Protein AF-A0A9W8V2F8-F1 (afdb_monomer)

pLDDT: mean 72.98, std 17.23, range [30.3, 97.81]

Nearest PDB structures (foldseek):
  4g8l-assembly4_D  TM=8.110E-01  e=2.265E-01  Homo sapiens
  4g8l-assembly2_B  TM=7.993E-01  e=2.370E-01  Homo sapiens
  4g8k-assembly1_A  TM=9.212E-01  e=1.064E+00  Homo sapiens
  4g8l-assembly1_A  TM=7.843E-01  e=5.377E-01  Homo sapiens
  1wdy-assembly1_A  TM=4.308E-01  e=2.265E-01  Homo sapiens

Structure (mmCIF, N/CA/C/O backbone):
data_AF-A0A9W8V2F8-F1
#
_entry.id   AF-A0A9W8V2F8-F1
#
loop_
_atom_site.group_PDB
_atom_site.id
_atom_site.type_symbol
_atom_site.label_atom_id
_atom_site.label_alt_id
_atom_site.label_comp_id
_atom_site.label_asym_id
_atom_site.label_entity_id
_atom_site.label_seq_id
_atom_site.pdbx_PDB_ins_code
_atom_site.Cartn_x
_atom_site.Cartn_y
_atom_site.Cartn_z
_atom_site.occupancy
_atom_site.B_iso_or_equiv
_atom_site.auth_seq_id
_atom_site.auth_comp_id
_atom_site.auth_asym_id
_atom_site.auth_atom_id
_atom_site.pdbx_PDB_model_num
ATOM 1 N N . MET A 1 1 ? -15.017 -12.477 10.393 1.00 66.94 1 MET A N 1
ATOM 2 C CA . MET A 1 1 ? -14.307 -11.572 9.468 1.00 66.94 1 MET A CA 1
ATOM 3 C C . MET A 1 1 ? -15.233 -11.125 8.343 1.00 66.94 1 MET A C 1
ATOM 5 O O . MET A 1 1 ? -15.779 -11.966 7.638 1.00 66.94 1 MET A O 1
ATOM 9 N N . VAL A 1 2 ? -15.432 -9.816 8.190 1.00 81.69 2 VAL A N 1
ATOM 10 C CA . VAL A 1 2 ? -16.312 -9.195 7.181 1.00 81.69 2 VAL A CA 1
ATOM 11 C C . VAL A 1 2 ? -15.503 -8.751 5.961 1.00 81.69 2 VAL A C 1
ATOM 13 O O . VAL A 1 2 ? -15.296 -7.567 5.752 1.00 81.69 2 VAL A O 1
ATOM 16 N N . ALA A 1 3 ? -14.968 -9.702 5.191 1.00 86.00 3 ALA A N 1
ATOM 17 C CA . ALA A 1 3 ? -14.081 -9.371 4.075 1.00 86.00 3 ALA A CA 1
ATOM 18 C C . ALA A 1 3 ? -14.821 -8.713 2.888 1.00 86.00 3 ALA A C 1
ATOM 20 O O . ALA A 1 3 ? -15.906 -9.157 2.516 1.00 86.00 3 ALA A O 1
ATOM 21 N N . GLU A 1 4 ? -14.204 -7.708 2.258 1.00 88.25 4 GLU A N 1
ATOM 22 C CA . GLU A 1 4 ? -14.779 -6.945 1.128 1.00 88.25 4 GLU A CA 1
ATOM 23 C C . GLU A 1 4 ? -14.584 -7.598 -0.244 1.00 88.25 4 GLU A C 1
ATOM 25 O O . GLU A 1 4 ? -15.179 -7.197 -1.245 1.00 88.25 4 GLU A O 1
ATOM 30 N N . ARG A 1 5 ? -13.744 -8.628 -0.302 1.00 88.19 5 ARG A N 1
ATOM 31 C CA . ARG A 1 5 ? -13.535 -9.460 -1.484 1.00 88.19 5 ARG A CA 1
ATOM 32 C C . ARG A 1 5 ? -13.222 -10.891 -1.062 1.00 88.19 5 ARG A C 1
ATOM 34 O O . ARG A 1 5 ? -12.839 -11.114 0.088 1.00 88.19 5 ARG A O 1
ATOM 41 N N . PRO A 1 6 ? -13.322 -11.861 -1.984 1.00 87.56 6 PRO A N 1
ATOM 42 C CA . PRO A 1 6 ? -12.725 -13.168 -1.769 1.00 87.56 6 PRO A CA 1
ATOM 43 C C . PRO A 1 6 ? -11.243 -13.032 -1.401 1.00 87.56 6 PRO A C 1
ATOM 45 O O . PRO A 1 6 ? -10.510 -12.237 -2.002 1.00 87.56 6 PRO A O 1
ATOM 48 N N . LEU A 1 7 ? -10.823 -13.801 -0.404 1.00 87.00 7 LEU A N 1
ATOM 49 C CA . LEU A 1 7 ? -9.457 -13.799 0.107 1.00 87.00 7 LEU A CA 1
ATOM 50 C C . LEU A 1 7 ? -8.719 -15.019 -0.407 1.00 87.00 7 LEU A C 1
ATOM 52 O O . LEU A 1 7 ? -9.306 -16.092 -0.525 1.00 87.00 7 LEU A O 1
ATOM 56 N N . ARG A 1 8 ? -7.418 -14.884 -0.639 1.00 85.56 8 ARG A N 1
ATOM 57 C CA . ARG A 1 8 ? -6.542 -16.054 -0.714 1.00 85.56 8 ARG A CA 1
ATOM 58 C C . ARG A 1 8 ? -6.535 -16.717 0.662 1.00 85.56 8 ARG A C 1
ATOM 60 O O . ARG A 1 8 ? -6.569 -16.015 1.675 1.00 85.56 8 ARG A O 1
ATOM 67 N N . TRP A 1 9 ? -6.465 -18.044 0.730 1.00 84.94 9 TRP A N 1
ATOM 68 C CA . TRP A 1 9 ? -6.473 -18.733 2.025 1.00 84.94 9 TRP A CA 1
ATOM 69 C C . TRP A 1 9 ? -5.340 -18.240 2.935 1.00 84.94 9 TRP A C 1
ATOM 71 O O . TRP A 1 9 ? -5.582 -17.886 4.086 1.00 84.94 9 TRP A O 1
ATOM 81 N N . ARG A 1 10 ? -4.145 -18.047 2.373 1.00 82.06 10 ARG A N 1
ATOM 82 C CA . ARG A 1 10 ? -2.995 -17.469 3.080 1.00 82.06 10 ARG A CA 1
ATOM 83 C C . ARG A 1 10 ? -3.205 -16.036 3.584 1.00 82.06 10 ARG A C 1
ATOM 85 O O . ARG A 1 10 ? -2.744 -15.717 4.674 1.00 82.06 10 ARG A O 1
ATOM 92 N N . GLU A 1 11 ? -3.961 -15.196 2.866 1.00 87.44 11 GLU A N 1
ATOM 93 C CA . GLU A 1 11 ? -4.344 -13.863 3.367 1.00 87.44 11 GLU A CA 1
ATOM 94 C C . GLU A 1 11 ? -5.212 -14.009 4.622 1.00 87.44 11 GLU A C 1
ATOM 96 O O . GLU A 1 11 ? -4.967 -13.351 5.629 1.00 87.44 11 GLU A O 1
ATOM 101 N N . ALA A 1 12 ? -6.205 -14.902 4.585 1.00 87.19 12 ALA A N 1
ATOM 102 C CA . ALA A 1 12 ? -7.085 -15.150 5.722 1.00 87.19 12 ALA A CA 1
ATOM 103 C C . ALA A 1 12 ? -6.330 -15.743 6.922 1.00 87.19 12 ALA A C 1
ATOM 105 O O . ALA A 1 12 ? -6.553 -15.316 8.053 1.00 87.19 12 ALA A O 1
ATOM 106 N N . GLN A 1 13 ? -5.407 -16.678 6.688 1.00 85.25 13 GLN A N 1
ATOM 107 C CA . GLN A 1 13 ? -4.539 -17.223 7.732 1.00 85.25 13 GLN A CA 1
ATOM 108 C C . GLN A 1 13 ? -3.672 -16.127 8.354 1.00 85.25 13 GLN A C 1
ATOM 110 O O . GLN A 1 13 ? -3.611 -16.025 9.577 1.00 85.25 13 GLN A O 1
ATOM 115 N N . ALA A 1 14 ? -3.055 -15.274 7.536 1.00 86.94 14 ALA A N 1
ATOM 116 C CA . ALA A 1 14 ? -2.206 -14.194 8.017 1.00 86.94 14 ALA A CA 1
ATOM 117 C C . ALA A 1 14 ? -2.990 -13.160 8.841 1.00 86.94 14 ALA A C 1
ATOM 119 O O . ALA A 1 14 ? -2.541 -12.780 9.920 1.00 86.94 14 ALA A O 1
ATOM 120 N N . LEU A 1 15 ? -4.203 -12.787 8.410 1.00 89.06 15 LEU A N 1
ATOM 121 C CA . LEU A 1 15 ? -5.111 -11.921 9.179 1.00 89.06 15 LEU A CA 1
ATOM 122 C C . LEU A 1 15 ? -5.472 -12.499 10.560 1.00 89.06 15 LEU A C 1
ATOM 124 O O . LEU A 1 15 ? -5.795 -11.741 11.469 1.00 89.06 15 LEU A O 1
ATOM 128 N N . LEU A 1 16 ? -5.429 -13.826 10.724 1.00 85.25 16 LEU A N 1
ATOM 129 C CA . LEU A 1 16 ? -5.705 -14.508 11.993 1.00 85.25 16 LEU A CA 1
ATOM 130 C C . LEU A 1 16 ? -4.454 -14.740 12.854 1.00 85.25 16 LEU A C 1
ATOM 132 O O . LEU A 1 16 ? -4.592 -14.935 14.057 1.00 85.25 16 LEU A O 1
ATOM 136 N N . CYS A 1 17 ? -3.261 -14.775 12.253 1.00 86.50 17 CYS A N 1
ATOM 137 C CA . CYS A 1 17 ? -2.019 -15.149 12.943 1.00 86.50 17 CYS A CA 1
ATOM 138 C C . CYS A 1 17 ? -1.082 -13.971 13.210 1.00 86.50 17 CYS A C 1
ATOM 140 O O . CYS A 1 17 ? -0.125 -14.129 13.964 1.00 86.50 17 CYS A O 1
ATOM 142 N N . ILE A 1 18 ? -1.276 -12.8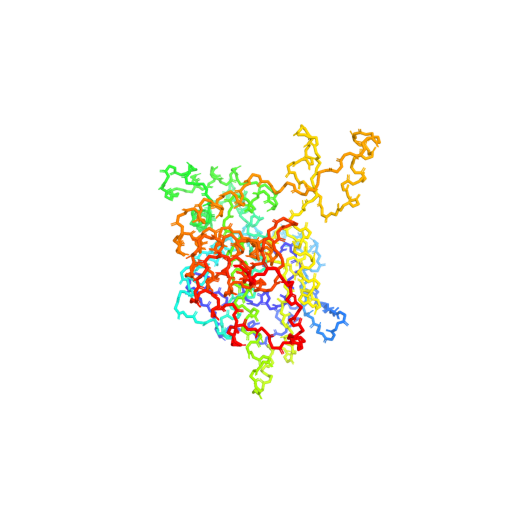24 12.562 1.00 89.69 18 ILE A N 1
ATOM 143 C CA . ILE A 1 18 ? -0.405 -11.665 12.752 1.00 89.69 18 ILE A CA 1
ATOM 144 C C . ILE A 1 18 ? -0.891 -10.847 13.945 1.00 89.69 18 ILE A C 1
ATOM 146 O O . ILE A 1 18 ? -2.015 -10.351 13.965 1.00 89.69 18 ILE A O 1
ATOM 150 N N . ASP A 1 19 ? 0.005 -10.648 14.906 1.00 89.56 19 ASP A N 1
ATOM 151 C CA . ASP A 1 19 ? -0.097 -9.570 15.878 1.00 89.56 19 ASP A CA 1
ATOM 152 C C . ASP A 1 19 ? 0.507 -8.312 15.241 1.00 89.56 19 ASP A C 1
ATOM 154 O O . ASP A 1 19 ? 1.731 -8.155 15.120 1.00 89.56 19 ASP A O 1
ATOM 158 N N . ALA A 1 20 ? -0.378 -7.445 14.751 1.00 88.62 20 ALA A N 1
ATOM 159 C CA . ALA A 1 20 ? -0.007 -6.223 14.054 1.00 88.62 20 ALA A CA 1
ATOM 160 C C . ALA A 1 20 ? 0.651 -5.195 14.989 1.00 88.62 20 ALA A C 1
ATOM 162 O O . ALA A 1 20 ? 1.575 -4.496 14.568 1.00 88.62 20 ALA A O 1
ATOM 163 N N . GLU A 1 21 ? 0.228 -5.149 16.256 1.00 86.12 21 GLU A N 1
ATOM 164 C CA . GLU A 1 21 ? 0.756 -4.243 17.279 1.00 86.12 21 GLU A CA 1
ATOM 165 C C . GLU A 1 21 ? 2.204 -4.611 17.626 1.00 86.12 21 GLU A C 1
ATOM 167 O O . GLU A 1 21 ? 3.098 -3.763 17.602 1.00 86.12 21 GLU A O 1
ATOM 172 N N . GLN A 1 22 ? 2.472 -5.898 17.853 1.00 86.81 22 GLN A N 1
ATOM 173 C CA . GLN A 1 22 ? 3.814 -6.384 18.181 1.00 86.81 22 GLN A CA 1
ATOM 174 C C . GLN A 1 22 ? 4.703 -6.607 16.957 1.00 86.81 22 GLN A C 1
ATOM 176 O O . GLN A 1 22 ? 5.882 -6.933 17.111 1.00 86.81 22 GLN A O 1
ATOM 181 N N . SER A 1 23 ? 4.161 -6.456 15.744 1.00 85.50 23 SER A N 1
ATOM 182 C CA . SER A 1 23 ? 4.841 -6.832 14.503 1.00 85.50 23 SER A CA 1
ATOM 183 C C . SER A 1 23 ? 5.360 -8.275 14.587 1.00 85.50 23 SER A C 1
ATOM 185 O O . SER A 1 23 ? 6.558 -8.521 14.446 1.00 85.50 23 SER A O 1
ATOM 187 N N . ARG A 1 24 ? 4.498 -9.253 14.875 1.00 86.19 24 ARG A N 1
ATOM 188 C CA . ARG A 1 24 ? 4.884 -10.673 15.000 1.00 86.19 24 ARG A CA 1
ATOM 189 C C . ARG A 1 24 ? 3.867 -11.579 14.327 1.00 86.19 24 ARG A C 1
ATOM 191 O O . ARG A 1 24 ? 2.695 -11.240 14.230 1.00 86.19 24 ARG A O 1
ATOM 198 N N . VAL A 1 25 ? 4.326 -12.739 13.871 1.00 82.75 25 VAL A N 1
ATOM 199 C CA . VAL A 1 25 ? 3.449 -13.797 13.362 1.00 82.75 25 VAL A CA 1
ATOM 200 C C . VAL A 1 25 ? 3.407 -14.898 14.425 1.00 82.75 25 VAL A C 1
ATOM 202 O O . VAL A 1 25 ? 4.449 -15.445 14.778 1.00 82.75 25 VAL A O 1
ATOM 205 N N . ASP A 1 26 ? 2.231 -15.229 14.957 1.00 80.06 26 ASP A N 1
ATOM 206 C CA . ASP A 1 26 ? 2.053 -16.265 15.984 1.00 80.06 26 ASP A CA 1
ATOM 207 C C . ASP A 1 26 ? 2.196 -17.660 15.373 1.00 80.06 26 ASP A C 1
ATOM 209 O O . ASP A 1 26 ? 1.254 -18.175 14.761 1.00 80.06 26 ASP A O 1
ATOM 213 N N . GLY A 1 27 ? 3.398 -18.237 15.484 1.00 65.06 27 GLY A N 1
ATOM 214 C CA . GLY A 1 27 ? 3.796 -19.546 14.944 1.00 65.06 27 GLY A CA 1
ATOM 215 C C . GLY A 1 27 ? 2.922 -20.718 15.384 1.00 65.06 27 GLY A C 1
ATOM 216 O O . GLY A 1 27 ? 2.877 -21.740 14.706 1.00 65.06 27 GLY A O 1
ATOM 217 N N . SER A 1 28 ? 2.227 -20.573 16.512 1.00 61.56 28 SER A N 1
ATOM 218 C CA . SER A 1 28 ? 1.506 -21.657 17.180 1.00 61.56 28 SER A CA 1
ATOM 219 C C . SER A 1 28 ? 0.036 -21.775 16.769 1.00 61.56 28 SER A C 1
ATOM 221 O O . SER A 1 28 ? -0.640 -22.733 17.152 1.00 61.56 28 SER A O 1
ATOM 223 N N . SER A 1 29 ? -0.470 -20.822 15.979 1.00 60.78 29 SER A N 1
ATOM 224 C CA . SER A 1 29 ? -1.888 -20.763 15.640 1.00 60.78 29 SER A CA 1
ATOM 225 C C . SER A 1 29 ? -2.351 -21.966 14.810 1.00 60.78 29 SER A C 1
ATOM 227 O O . SER A 1 29 ? -1.823 -22.271 13.738 1.00 60.78 29 SER A O 1
ATOM 229 N N . ARG A 1 30 ? -3.430 -22.607 15.278 1.00 56.56 30 ARG A N 1
ATOM 230 C CA . ARG A 1 30 ? -4.077 -23.764 14.638 1.00 56.56 30 ARG A CA 1
ATOM 231 C C . ARG A 1 30 ? -4.560 -23.474 13.210 1.00 56.56 30 ARG A C 1
ATOM 233 O O . ARG A 1 30 ? -4.700 -24.405 12.423 1.00 56.56 30 ARG A O 1
ATOM 240 N N . SER A 1 31 ? -4.806 -22.209 12.858 1.00 60.22 31 SER A N 1
ATOM 241 C CA . SER A 1 31 ? -5.207 -21.814 11.500 1.00 60.22 31 SER A CA 1
ATOM 242 C C . SER A 1 31 ? -4.096 -21.989 10.460 1.00 60.22 31 SER A C 1
ATOM 244 O O . SER A 1 31 ? -4.406 -22.027 9.273 1.00 60.22 31 SER A O 1
ATOM 246 N N . ARG A 1 32 ? -2.824 -22.138 10.864 1.00 62.84 32 ARG A N 1
ATOM 247 C CA . ARG A 1 32 ? -1.690 -22.333 9.941 1.00 62.84 32 ARG A CA 1
ATOM 248 C C . ARG A 1 32 ? -1.664 -23.708 9.278 1.00 62.84 32 ARG A C 1
ATOM 250 O O . ARG A 1 32 ? -1.237 -23.818 8.136 1.00 62.84 32 ARG A O 1
ATOM 257 N N . SER A 1 33 ? -2.111 -24.741 9.989 1.00 62.38 33 SER A N 1
ATOM 258 C CA . SER A 1 33 ? -1.942 -26.140 9.563 1.00 62.38 33 SER A CA 1
ATOM 259 C C . SER A 1 33 ? -3.188 -26.748 8.920 1.00 62.38 33 SER A C 1
ATOM 261 O O . SER A 1 33 ? -3.146 -27.902 8.506 1.00 62.38 33 SER A O 1
ATOM 263 N N . LEU A 1 34 ? -4.300 -26.011 8.885 1.00 71.06 34 LEU A N 1
ATOM 264 C CA . LEU A 1 34 ? -5.590 -26.511 8.415 1.00 71.06 34 LEU A CA 1
ATOM 265 C C . LEU A 1 34 ? -5.921 -25.960 7.029 1.00 71.06 34 LEU A C 1
ATOM 267 O O . LEU A 1 34 ? -5.662 -24.791 6.729 1.00 71.06 34 LEU A O 1
ATOM 271 N N . GLN A 1 35 ? -6.542 -26.796 6.198 1.00 76.31 35 GLN A N 1
ATOM 272 C CA . GLN A 1 35 ? -7.125 -26.337 4.938 1.00 76.31 35 GLN A CA 1
ATOM 273 C C . GLN A 1 35 ? -8.340 -25.443 5.209 1.00 76.31 35 GLN A C 1
ATOM 275 O O . GLN A 1 35 ? -9.011 -25.587 6.237 1.00 76.31 35 GLN A O 1
ATOM 280 N N . ALA A 1 36 ? -8.688 -24.559 4.267 1.00 76.88 36 ALA A N 1
ATOM 281 C CA . ALA A 1 36 ? -9.797 -23.625 4.455 1.00 76.88 36 ALA A CA 1
ATOM 282 C C . ALA A 1 36 ? -11.112 -24.325 4.831 1.00 76.88 36 ALA A C 1
ATOM 284 O O . ALA A 1 36 ? -11.825 -23.862 5.719 1.00 76.88 36 ALA A O 1
ATOM 285 N N . LYS A 1 37 ? -11.424 -25.471 4.206 1.00 77.31 37 LYS A N 1
ATOM 286 C CA . LYS A 1 37 ? -12.638 -26.249 4.522 1.00 77.31 37 LYS A CA 1
ATOM 287 C C . LYS A 1 37 ? -12.618 -26.859 5.921 1.00 77.31 37 LYS A C 1
ATOM 289 O O . LYS A 1 37 ? -13.667 -26.951 6.550 1.00 77.31 37 LYS A O 1
ATOM 294 N N . GLU A 1 38 ? -11.455 -27.273 6.410 1.00 78.50 38 GLU A N 1
ATOM 295 C CA . GLU A 1 38 ? -11.315 -27.851 7.751 1.00 78.50 38 GLU A CA 1
ATOM 296 C C . GLU A 1 38 ? -11.453 -26.776 8.831 1.00 78.50 38 GLU A C 1
ATOM 298 O O . GLU A 1 38 ? -12.034 -27.025 9.885 1.00 78.50 38 GLU A O 1
ATOM 303 N N . PHE A 1 39 ? -10.947 -25.571 8.556 1.00 77.12 39 PHE A N 1
ATOM 304 C CA . PHE A 1 39 ? -10.993 -24.457 9.495 1.00 77.12 39 PHE A CA 1
ATOM 305 C C . PHE A 1 39 ? -12.347 -23.732 9.496 1.00 77.12 39 PHE A C 1
ATOM 307 O O . PHE A 1 39 ? -12.912 -23.460 10.553 1.00 77.12 39 PHE A O 1
ATOM 314 N N . CYS A 1 40 ? -12.875 -23.405 8.315 1.00 74.81 40 CYS A N 1
ATOM 315 C CA . CYS A 1 40 ? -14.094 -22.610 8.157 1.00 74.81 40 CYS A CA 1
ATOM 316 C C . CYS A 1 40 ? -15.370 -23.454 7.995 1.00 74.81 40 CYS A C 1
ATOM 318 O O . CYS A 1 40 ? -16.472 -22.898 7.998 1.00 74.81 40 CYS A O 1
ATOM 320 N N . GLY A 1 41 ? -15.255 -24.776 7.840 1.00 74.81 41 GLY A N 1
ATOM 321 C CA . GLY A 1 41 ? -16.396 -25.661 7.611 1.00 74.81 41 GLY A CA 1
ATOM 322 C C . GLY A 1 41 ? -17.202 -25.277 6.362 1.00 74.81 41 GLY A C 1
ATOM 323 O O . GLY A 1 41 ? -16.661 -24.789 5.372 1.00 74.81 41 GLY A O 1
ATOM 324 N N . GLY A 1 42 ? -18.524 -25.466 6.419 1.00 67.94 42 GLY A N 1
ATOM 325 C CA . GLY A 1 42 ? -19.450 -25.118 5.330 1.00 67.94 42 GLY A CA 1
ATOM 326 C C . GLY A 1 42 ? -19.776 -23.623 5.192 1.00 67.94 42 GLY A C 1
ATOM 327 O O . GLY A 1 42 ? -20.659 -23.272 4.416 1.00 67.94 42 GLY A O 1
ATOM 328 N N . ALA A 1 43 ? -19.118 -22.738 5.952 1.00 71.50 43 ALA A N 1
ATOM 329 C CA . ALA A 1 43 ? -19.389 -21.296 5.918 1.00 71.50 43 ALA A CA 1
ATOM 330 C C . ALA A 1 43 ? -18.731 -20.577 4.725 1.00 71.50 43 ALA A C 1
ATOM 332 O O . ALA A 1 43 ? -19.090 -19.438 4.405 1.00 71.50 43 ALA A O 1
ATOM 333 N N . VAL A 1 44 ? -17.765 -21.231 4.073 1.00 78.06 44 VAL A N 1
ATOM 334 C CA . VAL A 1 44 ? -17.021 -20.683 2.938 1.00 78.06 44 VAL A CA 1
ATOM 335 C C . VAL A 1 44 ? -17.068 -21.630 1.749 1.00 78.06 44 VAL A C 1
ATOM 337 O O . VAL A 1 44 ? -16.939 -22.846 1.886 1.00 78.06 44 VAL A O 1
ATOM 340 N N . ASP A 1 45 ? -17.198 -21.043 0.569 1.00 81.19 45 ASP A N 1
ATOM 341 C CA . ASP A 1 45 ? -16.820 -21.687 -0.673 1.00 81.19 45 ASP A CA 1
ATOM 342 C C . ASP A 1 45 ? -15.317 -21.573 -0.839 1.00 81.19 45 ASP A C 1
ATOM 344 O O . ASP A 1 45 ? -14.737 -20.489 -0.721 1.00 81.19 45 ASP A O 1
ATOM 348 N N . VAL A 1 46 ? -14.707 -22.705 -1.162 1.00 83.19 46 VAL A N 1
ATOM 349 C CA . VAL A 1 46 ? -13.292 -22.799 -1.494 1.00 83.19 46 VAL A CA 1
ATOM 350 C C . VAL A 1 46 ? -13.198 -23.145 -2.966 1.00 83.19 46 VAL A C 1
ATOM 352 O O . VAL A 1 46 ? -13.690 -24.192 -3.393 1.00 83.19 46 VAL A O 1
ATOM 355 N N . TYR A 1 47 ? -12.576 -22.267 -3.738 1.00 81.44 47 TYR A N 1
ATOM 356 C CA . TYR A 1 47 ? -12.326 -22.478 -5.156 1.00 81.44 47 TYR A CA 1
ATOM 357 C C . TYR A 1 47 ? -10.860 -22.210 -5.457 1.00 81.44 47 TYR A C 1
ATOM 359 O O . TYR A 1 47 ? -10.215 -21.386 -4.814 1.00 81.44 47 TYR A O 1
ATOM 367 N N . ARG A 1 48 ? -10.319 -22.929 -6.437 1.00 75.06 48 ARG A N 1
ATOM 368 C CA . ARG A 1 48 ? -8.948 -22.723 -6.888 1.00 75.06 48 ARG A CA 1
ATOM 369 C C . ARG A 1 48 ? -8.955 -21.864 -8.133 1.00 75.06 48 ARG A C 1
ATOM 371 O O . ARG A 1 48 ? -9.704 -22.141 -9.067 1.00 75.06 48 ARG A O 1
ATOM 378 N N . VAL A 1 49 ? -8.123 -20.835 -8.137 1.00 68.06 49 VAL A N 1
ATOM 379 C CA . VAL A 1 49 ? -7.841 -20.056 -9.339 1.00 68.06 49 VAL A CA 1
ATOM 380 C C . VAL A 1 49 ? -6.529 -20.581 -9.894 1.00 68.06 49 VAL A C 1
ATOM 382 O O . VAL A 1 49 ? -5.479 -20.414 -9.279 1.00 68.06 49 VAL A O 1
ATOM 385 N N . THR A 1 50 ? -6.601 -21.274 -11.024 1.00 56.50 50 THR A N 1
ATOM 386 C CA . THR A 1 50 ? -5.425 -21.628 -11.817 1.00 56.50 50 THR A CA 1
ATOM 387 C C . THR A 1 50 ? -5.057 -20.420 -12.665 1.00 56.50 50 THR A C 1
ATOM 389 O O . THR A 1 50 ? -5.877 -19.972 -13.467 1.00 56.50 50 THR A O 1
ATOM 392 N N . GLY A 1 51 ? -3.852 -19.881 -12.484 1.00 53.19 51 GLY A N 1
ATOM 393 C CA . GLY A 1 51 ? -3.254 -19.054 -13.533 1.00 53.19 51 GLY A CA 1
ATOM 394 C C . GLY A 1 51 ? -2.990 -19.901 -14.782 1.00 53.19 51 GLY A C 1
ATOM 395 O O . GLY A 1 51 ? -2.953 -21.129 -14.685 1.00 53.19 51 GLY A O 1
ATOM 396 N N . ASP A 1 52 ? -2.781 -19.256 -15.932 1.00 44.91 52 ASP A N 1
ATOM 397 C CA . ASP A 1 52 ? -2.485 -19.934 -17.209 1.00 44.91 52 ASP A CA 1
ATOM 398 C C . ASP A 1 52 ? -1.266 -20.881 -17.126 1.00 44.91 52 ASP A C 1
ATOM 400 O O . ASP A 1 52 ? -1.166 -21.818 -17.912 1.00 44.91 52 ASP A O 1
ATOM 404 N N . ASP A 1 53 ? -0.414 -20.727 -16.103 1.00 46.31 53 ASP A N 1
ATOM 405 C CA . ASP A 1 53 ? 0.665 -21.653 -15.771 1.00 46.31 53 ASP A CA 1
ATOM 406 C C . ASP A 1 53 ? 0.534 -22.225 -14.344 1.00 46.31 53 ASP A C 1
ATOM 408 O O . ASP A 1 53 ? 0.910 -21.564 -13.376 1.00 46.31 53 ASP A O 1
ATOM 412 N N . SER A 1 54 ? 0.043 -23.467 -14.245 1.00 46.84 54 SER A N 1
ATOM 413 C CA . SER A 1 54 ? 0.252 -24.515 -13.211 1.00 46.84 54 SER A CA 1
ATOM 414 C C . SER A 1 54 ? 0.203 -24.211 -11.697 1.00 46.84 54 SER A C 1
ATOM 416 O O . SER A 1 54 ? 0.221 -25.159 -10.913 1.00 46.84 54 SER A O 1
ATOM 418 N N . CYS A 1 55 ? 0.088 -22.966 -11.238 1.00 48.50 55 CYS A N 1
ATOM 419 C CA . CYS A 1 55 ? -0.075 -22.617 -9.827 1.00 48.50 55 CYS A CA 1
ATOM 420 C C . CYS A 1 55 ? -1.554 -22.363 -9.531 1.00 48.50 55 CYS A C 1
ATOM 422 O O . CYS A 1 55 ? -2.149 -21.396 -10.014 1.00 48.50 55 CYS A O 1
ATOM 424 N N . SER A 1 56 ? -2.161 -23.257 -8.752 1.00 57.72 56 SER A N 1
ATOM 425 C CA . SER A 1 56 ? -3.535 -23.109 -8.283 1.00 57.72 56 SER A CA 1
ATOM 426 C C . SER A 1 56 ? -3.545 -22.430 -6.917 1.00 57.72 56 SER A C 1
ATOM 428 O O . SER A 1 56 ? -3.133 -23.043 -5.936 1.00 57.72 56 SER A O 1
ATOM 430 N N . GLU A 1 57 ? -4.039 -21.198 -6.828 1.00 70.44 57 GLU A N 1
ATOM 431 C CA . GLU A 1 57 ? -4.209 -20.529 -5.536 1.00 70.44 57 GLU A CA 1
ATOM 432 C C . GLU A 1 57 ? -5.588 -20.828 -4.948 1.00 70.44 57 GLU A C 1
ATOM 434 O O . GLU A 1 57 ? -6.614 -20.697 -5.622 1.00 70.44 57 GLU A O 1
ATOM 439 N N . GLU A 1 58 ? -5.615 -21.226 -3.676 1.00 78.56 58 GLU A N 1
ATOM 440 C CA . GLU A 1 58 ? -6.856 -21.445 -2.941 1.00 78.56 58 GLU A CA 1
ATOM 441 C C . GLU A 1 58 ? -7.474 -20.106 -2.522 1.00 78.56 58 GLU A C 1
ATOM 443 O O . GLU A 1 58 ? -6.885 -19.330 -1.766 1.00 78.56 58 GLU A O 1
ATOM 448 N N . MET A 1 59 ? -8.679 -19.844 -3.020 1.00 84.44 59 MET A N 1
ATOM 449 C CA . MET A 1 59 ? -9.482 -18.672 -2.708 1.00 84.44 59 MET A CA 1
ATOM 450 C C . MET A 1 59 ? -10.684 -19.083 -1.865 1.00 84.44 59 MET A C 1
ATOM 452 O O . MET A 1 59 ? -11.363 -20.067 -2.165 1.00 84.44 59 MET A O 1
ATOM 456 N N . ILE A 1 60 ? -10.980 -18.283 -0.846 1.00 86.56 60 ILE A N 1
ATOM 457 C CA . ILE A 1 60 ? -12.158 -18.430 -0.002 1.00 86.56 60 ILE A CA 1
ATOM 458 C C . ILE A 1 60 ? -13.146 -17.294 -0.266 1.00 86.56 60 ILE A C 1
ATOM 460 O O . ILE A 1 60 ? -12.782 -16.116 -0.359 1.00 86.56 60 ILE A O 1
ATOM 464 N N . ARG A 1 61 ? -14.427 -17.639 -0.369 1.00 81.94 61 ARG A N 1
ATOM 465 C CA . ARG A 1 61 ? -15.540 -16.688 -0.436 1.00 81.94 61 ARG A CA 1
ATOM 466 C C . ARG A 1 61 ? -16.615 -17.108 0.550 1.00 81.94 61 ARG A C 1
ATOM 468 O O . ARG A 1 61 ? -16.953 -18.278 0.645 1.00 81.94 61 ARG A O 1
ATOM 475 N N . ILE A 1 62 ? -17.186 -16.148 1.264 1.00 72.06 62 ILE A N 1
ATOM 476 C CA . ILE A 1 62 ? -18.318 -16.418 2.152 1.00 72.06 62 ILE A CA 1
ATOM 477 C C . ILE A 1 62 ? -19.569 -16.659 1.295 1.00 72.06 62 ILE A C 1
ATOM 479 O O . ILE A 1 62 ? -19.882 -15.862 0.411 1.00 72.06 62 ILE A O 1
ATOM 483 N N . LEU A 1 63 ? -20.262 -17.768 1.553 1.00 59.12 63 LEU A N 1
ATOM 484 C CA . LEU A 1 63 ? -21.156 -18.425 0.596 1.00 59.12 63 LEU A CA 1
ATOM 485 C C . LEU A 1 63 ? -22.471 -17.691 0.257 1.00 59.12 63 LEU A C 1
ATOM 487 O O . LEU A 1 63 ? -22.931 -17.835 -0.870 1.00 59.12 63 LEU A O 1
ATOM 491 N N . HIS A 1 64 ? -23.105 -16.891 1.136 1.00 52.62 64 HIS A N 1
ATOM 492 C CA . HIS A 1 64 ? -24.304 -16.129 0.716 1.00 52.62 64 HIS A CA 1
ATOM 493 C C . HIS A 1 64 ? -24.820 -15.057 1.710 1.00 52.62 64 HIS A C 1
ATOM 495 O O . HIS A 1 64 ? -24.767 -15.269 2.924 1.00 52.62 64 HIS A O 1
ATOM 501 N N . PRO A 1 65 ? -25.455 -13.961 1.227 1.00 48.25 65 PRO A N 1
ATOM 502 C CA . PRO A 1 65 ? -26.114 -12.917 2.034 1.00 48.25 65 PRO A CA 1
ATOM 503 C C . PRO A 1 65 ? -27.223 -13.379 2.997 1.00 48.25 65 PRO A C 1
ATOM 505 O O . PRO A 1 65 ? -27.488 -12.687 3.973 1.00 48.25 65 PRO A O 1
ATOM 508 N N . LYS A 1 66 ? -27.828 -14.561 2.814 1.00 45.62 66 LYS A N 1
ATOM 509 C CA . LYS A 1 66 ? -28.809 -15.096 3.781 1.00 45.62 66 LYS A CA 1
ATOM 510 C C . LYS A 1 66 ? -28.177 -15.555 5.095 1.00 45.62 66 LYS A C 1
ATOM 512 O O . LYS A 1 66 ? -28.864 -15.560 6.103 1.00 45.62 66 LYS A O 1
ATOM 517 N N . ILE A 1 67 ? -26.878 -15.868 5.101 1.00 52.09 67 ILE A N 1
ATOM 518 C CA . ILE A 1 67 ? -26.116 -16.067 6.341 1.00 52.09 67 ILE A CA 1
ATOM 519 C C . ILE A 1 67 ? -25.903 -14.709 7.031 1.00 52.09 67 ILE A C 1
ATOM 521 O O . ILE A 1 67 ? -26.015 -14.633 8.244 1.00 52.09 67 ILE A O 1
ATOM 525 N N . LYS A 1 68 ? -25.713 -13.604 6.286 1.00 49.25 68 LYS A N 1
ATOM 526 C CA . LYS A 1 68 ? -25.729 -12.239 6.859 1.00 49.25 68 LYS A CA 1
ATOM 527 C C . LYS A 1 68 ? -27.098 -11.881 7.480 1.00 49.25 68 LYS A C 1
ATOM 529 O O . LYS A 1 68 ? -27.122 -11.258 8.537 1.00 49.25 68 LYS A O 1
ATOM 534 N N . GLU A 1 69 ? -28.213 -12.290 6.864 1.00 44.56 69 GLU A N 1
ATOM 535 C CA . GLU A 1 69 ? -29.586 -12.049 7.367 1.00 44.56 69 GLU A CA 1
ATOM 536 C C . GLU A 1 69 ? -30.004 -12.985 8.521 1.00 44.56 69 GLU A C 1
ATOM 538 O O . GLU A 1 69 ? -30.620 -12.548 9.490 1.00 44.56 69 GLU A O 1
ATOM 543 N N . SER A 1 70 ? -29.647 -14.274 8.477 1.00 42.31 70 SER A N 1
ATOM 544 C CA . SER A 1 70 ? -29.937 -15.216 9.569 1.00 42.31 70 SER A CA 1
ATOM 545 C C . SER A 1 70 ? -29.055 -14.967 10.794 1.00 42.31 70 SER A C 1
ATOM 547 O O . SER A 1 70 ? -29.488 -15.197 11.916 1.00 42.31 70 SER A O 1
ATOM 549 N N . LEU A 1 71 ? -27.845 -14.430 10.593 1.00 48.00 71 LEU A N 1
ATOM 550 C CA . LEU A 1 71 ? -26.986 -13.878 11.643 1.00 48.00 71 LEU A CA 1
ATOM 551 C C . LEU A 1 71 ? -27.371 -12.435 12.020 1.00 48.00 71 LEU A C 1
ATOM 553 O O . LEU A 1 71 ? -26.549 -11.733 12.591 1.00 48.00 71 LEU A O 1
ATOM 557 N N . SER A 1 72 ? -28.559 -11.930 11.681 1.00 45.38 72 SER A N 1
ATOM 558 C CA . SER A 1 72 ? -29.064 -10.647 12.208 1.00 45.38 72 SER A CA 1
ATOM 559 C C . SER A 1 72 ? -30.364 -10.781 13.014 1.00 45.38 72 SER A C 1
ATOM 561 O O . SER A 1 72 ? -30.836 -9.801 13.596 1.00 45.38 72 SER A O 1
ATOM 563 N N . ALA A 1 73 ? -30.904 -11.998 13.152 1.00 43.16 73 ALA A N 1
ATOM 564 C CA . ALA A 1 73 ? -32.108 -12.287 13.924 1.00 43.16 73 ALA A CA 1
ATOM 565 C C . ALA A 1 73 ? -31.799 -12.912 15.306 1.00 43.16 73 ALA A C 1
ATOM 567 O O . ALA A 1 73 ? -31.695 -14.121 15.451 1.00 43.16 73 ALA A O 1
ATOM 568 N N . ARG A 1 74 ? -31.718 -12.054 16.334 1.00 44.53 74 ARG A N 1
ATOM 569 C CA . ARG A 1 74 ? -32.110 -12.274 17.751 1.00 44.53 74 ARG A CA 1
ATOM 570 C C . ARG A 1 74 ? -31.679 -13.552 18.521 1.00 44.53 74 ARG A C 1
ATOM 572 O O . ARG A 1 74 ? -32.311 -13.838 19.536 1.00 44.53 74 ARG A O 1
ATOM 579 N N . GLU A 1 75 ? -30.595 -14.251 18.180 1.00 44.12 75 GLU A N 1
ATOM 580 C CA . GLU A 1 75 ? -30.002 -15.277 19.072 1.00 44.12 75 GLU A CA 1
ATOM 581 C C . GLU A 1 75 ? -28.681 -14.827 19.745 1.00 44.12 75 GLU A C 1
ATOM 583 O O . GLU A 1 75 ? -27.881 -14.118 19.129 1.00 44.12 75 GLU A O 1
ATOM 588 N N . PRO A 1 76 ? -28.400 -15.227 21.006 1.00 39.94 76 PRO A N 1
ATOM 589 C CA . PRO A 1 76 ? -27.136 -14.944 21.685 1.00 39.94 76 PRO A CA 1
ATOM 590 C C . PRO A 1 76 ? -26.009 -15.830 21.123 1.00 39.94 76 PRO A C 1
ATOM 592 O O . PRO A 1 76 ? -25.730 -16.915 21.617 1.00 39.94 76 PRO A O 1
ATOM 595 N N . GLY A 1 77 ? -25.380 -15.354 20.050 1.00 51.00 77 GLY A N 1
ATOM 596 C CA . GLY A 1 77 ? -24.252 -16.002 19.357 1.00 51.00 77 GLY A CA 1
ATOM 597 C C . GLY A 1 77 ? -23.871 -15.306 18.043 1.00 51.00 77 GLY A C 1
ATOM 598 O O . GLY A 1 77 ? -23.225 -15.888 17.176 1.00 51.00 77 GLY A O 1
ATOM 599 N N . MET A 1 78 ? -24.330 -14.066 17.868 1.00 57.50 78 MET A N 1
ATOM 600 C CA . MET A 1 78 ? -24.486 -13.411 16.577 1.00 57.50 78 MET A CA 1
ATOM 601 C C . MET A 1 78 ? -23.277 -12.532 16.225 1.00 57.50 78 MET A C 1
ATOM 603 O O . MET A 1 78 ? -22.775 -11.790 17.070 1.00 57.50 78 MET A O 1
ATOM 607 N N . ILE A 1 79 ? -22.801 -12.602 14.976 1.00 66.81 79 ILE A N 1
ATOM 608 C CA . ILE A 1 79 ? -21.647 -11.818 14.513 1.00 66.81 79 ILE A CA 1
ATOM 609 C C . ILE A 1 79 ? -22.032 -10.335 14.467 1.00 66.81 79 ILE A C 1
ATOM 611 O O . ILE A 1 79 ? -22.776 -9.904 13.589 1.00 66.81 79 ILE A O 1
ATOM 615 N N . ASN A 1 80 ? -21.499 -9.536 15.392 1.00 81.75 80 ASN A N 1
ATOM 616 C CA . ASN A 1 80 ? -21.645 -8.085 15.347 1.00 81.75 80 ASN A CA 1
ATOM 617 C C . ASN A 1 80 ? -20.809 -7.526 14.179 1.00 81.75 80 ASN A C 1
ATOM 619 O O . ASN A 1 80 ? -19.584 -7.460 14.252 1.00 81.75 80 ASN A O 1
ATOM 623 N N . ILE A 1 81 ? -21.482 -7.127 13.096 1.00 84.00 81 ILE A N 1
ATOM 624 C CA . ILE A 1 81 ? -20.845 -6.612 11.873 1.00 84.00 81 ILE A CA 1
ATOM 625 C C . ILE A 1 81 ? -19.993 -5.370 12.173 1.00 84.00 81 ILE A C 1
ATOM 627 O O . ILE A 1 81 ? -18.860 -5.292 11.702 1.00 84.00 81 ILE A O 1
ATOM 631 N N . GLY A 1 82 ? -20.501 -4.438 12.987 1.00 87.94 82 GLY A N 1
ATOM 632 C CA . GLY A 1 82 ? -19.766 -3.236 13.394 1.00 87.94 82 GLY A CA 1
ATOM 633 C C . GLY A 1 82 ? -18.482 -3.580 14.146 1.00 87.94 82 GLY A C 1
ATOM 634 O O . GLY A 1 82 ? -17.414 -3.074 13.808 1.00 87.94 82 GLY A O 1
ATOM 635 N N . LEU A 1 83 ? -18.559 -4.533 15.079 1.00 90.31 83 LEU A N 1
ATOM 636 C CA . LEU A 1 83 ? -17.395 -5.053 15.798 1.00 90.31 83 LEU A CA 1
ATOM 637 C C . LEU A 1 83 ? -16.378 -5.718 14.857 1.00 90.31 83 LEU A C 1
ATOM 639 O O . LEU A 1 83 ? -15.175 -5.538 15.026 1.00 90.31 83 LEU A O 1
ATOM 643 N N . GLU A 1 84 ? -16.824 -6.482 13.860 1.00 90.81 84 GLU A N 1
ATOM 644 C CA . GLU A 1 84 ? -15.918 -7.129 12.905 1.00 90.81 84 GLU A CA 1
ATOM 645 C C . GLU A 1 84 ? -15.235 -6.121 11.966 1.00 90.81 84 GLU A C 1
ATOM 647 O O . GLU A 1 84 ? -14.047 -6.281 11.673 1.00 90.81 84 GLU A O 1
ATOM 652 N N . HIS A 1 85 ? -15.936 -5.061 11.537 1.00 93.81 85 HIS A N 1
ATOM 653 C CA . HIS A 1 85 ? -15.304 -3.940 10.833 1.00 93.81 85 HIS A CA 1
ATOM 654 C C . HIS A 1 85 ? -14.312 -3.212 11.741 1.00 93.81 85 HIS A C 1
ATOM 656 O O . HIS A 1 85 ? -13.206 -2.932 11.289 1.00 93.81 85 HIS A O 1
ATOM 662 N N . ALA A 1 86 ? -14.648 -2.987 13.016 1.00 95.44 86 ALA A N 1
ATOM 663 C CA . ALA A 1 86 ? -13.756 -2.345 13.979 1.00 95.44 86 ALA A CA 1
ATOM 664 C C . ALA A 1 86 ? -12.463 -3.145 14.187 1.00 95.44 86 ALA A C 1
ATOM 666 O O . ALA A 1 86 ? -11.374 -2.572 14.150 1.00 95.44 86 ALA A O 1
ATOM 667 N N . LYS A 1 87 ? -12.561 -4.475 14.324 1.00 94.62 87 LYS A N 1
ATOM 668 C CA . LYS A 1 87 ? -11.396 -5.372 14.409 1.00 94.62 87 LYS A CA 1
ATOM 669 C C . LYS A 1 87 ? -10.513 -5.277 13.165 1.00 94.62 87 LYS A C 1
ATOM 671 O O . LYS A 1 87 ? -9.306 -5.102 13.297 1.00 94.62 87 LYS A O 1
ATOM 676 N N . LEU A 1 88 ? -11.096 -5.351 11.965 1.00 95.56 88 LEU A N 1
ATOM 677 C CA . LEU A 1 88 ? -10.334 -5.245 10.714 1.00 95.56 88 LEU A CA 1
ATOM 678 C C . LEU A 1 88 ? -9.752 -3.846 10.492 1.00 95.56 88 LEU A C 1
ATOM 680 O O . LEU A 1 88 ? -8.625 -3.733 10.022 1.00 95.56 88 LEU A O 1
ATOM 684 N N . SER A 1 89 ? -10.484 -2.789 10.845 1.00 97.38 89 SER A N 1
ATOM 685 C CA . SER A 1 89 ? -10.009 -1.404 10.772 1.00 97.38 89 SER A CA 1
ATOM 686 C C . SER A 1 89 ? -8.807 -1.196 11.685 1.00 97.38 89 SER A C 1
ATOM 688 O O . SER A 1 89 ? -7.796 -0.631 11.261 1.00 97.38 89 SER A O 1
ATOM 690 N N . ARG A 1 90 ? -8.896 -1.696 12.923 1.00 97.12 90 ARG A N 1
ATOM 691 C CA . ARG A 1 90 ? -7.797 -1.680 13.888 1.00 97.12 90 ARG A CA 1
ATOM 692 C C . ARG A 1 90 ? -6.593 -2.450 13.353 1.00 97.12 90 ARG A C 1
ATOM 694 O O . ARG A 1 90 ? -5.525 -1.857 13.237 1.00 97.12 90 ARG A O 1
ATOM 701 N N . PHE A 1 91 ? -6.798 -3.698 12.924 1.00 96.94 91 PHE A N 1
ATOM 702 C CA . PHE A 1 91 ? -5.747 -4.530 12.341 1.00 96.94 91 PHE A CA 1
ATOM 703 C C . PHE A 1 91 ? -5.065 -3.835 11.158 1.00 96.94 91 PHE A C 1
ATOM 705 O O . PHE A 1 91 ? -3.847 -3.736 11.140 1.00 96.94 91 PHE A O 1
ATOM 712 N N . CYS A 1 92 ? -5.822 -3.314 10.183 1.00 97.25 92 CYS A N 1
ATOM 713 C CA . CYS A 1 92 ? -5.248 -2.623 9.025 1.00 97.25 92 CYS A CA 1
ATOM 714 C C . CYS A 1 92 ? -4.413 -1.410 9.453 1.00 97.25 92 CYS A C 1
ATOM 716 O O . CYS A 1 92 ? -3.319 -1.207 8.937 1.00 97.25 92 CYS A O 1
ATOM 718 N N . SER A 1 93 ? -4.916 -0.618 10.401 1.00 97.25 93 SER A N 1
ATOM 719 C CA . SER A 1 93 ? -4.228 0.583 10.883 1.00 97.25 93 SER A CA 1
ATOM 720 C C . SER A 1 93 ? -2.922 0.235 11.601 1.00 97.25 93 SER A C 1
ATOM 722 O O . SER A 1 93 ? -1.878 0.812 11.305 1.00 97.25 93 SER A O 1
ATOM 724 N N . GLU A 1 94 ? -2.954 -0.747 12.501 1.00 96.56 94 GLU A N 1
ATOM 725 C CA . GLU A 1 94 ? -1.773 -1.238 13.221 1.00 96.56 94 GLU A CA 1
ATOM 726 C C . GLU A 1 94 ? -0.778 -1.896 12.264 1.00 96.56 94 GLU A C 1
ATOM 728 O O . GLU A 1 94 ? 0.405 -1.576 12.273 1.00 96.56 94 GLU A O 1
ATOM 733 N N . TYR A 1 95 ? -1.256 -2.731 11.345 1.00 96.06 95 TYR A N 1
ATOM 734 C CA . TYR A 1 95 ? -0.423 -3.420 10.367 1.00 96.06 95 TYR A CA 1
ATOM 735 C C . TYR A 1 95 ? 0.330 -2.435 9.468 1.00 96.06 95 TYR A C 1
ATOM 737 O O . TYR A 1 95 ? 1.549 -2.529 9.313 1.00 96.06 95 TYR A O 1
ATOM 745 N N . LEU A 1 96 ? -0.376 -1.440 8.926 1.00 94.81 96 LEU A N 1
ATOM 746 C CA . LEU A 1 96 ? 0.199 -0.429 8.039 1.00 94.81 96 LEU A CA 1
ATOM 747 C C . LEU A 1 96 ? 1.050 0.609 8.791 1.00 94.81 96 LEU A C 1
ATOM 749 O O . LEU A 1 96 ? 1.727 1.411 8.155 1.00 94.81 96 LEU A O 1
ATOM 753 N N . THR A 1 97 ? 1.055 0.617 10.125 1.00 93.06 97 THR A N 1
ATOM 754 C CA . THR A 1 97 ? 1.945 1.462 10.951 1.00 93.06 97 THR A CA 1
ATOM 755 C C . THR A 1 97 ? 3.018 0.676 11.695 1.00 93.06 97 THR A C 1
ATOM 757 O O . THR A 1 97 ? 3.899 1.274 12.318 1.00 93.06 97 THR A O 1
ATOM 760 N N . SER A 1 98 ? 2.962 -0.651 11.597 1.00 92.00 98 SER A N 1
ATOM 761 C CA . SER A 1 98 ? 3.850 -1.589 12.266 1.00 92.00 98 SER A CA 1
ATOM 762 C C . SER A 1 98 ? 5.313 -1.330 11.917 1.00 92.00 98 SER A C 1
ATOM 764 O O . SER A 1 98 ? 5.636 -0.779 10.858 1.00 92.00 98 SER A O 1
ATOM 766 N N . GLN A 1 99 ? 6.226 -1.776 12.783 1.00 87.31 99 GLN A N 1
ATOM 767 C CA . GLN A 1 99 ? 7.659 -1.559 12.591 1.00 87.31 99 GLN A CA 1
ATOM 768 C C . GLN A 1 99 ? 8.131 -2.051 11.221 1.00 87.31 99 GLN A C 1
ATOM 770 O O . GLN A 1 99 ? 8.892 -1.358 10.559 1.00 87.31 99 GLN A O 1
ATOM 775 N N . ARG A 1 100 ? 7.626 -3.202 10.765 1.00 86.56 100 ARG A N 1
ATOM 776 C CA . ARG A 1 100 ? 7.955 -3.788 9.459 1.00 86.56 100 ARG A CA 1
ATOM 777 C C . ARG A 1 100 ? 7.449 -2.960 8.271 1.00 86.56 100 ARG A C 1
ATOM 779 O O . ARG A 1 100 ? 8.057 -2.983 7.206 1.00 86.56 100 ARG A O 1
ATOM 786 N N . PHE A 1 101 ? 6.380 -2.183 8.442 1.00 85.75 101 PHE A N 1
ATOM 787 C CA . PHE A 1 101 ? 5.832 -1.347 7.374 1.00 85.75 101 PHE A CA 1
ATOM 788 C C . PHE A 1 101 ? 6.506 0.033 7.266 1.00 85.75 101 PHE A C 1
ATOM 790 O O . PHE A 1 101 ? 6.413 0.687 6.221 1.00 85.75 101 PHE A O 1
ATOM 797 N N . ARG A 1 102 ? 7.231 0.483 8.298 1.00 79.00 102 ARG A N 1
ATOM 798 C CA . ARG A 1 102 ? 7.868 1.811 8.346 1.00 79.00 102 ARG A CA 1
ATOM 799 C C . ARG A 1 102 ? 9.059 1.972 7.398 1.00 79.00 102 ARG A C 1
ATOM 801 O O . ARG A 1 102 ? 9.738 1.011 7.046 1.00 79.00 102 ARG A O 1
ATOM 808 N N . ALA A 1 103 ? 9.322 3.219 7.000 1.00 66.25 103 ALA A N 1
ATOM 809 C CA . ALA A 1 103 ? 10.375 3.585 6.047 1.00 66.25 103 ALA A CA 1
ATOM 810 C C . ALA A 1 103 ? 11.777 3.069 6.412 1.00 66.25 103 ALA A C 1
ATOM 812 O O . ALA A 1 103 ? 12.520 2.646 5.532 1.00 66.25 103 ALA A O 1
ATOM 813 N N . ASP A 1 104 ? 12.086 3.063 7.702 1.00 67.56 104 ASP A N 1
ATOM 814 C CA . ASP A 1 104 ? 13.359 2.694 8.319 1.00 67.56 104 ASP A CA 1
ATOM 815 C C . ASP A 1 104 ? 13.549 1.178 8.519 1.00 67.56 104 ASP A C 1
ATOM 817 O O . ASP A 1 104 ? 14.666 0.736 8.772 1.00 67.56 104 ASP A O 1
ATOM 821 N N . ALA A 1 105 ? 12.501 0.363 8.351 1.00 61.72 105 ALA A N 1
ATOM 822 C CA . ALA A 1 105 ? 12.501 -1.065 8.697 1.00 61.72 105 ALA A CA 1
ATOM 823 C C . ALA A 1 105 ? 13.602 -1.906 8.021 1.00 61.72 105 ALA A C 1
ATOM 825 O O . ALA A 1 105 ? 14.017 -2.931 8.558 1.00 61.72 105 ALA A O 1
ATOM 826 N N . PHE A 1 106 ? 14.062 -1.478 6.845 1.00 58.91 106 PHE A N 1
ATOM 827 C CA . PHE A 1 106 ? 15.041 -2.186 6.014 1.00 58.91 106 PHE A CA 1
ATOM 828 C C . PHE A 1 106 ? 16.313 -1.364 5.768 1.00 58.91 106 PHE A C 1
ATOM 830 O O . PHE A 1 106 ? 17.038 -1.638 4.817 1.00 58.91 106 PHE A O 1
ATOM 837 N N . ALA A 1 107 ? 16.586 -0.342 6.589 1.00 60.84 107 ALA A N 1
ATOM 838 C CA . ALA A 1 107 ? 17.792 0.474 6.436 1.00 60.84 107 ALA A CA 1
ATOM 839 C C . ALA A 1 107 ? 19.088 -0.351 6.599 1.00 60.84 107 ALA A C 1
ATOM 841 O O . ALA A 1 107 ? 20.087 -0.043 5.958 1.00 60.84 107 ALA A O 1
ATOM 842 N N . GLU A 1 108 ? 19.050 -1.420 7.405 1.00 56.72 108 GLU A N 1
ATOM 843 C CA . GLU A 1 108 ? 20.219 -2.267 7.710 1.00 56.72 108 GLU A CA 1
ATOM 844 C C . GLU A 1 108 ? 19.957 -3.779 7.544 1.00 56.72 108 GLU A C 1
ATOM 846 O O . GLU A 1 108 ? 20.898 -4.565 7.449 1.00 56.72 108 GLU A O 1
ATOM 851 N N . LYS A 1 109 ? 18.686 -4.214 7.491 1.00 70.12 109 LYS A N 1
ATOM 852 C CA . LYS A 1 109 ? 18.292 -5.634 7.434 1.00 70.12 109 LYS A CA 1
ATOM 853 C C . LYS A 1 109 ? 17.810 -6.028 6.033 1.00 70.12 109 LYS A C 1
ATOM 855 O O . LYS A 1 109 ? 16.931 -5.375 5.477 1.00 70.12 109 LYS A O 1
ATOM 860 N N . VAL A 1 110 ? 18.314 -7.147 5.508 1.00 72.94 110 VAL A N 1
ATOM 861 C CA . VAL A 1 110 ? 17.789 -7.802 4.295 1.00 72.94 110 VAL A CA 1
ATOM 862 C C . VAL A 1 110 ? 16.517 -8.591 4.635 1.00 72.94 110 VAL A C 1
ATOM 864 O O . VAL A 1 110 ? 16.449 -9.251 5.672 1.00 72.94 110 VAL A O 1
ATOM 867 N N . MET A 1 111 ? 15.503 -8.521 3.768 1.00 81.75 111 MET A N 1
ATOM 868 C CA . MET A 1 111 ? 14.268 -9.302 3.907 1.00 81.75 111 MET A CA 1
ATOM 869 C C . MET A 1 111 ? 14.564 -10.808 3.901 1.00 81.75 111 MET A C 1
ATOM 871 O O . MET A 1 111 ? 15.341 -11.277 3.073 1.00 81.75 111 MET A O 1
ATOM 875 N N . THR A 1 112 ? 13.930 -11.566 4.799 1.00 81.38 112 THR A N 1
ATOM 876 C CA . THR A 1 112 ? 14.058 -13.032 4.860 1.00 81.38 112 THR A CA 1
ATOM 877 C C . THR A 1 112 ? 12.758 -13.734 4.465 1.00 81.38 112 THR A C 1
ATOM 879 O O . THR A 1 112 ? 11.700 -13.112 4.373 1.00 81.38 112 THR A O 1
ATOM 882 N N . TRP A 1 113 ? 12.816 -15.053 4.260 1.00 75.19 113 TRP A N 1
ATOM 883 C CA . TRP A 1 113 ? 11.629 -15.873 3.978 1.00 75.19 113 TRP A CA 1
ATOM 884 C C . TRP A 1 113 ? 10.591 -15.842 5.105 1.00 75.19 113 TRP A C 1
ATOM 886 O O . TRP A 1 113 ? 9.397 -15.857 4.832 1.00 75.19 113 TRP A O 1
ATOM 896 N N . GLU A 1 114 ? 11.028 -15.714 6.357 1.00 74.31 114 GLU A N 1
ATOM 897 C CA . GLU A 1 114 ? 10.137 -15.559 7.515 1.00 74.31 114 GLU A CA 1
ATOM 898 C C . GLU A 1 114 ? 9.366 -14.230 7.481 1.00 74.31 114 GLU A C 1
ATOM 900 O O . GLU A 1 114 ? 8.244 -14.142 7.977 1.00 74.31 114 GLU A O 1
ATOM 905 N N . ASP A 1 115 ? 9.943 -13.185 6.873 1.00 80.50 115 ASP A N 1
ATOM 906 C CA . ASP A 1 115 ? 9.272 -11.893 6.734 1.00 80.50 115 ASP A CA 1
ATOM 907 C C . ASP A 1 115 ? 8.127 -11.953 5.698 1.00 80.50 115 ASP A C 1
ATOM 909 O O . ASP A 1 115 ? 7.205 -11.143 5.781 1.00 80.50 115 ASP A O 1
ATOM 913 N N . ILE A 1 116 ? 8.124 -12.915 4.761 1.00 81.06 116 ILE A N 1
ATOM 914 C CA . ILE A 1 116 ? 7.073 -13.049 3.732 1.00 81.06 116 ILE A CA 1
ATOM 915 C C . ILE A 1 116 ? 5.705 -13.329 4.351 1.00 81.06 116 ILE A C 1
ATOM 917 O O . ILE A 1 116 ? 4.723 -12.712 3.941 1.00 81.06 116 ILE A O 1
ATOM 921 N N . GLU A 1 117 ? 5.639 -14.181 5.378 1.00 80.25 117 GLU A N 1
ATOM 922 C CA . GLU A 1 117 ? 4.383 -14.498 6.072 1.00 80.25 117 GLU A CA 1
ATOM 923 C C . GLU A 1 117 ? 3.706 -13.241 6.629 1.00 80.25 117 GLU A C 1
ATOM 925 O O . GLU A 1 117 ? 2.483 -13.110 6.598 1.00 80.25 117 GLU A O 1
ATOM 930 N N . PHE A 1 118 ? 4.506 -12.279 7.098 1.00 87.69 118 PHE A N 1
ATOM 931 C CA . PHE A 1 118 ? 4.004 -11.004 7.596 1.00 87.69 118 PHE A CA 1
ATOM 932 C C . PHE A 1 118 ? 3.402 -10.137 6.478 1.00 87.69 118 PHE A C 1
ATOM 934 O O . PHE A 1 118 ? 2.515 -9.324 6.732 1.00 87.69 118 PHE A O 1
ATOM 941 N N . TYR A 1 119 ? 3.855 -10.287 5.232 1.00 90.00 119 TYR A N 1
ATOM 942 C CA . TYR A 1 119 ? 3.379 -9.499 4.092 1.00 90.00 119 TYR A CA 1
ATOM 943 C C . TYR A 1 119 ? 2.228 -10.136 3.312 1.00 90.00 119 TYR A C 1
ATOM 945 O O . TYR A 1 119 ? 1.689 -9.497 2.412 1.00 90.00 119 TYR A O 1
ATOM 953 N N . GLU A 1 120 ? 1.773 -11.332 3.679 1.00 87.81 120 GLU A N 1
ATOM 954 C CA . GLU A 1 120 ? 0.624 -11.968 3.025 1.00 87.81 120 GLU A CA 1
ATOM 955 C C . GLU A 1 120 ? -0.664 -11.117 3.013 1.00 87.81 120 GLU A C 1
ATOM 957 O O . GLU A 1 120 ? -1.287 -11.023 1.956 1.00 87.81 120 GLU A O 1
ATOM 962 N N . PRO A 1 121 ? -1.079 -10.414 4.091 1.00 92.00 121 PRO A N 1
ATOM 963 C CA . PRO A 1 121 ? -2.300 -9.609 4.070 1.00 92.00 121 PRO A CA 1
ATOM 964 C C . PRO A 1 121 ? -2.080 -8.204 3.481 1.00 92.00 121 PRO A C 1
ATOM 966 O O . PRO A 1 121 ? -2.996 -7.376 3.524 1.00 92.00 121 PRO A O 1
ATOM 969 N N . LEU A 1 122 ? -0.886 -7.905 2.948 1.00 92.81 122 LEU A N 1
ATOM 970 C CA . LEU A 1 122 ? -0.520 -6.593 2.406 1.00 92.81 122 LEU A CA 1
ATOM 971 C C . LEU A 1 122 ? -1.554 -6.099 1.397 1.00 92.81 122 LEU A C 1
ATOM 973 O O . LEU A 1 122 ? -2.036 -4.972 1.489 1.00 92.81 122 LEU A O 1
ATOM 977 N N . ASP A 1 123 ? -1.919 -6.959 0.449 1.00 91.94 123 ASP A N 1
ATOM 978 C CA . ASP A 1 123 ? -2.784 -6.559 -0.651 1.00 91.94 123 ASP A CA 1
ATOM 979 C C . ASP A 1 123 ? -4.190 -6.202 -0.160 1.00 91.94 123 ASP A C 1
ATOM 981 O O . ASP A 1 123 ? -4.780 -5.204 -0.576 1.00 91.94 123 ASP A O 1
ATOM 985 N N . TYR A 1 124 ? -4.726 -7.015 0.751 1.00 93.44 124 TYR A N 1
ATOM 986 C CA . TYR A 1 124 ? -6.037 -6.785 1.338 1.00 93.44 124 TYR A CA 1
ATOM 987 C C . TYR A 1 124 ? -6.068 -5.522 2.206 1.00 93.44 124 TYR A C 1
ATOM 989 O O . TYR A 1 124 ? -6.939 -4.667 2.027 1.00 93.44 124 TYR A O 1
ATOM 997 N N . THR A 1 125 ? -5.107 -5.382 3.123 1.00 95.25 125 THR A N 1
ATOM 998 C CA . THR A 1 125 ? -5.058 -4.263 4.078 1.00 95.25 125 THR A CA 1
ATOM 999 C C . THR A 1 125 ? -4.934 -2.924 3.356 1.00 95.25 125 THR A C 1
ATOM 1001 O O . THR A 1 125 ? -5.692 -1.995 3.631 1.00 95.25 125 THR A O 1
ATOM 1004 N N . VAL A 1 126 ? -4.055 -2.837 2.359 1.00 94.19 126 VAL A N 1
ATOM 1005 C CA . VAL A 1 126 ? -3.819 -1.618 1.580 1.00 94.19 126 VAL A CA 1
ATOM 1006 C C . VAL A 1 126 ? -5.043 -1.196 0.754 1.00 94.19 126 VAL A C 1
ATOM 1008 O O . VAL A 1 126 ? -5.311 0.001 0.636 1.00 94.19 126 VAL A O 1
ATOM 1011 N N . GLN A 1 127 ? -5.805 -2.141 0.194 1.00 92.12 127 GLN A N 1
ATOM 1012 C CA . GLN A 1 127 ? -6.984 -1.816 -0.620 1.00 92.12 127 GLN A CA 1
ATOM 1013 C C . GLN A 1 127 ? -8.235 -1.508 0.205 1.00 92.12 127 GLN A C 1
ATOM 1015 O O . GLN A 1 127 ? -9.030 -0.654 -0.193 1.00 92.12 127 GLN A O 1
ATOM 1020 N N . HIS A 1 128 ? -8.420 -2.193 1.337 1.00 94.38 128 HIS A N 1
ATOM 1021 C CA . HIS A 1 128 ? -9.707 -2.225 2.035 1.00 94.38 128 HIS A CA 1
ATOM 1022 C C . HIS A 1 128 ? -9.721 -1.540 3.408 1.00 94.38 128 HIS A C 1
ATOM 1024 O O . HIS A 1 128 ? -10.802 -1.422 3.991 1.00 94.38 128 HIS A O 1
ATOM 1030 N N . TRP A 1 129 ? -8.595 -1.005 3.907 1.00 96.31 129 TRP A N 1
ATOM 1031 C CA . TRP A 1 129 ? -8.571 -0.263 5.182 1.00 96.31 129 TRP A CA 1
ATOM 1032 C C . TRP A 1 129 ? -9.631 0.848 5.233 1.00 96.31 129 TRP A C 1
ATOM 1034 O O . TRP A 1 129 ? -10.314 0.986 6.243 1.00 96.31 129 TRP A O 1
ATOM 1044 N N . TYR A 1 130 ? -9.823 1.596 4.135 1.00 97.00 130 TYR A N 1
ATOM 1045 C CA . TYR A 1 130 ? -10.771 2.715 4.082 1.00 97.00 130 TYR A CA 1
ATOM 1046 C C . TYR A 1 130 ? -12.211 2.247 4.288 1.00 97.00 130 TYR A C 1
ATOM 1048 O O . TYR A 1 130 ? -12.973 2.883 5.010 1.00 97.00 130 TYR A O 1
ATOM 1056 N N . HIS A 1 131 ? -12.579 1.116 3.681 1.00 96.44 131 HIS A N 1
ATOM 1057 C CA . HIS A 1 131 ? -13.924 0.571 3.811 1.00 96.44 131 HIS A CA 1
ATOM 1058 C C . HIS A 1 131 ? -14.202 0.130 5.253 1.00 96.44 131 HIS A C 1
ATOM 1060 O O . HIS A 1 131 ? -15.237 0.472 5.823 1.00 96.44 131 HIS A O 1
ATOM 1066 N N . HIS A 1 132 ? -13.248 -0.568 5.880 1.00 97.25 132 HIS A N 1
ATOM 1067 C CA . HIS A 1 132 ? -13.380 -0.949 7.285 1.00 97.25 132 HIS A CA 1
ATOM 1068 C C . HIS A 1 132 ? -13.392 0.265 8.214 1.00 97.25 132 HIS A C 1
ATOM 1070 O O . HIS A 1 132 ? -14.212 0.296 9.128 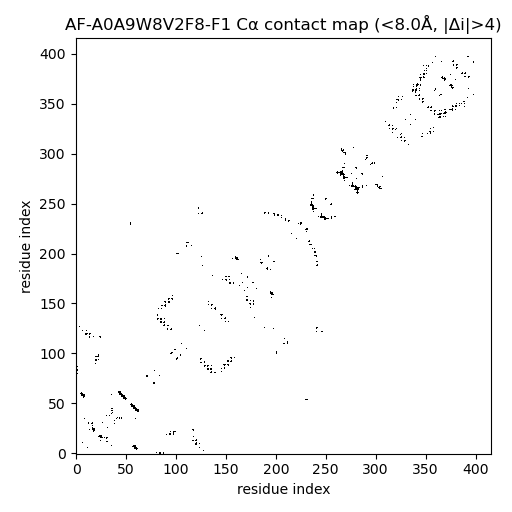1.00 97.25 132 HIS A O 1
ATOM 1076 N N . ALA A 1 133 ? -12.560 1.276 7.961 1.00 97.81 133 ALA A N 1
ATOM 1077 C CA . ALA A 1 133 ? -12.544 2.521 8.721 1.00 97.81 133 ALA A CA 1
ATOM 1078 C C . ALA A 1 133 ? -13.883 3.265 8.628 1.00 97.81 133 ALA A C 1
ATOM 1080 O O . ALA A 1 133 ? -14.459 3.611 9.658 1.00 97.81 133 ALA A O 1
ATOM 1081 N N . LYS A 1 134 ? -14.428 3.427 7.415 1.00 97.56 134 LYS A N 1
ATOM 1082 C CA . LYS A 1 134 ? -15.728 4.069 7.182 1.00 97.56 134 LYS A CA 1
ATOM 1083 C C . LYS A 1 134 ? -16.853 3.338 7.920 1.00 97.56 134 LYS A C 1
ATOM 1085 O O . LYS A 1 134 ? -17.554 3.955 8.716 1.00 97.56 134 LYS A O 1
ATOM 1090 N N . ALA A 1 135 ? -16.959 2.021 7.740 1.00 95.75 135 ALA A N 1
ATOM 1091 C CA . ALA A 1 135 ? -17.967 1.206 8.420 1.00 95.75 135 ALA A CA 1
ATOM 1092 C C . ALA A 1 135 ? -17.810 1.228 9.955 1.00 95.75 135 ALA A C 1
ATOM 1094 O O . ALA A 1 135 ? -18.799 1.243 10.684 1.00 95.75 135 ALA A O 1
ATOM 1095 N N . THR A 1 136 ? -16.572 1.274 10.459 1.00 97.12 136 THR A N 1
ATOM 1096 C CA . THR A 1 136 ? -16.285 1.396 11.899 1.00 97.12 136 THR A CA 1
ATOM 1097 C C . THR A 1 136 ? -16.739 2.743 12.447 1.00 97.12 136 THR A C 1
ATOM 1099 O O . THR A 1 136 ? -17.345 2.788 13.511 1.00 97.12 136 THR A O 1
ATOM 1102 N N . ILE A 1 137 ? -16.477 3.837 11.728 1.00 97.06 137 ILE A N 1
ATOM 1103 C CA . ILE A 1 137 ? -16.902 5.189 12.112 1.00 97.06 137 ILE A CA 1
ATOM 1104 C C . ILE A 1 137 ? -18.430 5.295 12.111 1.00 97.06 137 ILE A C 1
ATOM 1106 O O . ILE A 1 137 ? -19.012 5.826 13.057 1.00 97.06 137 ILE A O 1
ATOM 1110 N N . GLU A 1 138 ? -19.089 4.758 11.085 1.00 95.06 138 GLU A N 1
ATOM 1111 C CA . GLU A 1 138 ? -20.551 4.700 11.005 1.00 95.06 138 GLU A CA 1
ATOM 1112 C C . GLU A 1 138 ? -21.145 3.900 12.173 1.00 95.06 138 GLU A C 1
ATOM 1114 O O . GLU A 1 138 ? -22.077 4.371 12.825 1.00 95.06 138 GLU A O 1
ATOM 1119 N N . ALA A 1 139 ? -20.564 2.742 12.503 1.00 93.06 139 ALA A N 1
ATOM 1120 C CA . ALA A 1 139 ? -20.978 1.943 13.655 1.00 93.06 139 ALA A CA 1
ATOM 1121 C C . ALA A 1 139 ? -20.695 2.650 14.993 1.00 93.06 139 ALA A C 1
ATOM 1123 O O . ALA A 1 139 ? -21.519 2.591 15.906 1.00 93.06 139 ALA A O 1
ATOM 1124 N N . TYR A 1 140 ? -19.570 3.364 15.107 1.00 94.69 140 TYR A N 1
ATOM 1125 C CA . TYR A 1 140 ? -19.172 4.084 16.318 1.00 94.69 140 TYR A CA 1
ATOM 1126 C C . TYR A 1 140 ? -20.130 5.220 16.685 1.00 94.69 140 TYR A C 1
ATOM 1128 O O . TYR A 1 140 ? -20.374 5.470 17.865 1.00 94.69 140 TYR A O 1
ATOM 1136 N N . ARG A 1 141 ? -20.725 5.877 15.678 1.00 92.19 141 ARG A N 1
ATOM 1137 C CA . ARG A 1 141 ? -21.763 6.905 15.880 1.00 92.19 141 ARG A CA 1
ATOM 1138 C C . ARG A 1 141 ? -22.995 6.365 16.619 1.00 92.19 141 ARG A C 1
ATOM 1140 O O . ARG A 1 141 ? -23.734 7.153 17.200 1.00 92.19 141 ARG A O 1
ATOM 1147 N N . ILE A 1 142 ? -23.205 5.047 16.606 1.00 90.06 142 ILE A N 1
ATOM 1148 C CA . ILE A 1 142 ? -24.290 4.353 17.313 1.00 90.06 142 ILE A CA 1
ATOM 1149 C C . ILE A 1 142 ? -23.763 3.701 18.604 1.00 90.06 142 ILE A C 1
ATOM 1151 O O . ILE A 1 142 ? -24.396 3.810 19.653 1.00 90.06 142 ILE A O 1
ATOM 1155 N N . HIS A 1 143 ? -22.599 3.045 18.535 1.00 88.19 143 HIS A N 1
ATOM 1156 C CA . HIS A 1 143 ? -21.989 2.285 19.628 1.00 88.19 143 HIS A CA 1
ATOM 1157 C C . HIS A 1 143 ? -20.539 2.729 19.882 1.00 88.19 143 HIS A C 1
ATOM 1159 O O . HIS A 1 143 ? -19.633 2.414 19.117 1.00 88.19 143 HIS A O 1
ATOM 1165 N N . THR A 1 144 ? -20.279 3.401 21.003 1.00 90.19 144 THR A N 1
ATOM 1166 C CA . THR A 1 144 ? -18.973 4.029 21.296 1.00 90.19 144 THR A CA 1
ATOM 1167 C C . THR A 1 144 ? -17.859 3.059 21.722 1.00 90.19 144 THR A C 1
ATOM 1169 O O . THR A 1 144 ? -16.730 3.470 21.983 1.00 90.19 144 THR A O 1
ATOM 1172 N N . GLU A 1 145 ? -18.129 1.756 21.772 1.00 92.88 145 GLU A N 1
ATOM 1173 C CA . GLU A 1 145 ? -17.169 0.725 22.192 1.00 92.88 145 GLU A CA 1
ATOM 1174 C C . GLU A 1 145 ? -16.006 0.513 21.196 1.00 92.88 145 GLU A C 1
ATOM 1176 O O . GLU A 1 145 ? -14.983 -0.070 21.549 1.00 92.88 145 GLU A O 1
ATOM 1181 N N . TYR A 1 146 ? -16.106 1.040 19.969 1.00 94.12 146 TYR A N 1
ATOM 1182 C CA . TYR A 1 146 ? -15.080 0.903 18.918 1.00 94.12 146 TYR A CA 1
ATOM 1183 C C . TYR A 1 146 ? -13.978 1.977 18.959 1.00 94.12 146 TYR A C 1
ATOM 1185 O O . TYR A 1 146 ? -13.198 2.104 18.014 1.00 94.12 146 TYR A O 1
ATOM 1193 N N . GLY A 1 147 ? -13.886 2.750 20.047 1.00 94.62 147 GLY A N 1
ATOM 1194 C CA . GLY A 1 147 ? -12.967 3.888 20.162 1.00 94.62 147 GLY A CA 1
ATOM 1195 C C . GLY A 1 147 ? -11.487 3.542 19.955 1.00 94.62 147 GLY A C 1
ATOM 1196 O O . GLY A 1 147 ? -10.765 4.328 19.349 1.00 94.62 147 GLY A O 1
ATOM 1197 N N . GLU A 1 148 ? -11.035 2.357 20.379 1.00 95.31 148 GLU A N 1
ATOM 1198 C CA . GLU A 1 148 ? -9.648 1.910 20.154 1.00 95.31 148 GLU A CA 1
ATOM 1199 C C . GLU A 1 148 ? -9.322 1.740 18.665 1.00 95.31 148 GLU A C 1
ATOM 1201 O O . GLU A 1 148 ? -8.258 2.157 18.217 1.00 95.31 148 GLU A O 1
ATOM 1206 N N . ALA A 1 149 ? -10.258 1.224 17.861 1.00 97.06 149 ALA A N 1
ATOM 1207 C CA . ALA A 1 149 ? -10.056 1.108 16.417 1.00 97.06 149 ALA A CA 1
ATOM 1208 C C . ALA A 1 149 ? -9.915 2.485 15.746 1.00 97.06 149 ALA A C 1
ATOM 1210 O O . ALA A 1 149 ? -9.104 2.644 14.832 1.00 97.06 149 ALA A O 1
ATOM 1211 N N . ILE A 1 150 ? -10.659 3.491 16.223 1.00 97.62 150 ILE A N 1
ATOM 1212 C CA . ILE A 1 150 ? -10.558 4.872 15.726 1.00 97.62 150 ILE A CA 1
ATOM 1213 C C . ILE A 1 150 ? -9.239 5.520 16.161 1.00 97.62 150 ILE A C 1
ATOM 1215 O O . ILE A 1 150 ? -8.619 6.232 15.376 1.00 97.62 150 ILE A O 1
ATOM 1219 N N . LYS A 1 151 ? -8.755 5.247 17.377 1.00 96.12 151 LYS A N 1
ATOM 1220 C CA . LYS A 1 151 ? -7.431 5.715 17.815 1.00 96.12 151 LYS A CA 1
ATOM 1221 C C . LYS A 1 151 ? -6.315 5.133 16.945 1.00 96.12 151 LYS A C 1
ATOM 1223 O O . LYS A 1 151 ? -5.484 5.901 16.459 1.00 96.12 151 LYS A O 1
ATOM 1228 N N . SER A 1 152 ? -6.328 3.821 16.682 1.00 96.88 152 SER A N 1
ATOM 1229 C CA . SER A 1 152 ? -5.358 3.184 15.778 1.00 96.88 152 SER A CA 1
ATOM 1230 C C . SER A 1 152 ? -5.433 3.780 14.367 1.00 96.88 152 SER A C 1
ATOM 1232 O O . SER A 1 152 ? -4.396 4.067 13.768 1.00 96.88 152 SER A O 1
ATOM 1234 N N . LEU A 1 153 ? -6.642 4.064 13.863 1.00 97.19 153 LEU A N 1
ATOM 1235 C CA . LEU A 1 153 ? -6.836 4.774 12.594 1.00 97.19 153 LEU A CA 1
ATOM 1236 C C . LEU A 1 153 ? -6.198 6.173 12.611 1.00 97.19 153 LEU A C 1
ATOM 1238 O O . LEU A 1 153 ? -5.550 6.556 11.642 1.00 97.19 153 LEU A O 1
ATOM 1242 N N . GLY A 1 154 ? -6.325 6.920 13.709 1.00 95.38 154 GLY A N 1
ATOM 1243 C CA . GLY A 1 154 ? -5.683 8.226 13.876 1.00 95.38 154 GLY A CA 1
ATOM 1244 C C . GLY A 1 154 ? -4.157 8.164 13.771 1.00 95.38 154 GLY A C 1
ATOM 1245 O O . GLY A 1 154 ? -3.556 8.978 13.069 1.00 95.38 154 GLY A O 1
ATOM 1246 N N . ILE A 1 155 ? -3.531 7.165 14.406 1.00 93.19 155 ILE A N 1
ATOM 1247 C CA . ILE A 1 155 ? -2.080 6.914 14.312 1.00 93.19 155 ILE A CA 1
ATOM 1248 C C . ILE A 1 155 ? -1.687 6.610 12.862 1.00 93.19 155 ILE A C 1
ATOM 1250 O O . ILE A 1 155 ? -0.709 7.157 12.350 1.00 93.19 155 ILE A O 1
ATOM 1254 N N . PHE A 1 156 ? -2.474 5.774 12.186 1.00 94.69 156 PHE A N 1
ATOM 1255 C CA . PHE A 1 156 ? -2.274 5.438 10.782 1.00 94.69 156 PHE A CA 1
ATOM 1256 C C . PHE A 1 156 ? -2.363 6.649 9.855 1.00 94.69 156 PHE A C 1
ATOM 1258 O O . PHE A 1 156 ? -1.453 6.873 9.054 1.00 94.69 156 PHE A O 1
ATOM 1265 N N . LEU A 1 157 ? -3.412 7.458 9.981 1.00 92.75 157 LEU A N 1
ATOM 1266 C CA . LEU A 1 157 ? -3.581 8.647 9.152 1.00 92.75 157 LEU A CA 1
ATOM 1267 C C . LEU A 1 157 ? -2.439 9.641 9.390 1.00 92.75 157 LEU A C 1
ATOM 1269 O O . LEU A 1 157 ? -1.860 10.145 8.431 1.00 92.75 157 LEU A O 1
ATOM 1273 N N . TRP A 1 158 ? -2.044 9.853 10.647 1.00 90.50 158 TRP A N 1
ATOM 1274 C CA . TRP A 1 158 ? -0.898 10.695 10.989 1.00 90.50 158 TRP A CA 1
ATOM 1275 C C . TRP A 1 158 ? 0.412 10.208 10.354 1.00 90.50 158 TRP A C 1
ATOM 1277 O O . TRP A 1 158 ? 1.175 11.010 9.821 1.00 90.50 158 TRP A O 1
ATOM 1287 N N . ALA A 1 159 ? 0.671 8.899 10.378 1.00 87.62 159 ALA A N 1
ATOM 1288 C CA . ALA A 1 159 ? 1.906 8.328 9.845 1.00 87.62 159 ALA A CA 1
ATOM 1289 C C . ALA A 1 159 ? 2.014 8.421 8.312 1.00 87.62 159 ALA A C 1
ATOM 1291 O O . ALA A 1 159 ? 3.126 8.476 7.781 1.00 87.62 159 ALA A O 1
ATOM 1292 N N . HIS A 1 160 ? 0.882 8.422 7.598 1.00 87.56 160 HIS A N 1
ATOM 1293 C CA . HIS A 1 160 ? 0.861 8.271 6.138 1.00 87.56 160 HIS A CA 1
ATOM 1294 C C . HIS A 1 160 ? 0.368 9.487 5.361 1.00 87.56 160 HIS A C 1
ATOM 1296 O O . HIS A 1 160 ? 0.597 9.538 4.151 1.00 87.56 160 HIS A O 1
ATOM 1302 N N . MET A 1 161 ? -0.294 10.460 5.984 1.00 85.75 161 MET A N 1
ATOM 1303 C CA . MET A 1 161 ? -0.764 11.651 5.272 1.00 85.75 161 MET A CA 1
ATOM 1304 C C . MET A 1 161 ? 0.386 12.486 4.705 1.00 85.75 161 MET A C 1
ATOM 1306 O O . MET A 1 161 ? 1.437 12.664 5.319 1.00 85.75 161 MET A O 1
ATOM 1310 N N . ARG A 1 162 ? 0.193 13.004 3.486 1.00 77.06 162 ARG A N 1
ATOM 1311 C CA . ARG A 1 162 ? 1.199 13.838 2.817 1.00 77.06 162 ARG A CA 1
ATOM 1312 C C . ARG A 1 162 ? 1.241 15.263 3.338 1.00 77.06 162 ARG A C 1
ATOM 1314 O O . ARG A 1 162 ? 2.341 15.799 3.468 1.00 77.06 162 ARG A O 1
ATOM 1321 N N . GLU A 1 163 ? 0.081 15.850 3.607 1.00 68.88 163 GLU A N 1
ATOM 1322 C CA . GLU A 1 163 ? -0.038 17.239 4.034 1.00 68.88 163 GLU A CA 1
ATOM 1323 C C . GLU A 1 163 ? -0.086 17.348 5.561 1.00 68.88 163 GLU A C 1
ATOM 1325 O O . GLU A 1 163 ? -0.967 16.797 6.217 1.00 68.88 163 GLU A O 1
ATOM 1330 N N . ALA A 1 164 ? 0.856 18.105 6.129 1.00 57.12 164 ALA A N 1
ATOM 1331 C CA . ALA A 1 164 ? 0.908 18.389 7.565 1.00 57.12 164 ALA A CA 1
ATOM 1332 C C . ALA A 1 164 ? -0.128 19.444 8.017 1.00 57.12 164 ALA A C 1
ATOM 1334 O O . ALA A 1 164 ? -0.300 19.670 9.219 1.00 57.12 164 ALA A O 1
ATOM 1335 N N . SER A 1 165 ? -0.795 20.101 7.060 1.00 60.75 165 SER A N 1
ATOM 1336 C CA . SER A 1 165 ? -1.761 21.188 7.271 1.00 60.75 165 SER A CA 1
ATOM 1337 C C . SER A 1 165 ? -2.990 20.728 8.050 1.00 60.75 165 SER A C 1
ATOM 1339 O O . SER A 1 165 ? -3.441 21.456 8.930 1.00 60.75 165 SER A O 1
ATOM 1341 N N . TYR A 1 166 ? -3.467 19.502 7.809 1.00 65.31 166 TYR A N 1
ATOM 1342 C CA . TYR A 1 166 ? -4.659 18.959 8.464 1.00 65.31 166 TYR A CA 1
ATOM 1343 C C . TYR A 1 166 ? -4.573 18.931 9.990 1.00 65.31 166 TYR A C 1
ATOM 1345 O O . TYR A 1 166 ? -5.597 18.966 10.663 1.00 65.31 166 TYR A O 1
ATOM 1353 N N . TRP A 1 167 ? -3.359 18.917 10.543 1.00 63.88 167 TRP A N 1
ATOM 1354 C CA . TRP A 1 167 ? -3.167 18.824 11.980 1.00 63.88 167 TRP A CA 1
ATOM 1355 C C . TRP A 1 167 ? -2.388 19.973 12.619 1.00 63.88 167 TRP A C 1
ATOM 1357 O O . TRP A 1 167 ? -1.904 19.842 13.749 1.00 63.88 167 TRP A O 1
ATOM 1367 N N . ASN A 1 168 ? -2.181 21.081 11.903 1.00 66.62 168 ASN A N 1
ATOM 1368 C CA . ASN A 1 168 ? -1.277 22.147 12.354 1.00 66.62 168 ASN A CA 1
ATOM 1369 C C . ASN A 1 168 ? 0.108 21.600 12.788 1.00 66.62 168 ASN A C 1
ATOM 1371 O O . ASN A 1 168 ? 0.726 22.110 13.726 1.00 66.62 168 ASN A O 1
ATOM 1375 N N . GLY A 1 169 ? 0.560 20.505 12.159 1.00 71.44 169 GLY A N 1
ATOM 1376 C CA . GLY A 1 169 ? 1.803 19.807 12.497 1.00 71.44 169 GLY A CA 1
ATOM 1377 C C . GLY A 1 169 ? 1.819 18.989 13.802 1.00 71.44 169 GLY A C 1
ATOM 1378 O O . GLY A 1 169 ? 2.908 18.701 14.293 1.00 71.44 169 GLY A O 1
ATOM 1379 N N . LYS A 1 170 ? 0.676 18.605 14.393 1.00 77.50 170 LYS A N 1
ATOM 1380 C CA . LYS A 1 170 ? 0.610 17.776 15.624 1.00 77.50 170 LYS A CA 1
ATOM 1381 C C . LYS A 1 170 ? -0.253 16.521 15.418 1.00 77.50 170 LYS A C 1
ATOM 1383 O O . LYS A 1 170 ? -1.196 16.598 14.669 1.00 77.50 170 LYS A O 1
ATOM 1388 N N . PRO A 1 171 ? -0.025 15.380 16.080 1.00 83.31 171 PRO A N 1
ATOM 1389 C CA . PRO A 1 171 ? -0.903 14.214 15.915 1.00 83.31 171 PRO A CA 1
ATOM 1390 C C . PRO A 1 171 ? -2.328 14.450 16.470 1.00 83.31 171 PRO A C 1
ATOM 1392 O O . PRO A 1 171 ? -2.482 15.293 17.366 1.00 83.31 171 PRO A O 1
ATOM 1395 N N . PRO A 1 172 ? -3.347 13.685 16.009 1.00 87.69 172 PRO A N 1
ATOM 1396 C CA . PRO A 1 172 ? -4.679 13.662 16.622 1.00 87.69 172 PRO A CA 1
ATOM 1397 C C . PRO A 1 172 ? -4.589 13.408 18.123 1.00 87.69 172 PRO A C 1
ATOM 1399 O O . PRO A 1 172 ? -3.864 12.511 18.558 1.00 87.69 172 PRO A O 1
ATOM 1402 N N . LYS A 1 173 ? -5.349 14.161 18.920 1.00 87.94 173 LYS A N 1
ATOM 1403 C CA . LYS A 1 173 ? -5.386 14.017 20.384 1.00 87.94 173 LYS A CA 1
ATOM 1404 C C . LYS A 1 173 ? -6.682 13.400 20.882 1.00 87.94 173 LYS A C 1
ATOM 1406 O O . LYS A 1 173 ? -6.706 12.847 21.980 1.00 87.94 173 LYS A O 1
ATOM 1411 N N . SER A 1 174 ? -7.751 13.511 20.104 1.00 93.56 174 SER A N 1
ATOM 1412 C CA . SER A 1 174 ? -9.071 13.007 20.453 1.00 93.56 174 SER A CA 1
ATOM 1413 C C . SER A 1 174 ? -9.667 12.163 19.325 1.00 93.56 174 SER A C 1
ATOM 1415 O O . SER A 1 174 ? -9.257 12.261 18.170 1.00 93.56 174 SER A O 1
ATOM 1417 N N . ILE A 1 175 ? -10.661 11.333 19.660 1.00 95.19 175 ILE A N 1
ATOM 1418 C CA . ILE A 1 175 ? -11.450 10.597 18.660 1.00 95.19 175 ILE A CA 1
ATOM 1419 C C . ILE A 1 175 ? -12.133 11.576 17.698 1.00 95.19 175 ILE A C 1
ATOM 1421 O O . ILE A 1 175 ? -12.185 11.306 16.504 1.00 95.19 175 ILE A O 1
ATOM 1425 N N . GLN A 1 176 ? -12.606 12.718 18.203 1.00 94.12 176 GLN A N 1
ATOM 1426 C CA . GLN A 1 176 ? -13.272 13.734 17.394 1.00 94.12 176 GLN A CA 1
ATOM 1427 C C . GLN A 1 176 ? -12.340 14.286 16.307 1.00 94.12 176 GLN A C 1
ATOM 1429 O O . GLN A 1 176 ? -12.755 14.378 15.156 1.00 94.12 176 GLN A O 1
ATOM 1434 N N . ASP A 1 177 ? -11.066 14.530 16.632 1.00 92.00 177 ASP A N 1
ATOM 1435 C CA . ASP A 1 177 ? -10.093 15.016 15.647 1.00 92.00 177 ASP A CA 1
ATOM 1436 C C . ASP A 1 177 ? -9.889 13.989 14.511 1.00 92.00 177 ASP A C 1
ATOM 1438 O O . ASP A 1 177 ? -9.729 14.351 13.347 1.00 92.00 177 ASP A O 1
ATOM 1442 N N . VAL A 1 178 ? -9.913 12.686 14.833 1.00 94.56 178 VAL A N 1
ATOM 1443 C CA . VAL A 1 178 ? -9.809 11.610 13.829 1.00 94.56 178 VAL A CA 1
ATOM 1444 C C . VAL A 1 178 ? -11.054 11.554 12.943 1.00 94.56 178 VAL A C 1
ATOM 1446 O O . VAL A 1 178 ? -10.927 11.350 11.736 1.00 94.56 178 VAL A O 1
ATOM 1449 N N . LEU A 1 179 ? -12.245 11.738 13.521 1.00 94.88 179 LEU A N 1
ATOM 1450 C CA . LEU A 1 179 ? -13.504 11.755 12.773 1.00 94.88 179 LEU A CA 1
ATOM 1451 C C . LEU A 1 179 ? -13.546 12.915 11.772 1.00 94.88 179 LEU A C 1
ATOM 1453 O O . LEU A 1 179 ? -13.835 12.685 10.601 1.00 94.88 179 LEU A O 1
ATOM 1457 N N . GLU A 1 180 ? -13.199 14.126 12.211 1.00 91.38 180 GLU A N 1
ATOM 1458 C CA . GLU A 1 180 ? -13.143 15.324 11.360 1.00 91.38 180 GLU A CA 1
ATOM 1459 C C . GLU A 1 180 ? -12.113 15.179 10.237 1.00 91.38 180 GLU A C 1
ATOM 1461 O O . GLU A 1 180 ? -12.368 15.548 9.088 1.00 91.38 180 GLU A O 1
ATOM 1466 N N . LEU A 1 181 ? -10.956 14.579 10.530 1.00 89.38 181 LEU A N 1
ATOM 1467 C CA . LEU A 1 181 ? -9.976 14.286 9.493 1.00 89.38 181 LEU A CA 1
ATOM 1468 C C . LEU A 1 181 ? -10.530 13.302 8.458 1.00 89.38 181 LEU A C 1
ATOM 1470 O O . LEU A 1 181 ? -10.350 13.505 7.256 1.00 89.38 181 LEU A O 1
ATOM 1474 N N . PHE A 1 182 ? -11.175 12.224 8.907 1.00 93.31 182 PHE A N 1
ATOM 1475 C CA . PHE A 1 182 ? -11.644 11.171 8.012 1.00 93.31 182 PHE A CA 1
ATOM 1476 C C . PHE A 1 182 ? -12.648 11.694 6.974 1.00 93.31 182 PHE A C 1
ATOM 1478 O O . PHE A 1 182 ? -12.663 11.200 5.848 1.00 93.31 182 PHE A O 1
ATOM 1485 N N . GLU A 1 183 ? -13.415 12.738 7.300 1.00 91.94 183 GLU A N 1
ATOM 1486 C CA . GLU A 1 183 ? -14.321 13.419 6.360 1.00 91.94 183 GLU A CA 1
ATOM 1487 C C . GLU A 1 183 ? -13.596 14.058 5.160 1.00 91.94 183 GLU A C 1
ATOM 1489 O O . GLU A 1 183 ? -14.193 14.228 4.099 1.00 91.94 183 GLU A O 1
ATOM 1494 N N . HIS A 1 184 ? -12.300 14.353 5.287 1.00 89.25 184 HIS A N 1
ATOM 1495 C CA . HIS A 1 184 ? -11.469 14.899 4.210 1.00 89.25 184 HIS A CA 1
ATOM 1496 C C . HIS A 1 184 ? -10.798 13.813 3.353 1.00 89.25 184 HIS A C 1
ATOM 1498 O O . HIS A 1 184 ? -10.175 14.123 2.334 1.00 89.25 184 HIS A O 1
ATOM 1504 N N . ILE A 1 185 ? -10.896 12.538 3.742 1.00 91.50 185 ILE A N 1
ATOM 1505 C CA . ILE A 1 185 ? -10.337 11.421 2.979 1.00 91.50 185 ILE A CA 1
ATOM 1506 C C . ILE A 1 185 ? -11.289 11.059 1.838 1.00 91.50 185 ILE A C 1
ATOM 1508 O O . ILE A 1 185 ? -12.451 10.719 2.059 1.00 91.50 185 ILE A O 1
ATOM 1512 N N . HIS A 1 186 ? -10.782 11.067 0.606 1.00 90.69 186 HIS A N 1
ATOM 1513 C CA . HIS A 1 186 ? -11.604 10.787 -0.569 1.00 90.69 186 HIS A CA 1
ATOM 1514 C C . HIS A 1 186 ? -12.177 9.357 -0.588 1.00 90.69 186 HIS A C 1
ATOM 1516 O O . HIS A 1 186 ? -11.561 8.392 -0.142 1.00 90.69 186 HIS A O 1
ATOM 1522 N N . GLU A 1 187 ? -13.353 9.176 -1.189 1.00 89.19 187 GLU A N 1
ATOM 1523 C CA . GLU A 1 187 ? -13.927 7.842 -1.434 1.00 89.19 187 GLU A CA 1
ATOM 1524 C C . GLU A 1 187 ? -13.307 7.127 -2.645 1.00 89.19 187 GLU A C 1
ATOM 1526 O O . GLU A 1 187 ? -13.320 5.893 -2.721 1.00 89.19 187 GLU A O 1
ATOM 1531 N N . GLY A 1 188 ? -12.708 7.874 -3.572 1.00 86.69 188 GLY A N 1
ATOM 1532 C CA . GLY A 1 188 ? -12.002 7.325 -4.725 1.00 86.69 188 GLY A CA 1
ATOM 1533 C C . GLY A 1 188 ? -10.635 6.754 -4.344 1.00 86.69 188 GLY A C 1
ATOM 1534 O O . GLY A 1 188 ? -9.844 7.389 -3.646 1.00 86.69 188 GLY A O 1
ATOM 1535 N N . ALA A 1 189 ? -10.340 5.527 -4.786 1.00 85.00 189 ALA A N 1
ATOM 1536 C CA . ALA A 1 189 ? -9.081 4.862 -4.451 1.00 85.00 189 ALA A CA 1
ATOM 1537 C C . ALA A 1 189 ? -7.857 5.602 -5.012 1.00 85.00 189 ALA A C 1
ATOM 1539 O O . ALA A 1 189 ? -6.822 5.646 -4.350 1.00 85.00 189 ALA A O 1
ATOM 1540 N N . HIS A 1 190 ? -7.962 6.188 -6.207 1.00 82.56 190 HIS A N 1
ATOM 1541 C CA . HIS A 1 190 ? -6.866 6.932 -6.823 1.00 82.56 190 HIS A CA 1
ATOM 1542 C C . HIS A 1 190 ? -6.569 8.223 -6.046 1.00 82.56 190 HIS A C 1
ATOM 1544 O O . HIS A 1 190 ? -5.437 8.440 -5.622 1.00 82.56 190 HIS A O 1
ATOM 1550 N N . GLU A 1 191 ? -7.598 9.020 -5.760 1.00 83.06 191 GLU A N 1
ATOM 1551 C CA . GLU A 1 191 ? -7.505 10.283 -5.025 1.00 83.06 191 GLU A CA 1
ATOM 1552 C C . GLU A 1 191 ? -6.955 10.068 -3.610 1.00 83.06 191 GLU A C 1
ATOM 1554 O O . GLU A 1 191 ? -6.061 10.794 -3.179 1.00 83.06 191 GLU A O 1
ATOM 1559 N N . ARG A 1 192 ? -7.390 9.011 -2.907 1.00 88.31 192 ARG A N 1
ATOM 1560 C CA . ARG A 1 192 ? -6.803 8.650 -1.603 1.00 88.31 192 ARG A CA 1
ATOM 1561 C C . ARG A 1 192 ? -5.311 8.363 -1.671 1.00 88.31 192 ARG A C 1
ATOM 1563 O O . ARG A 1 192 ? -4.582 8.714 -0.747 1.00 88.31 192 ARG A O 1
ATOM 1570 N N . ASN A 1 193 ? -4.844 7.706 -2.731 1.00 83.06 193 ASN A N 1
ATOM 1571 C CA . ASN A 1 193 ? -3.416 7.426 -2.892 1.00 83.06 193 ASN A CA 1
ATOM 1572 C C . ASN A 1 193 ? -2.600 8.698 -3.157 1.00 83.06 193 ASN A C 1
ATOM 1574 O O . ASN A 1 193 ? -1.409 8.724 -2.855 1.00 83.06 193 ASN A O 1
ATOM 1578 N N . LEU A 1 194 ? -3.226 9.771 -3.648 1.00 80.69 194 LEU A N 1
ATOM 1579 C CA . LEU A 1 194 ? -2.590 11.087 -3.709 1.00 80.69 194 LEU A CA 1
ATOM 1580 C C . LEU A 1 194 ? -2.494 11.734 -2.320 1.00 80.69 194 LEU A C 1
ATOM 1582 O O . LEU A 1 194 ? -1.528 12.439 -2.058 1.00 80.69 194 LEU A O 1
ATOM 1586 N N . GLN A 1 195 ? -3.433 11.458 -1.407 1.00 84.25 195 GLN A N 1
ATOM 1587 C CA . GLN A 1 195 ? -3.423 11.992 -0.035 1.00 84.25 195 GLN A CA 1
ATOM 1588 C C . GLN A 1 195 ? -2.457 11.248 0.907 1.00 84.25 195 GLN A C 1
ATOM 1590 O O . GLN A 1 195 ? -1.957 11.833 1.871 1.00 84.25 195 GLN A O 1
ATOM 1595 N N . LEU A 1 196 ? -2.181 9.966 0.638 1.00 85.25 196 LEU A N 1
ATOM 1596 C CA . LEU A 1 196 ? -1.426 9.071 1.523 1.00 85.25 196 LEU A CA 1
ATOM 1597 C C . LEU A 1 196 ? -0.120 8.568 0.884 1.00 85.25 196 LEU A C 1
ATOM 1599 O O . LEU A 1 196 ? 0.018 8.456 -0.332 1.00 85.25 196 LEU A O 1
ATOM 1603 N N . ARG A 1 197 ? 0.865 8.217 1.712 1.00 81.69 197 ARG A N 1
ATOM 1604 C CA . ARG A 1 197 ? 2.177 7.683 1.301 1.00 81.69 197 ARG A CA 1
ATOM 1605 C C . ARG A 1 197 ? 2.225 6.148 1.306 1.00 81.69 197 ARG A C 1
ATOM 1607 O O . ARG A 1 197 ? 3.261 5.564 1.607 1.00 81.69 197 ARG A O 1
ATOM 1614 N N . LEU A 1 198 ? 1.118 5.484 0.966 1.00 83.69 198 LEU A N 1
ATOM 1615 C CA . LEU A 1 198 ? 1.058 4.015 0.942 1.00 83.69 198 LEU A CA 1
ATOM 1616 C C . LEU A 1 198 ? 1.710 3.420 -0.304 1.00 83.69 198 LEU A C 1
ATOM 1618 O O . LEU A 1 198 ? 2.451 2.450 -0.186 1.00 83.69 198 LEU A O 1
ATOM 1622 N N . GLU A 1 199 ? 1.477 4.008 -1.482 1.00 84.25 199 GLU A N 1
ATOM 1623 C CA . GLU A 1 199 ? 1.985 3.475 -2.755 1.00 84.25 199 GLU A CA 1
ATOM 1624 C C . GLU A 1 199 ? 3.507 3.281 -2.726 1.00 84.25 199 GLU A C 1
ATOM 1626 O O . GLU A 1 199 ? 3.988 2.197 -3.032 1.00 84.25 199 GLU A O 1
ATOM 1631 N N . SER A 1 200 ? 4.272 4.277 -2.269 1.00 79.00 200 SER A N 1
ATOM 1632 C CA . SER A 1 200 ? 5.737 4.179 -2.212 1.00 79.00 200 SER A CA 1
ATOM 1633 C C . SER A 1 200 ? 6.224 3.076 -1.268 1.00 79.00 200 SER A C 1
ATOM 1635 O O . SER A 1 200 ? 7.190 2.376 -1.576 1.00 79.00 200 SER A O 1
ATOM 1637 N N . ARG A 1 201 ? 5.545 2.886 -0.129 1.00 82.69 201 ARG A N 1
ATOM 1638 C CA . ARG A 1 201 ? 5.855 1.816 0.830 1.00 82.69 201 ARG A CA 1
ATOM 1639 C C . ARG A 1 201 ? 5.550 0.442 0.253 1.00 82.69 201 ARG A C 1
ATOM 1641 O O . ARG A 1 201 ? 6.380 -0.457 0.356 1.00 82.69 201 ARG A O 1
ATOM 1648 N N . VAL A 1 202 ? 4.407 0.300 -0.407 1.00 88.38 202 VAL A N 1
ATOM 1649 C CA . VAL A 1 202 ? 4.002 -0.944 -1.063 1.00 88.38 202 VAL A CA 1
ATOM 1650 C C . VAL A 1 202 ? 4.947 -1.296 -2.209 1.00 88.38 202 VAL A C 1
ATOM 1652 O O . VAL A 1 202 ? 5.405 -2.435 -2.275 1.00 88.38 202 VAL A O 1
ATOM 1655 N N . SER A 1 203 ? 5.309 -0.326 -3.056 1.00 82.44 203 SER A N 1
ATOM 1656 C CA . SER A 1 203 ? 6.317 -0.499 -4.110 1.00 82.44 203 SER A CA 1
ATOM 1657 C C . SER A 1 203 ? 7.641 -1.002 -3.541 1.00 82.44 203 SER A C 1
ATOM 1659 O O . SER A 1 203 ? 8.222 -1.953 -4.062 1.00 82.44 203 SER A O 1
ATOM 1661 N N . PHE A 1 204 ? 8.109 -0.398 -2.443 1.00 83.06 204 PHE A N 1
ATOM 1662 C CA . PHE A 1 204 ? 9.349 -0.809 -1.794 1.00 83.06 204 PHE A CA 1
ATOM 1663 C C . PHE A 1 204 ? 9.277 -2.251 -1.280 1.00 83.06 204 PHE A C 1
ATOM 1665 O O . PHE A 1 204 ? 10.157 -3.045 -1.603 1.00 83.06 204 PHE A O 1
ATOM 1672 N N . ILE A 1 205 ? 8.238 -2.592 -0.509 1.00 85.50 205 ILE A N 1
ATOM 1673 C CA . ILE A 1 205 ? 8.063 -3.934 0.070 1.00 85.50 205 ILE A CA 1
ATOM 1674 C C . ILE A 1 205 ? 8.001 -4.982 -1.041 1.00 85.50 205 ILE A C 1
ATOM 1676 O O . ILE A 1 205 ? 8.709 -5.982 -0.978 1.00 85.50 205 ILE A O 1
ATOM 1680 N N . ARG A 1 206 ? 7.223 -4.731 -2.097 1.00 85.00 206 ARG A N 1
ATOM 1681 C CA . ARG A 1 206 ? 7.112 -5.648 -3.237 1.00 85.00 206 ARG A CA 1
ATOM 1682 C C . ARG A 1 206 ? 8.441 -5.871 -3.937 1.00 85.00 206 ARG A C 1
ATOM 1684 O O . ARG A 1 206 ? 8.776 -7.014 -4.207 1.00 85.00 206 ARG A O 1
ATOM 1691 N N . ARG A 1 207 ? 9.238 -4.821 -4.142 1.00 79.38 207 ARG A N 1
ATOM 1692 C CA . ARG A 1 207 ? 10.587 -4.959 -4.705 1.00 79.38 207 ARG A CA 1
ATOM 1693 C C . ARG A 1 207 ? 11.501 -5.810 -3.819 1.00 79.38 207 ARG A C 1
ATOM 1695 O O . ARG A 1 207 ? 12.279 -6.595 -4.341 1.00 79.38 207 ARG A O 1
ATOM 1702 N N . GLN A 1 208 ? 11.407 -5.687 -2.493 1.00 80.19 208 GLN A N 1
ATOM 1703 C CA . GLN A 1 208 ? 12.172 -6.552 -1.585 1.00 80.19 208 GLN A CA 1
ATOM 1704 C C . GLN A 1 208 ? 11.730 -8.018 -1.686 1.00 80.19 208 GLN A C 1
ATOM 1706 O O . GLN A 1 208 ? 12.581 -8.903 -1.738 1.00 80.19 208 GLN A O 1
ATOM 1711 N N . ILE A 1 209 ? 10.420 -8.266 -1.781 1.00 81.19 209 ILE A N 1
ATOM 1712 C CA . ILE A 1 209 ? 9.869 -9.608 -2.003 1.00 81.19 209 ILE A CA 1
ATOM 1713 C C . ILE A 1 209 ? 10.394 -10.168 -3.333 1.00 81.19 209 ILE A C 1
ATOM 1715 O O . ILE A 1 209 ? 10.941 -11.266 -3.363 1.00 81.19 209 ILE A O 1
ATOM 1719 N N . GLU A 1 210 ? 10.296 -9.403 -4.421 1.00 77.06 210 GLU A N 1
ATOM 1720 C CA . GLU A 1 210 ? 10.810 -9.787 -5.743 1.00 77.06 210 GLU A CA 1
ATOM 1721 C C . GLU A 1 210 ? 12.311 -10.109 -5.707 1.00 77.06 210 GLU A C 1
ATOM 1723 O O . GLU A 1 210 ? 12.719 -11.150 -6.221 1.00 77.06 210 GLU A O 1
ATOM 1728 N N . ASN A 1 211 ? 13.122 -9.279 -5.043 1.00 76.00 211 ASN A N 1
ATOM 1729 C CA . ASN A 1 211 ? 14.559 -9.512 -4.874 1.00 76.00 211 ASN A CA 1
ATOM 1730 C C . ASN A 1 211 ? 14.854 -10.816 -4.118 1.00 76.00 211 ASN A C 1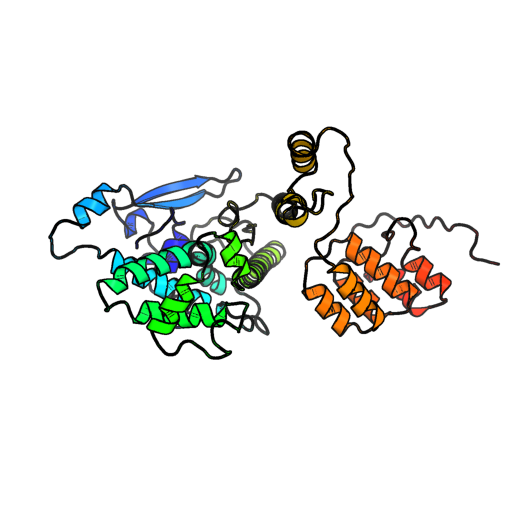
ATOM 1732 O O . ASN A 1 211 ? 15.779 -11.540 -4.485 1.00 76.00 211 ASN A O 1
ATOM 1736 N N . LEU A 1 212 ? 14.075 -11.137 -3.078 1.00 77.44 212 LEU A N 1
ATOM 1737 C CA . LEU A 1 212 ? 14.230 -12.382 -2.323 1.00 77.44 212 LEU A CA 1
ATOM 1738 C C . LEU A 1 212 ? 13.996 -13.609 -3.218 1.00 77.44 212 LEU A C 1
ATOM 1740 O O . LEU A 1 212 ? 14.798 -14.546 -3.209 1.00 77.44 212 LEU A O 1
ATOM 1744 N N . TYR A 1 213 ? 12.935 -13.583 -4.030 1.00 71.94 213 TYR A N 1
ATOM 1745 C CA . TYR A 1 213 ? 12.657 -14.639 -5.007 1.00 71.94 213 TYR A CA 1
ATOM 1746 C C . TYR A 1 213 ? 13.735 -14.717 -6.095 1.00 71.94 213 TYR A C 1
ATOM 1748 O O . TYR A 1 213 ? 14.161 -15.816 -6.453 1.00 71.94 213 TYR A O 1
ATOM 1756 N N . TRP A 1 214 ? 14.204 -13.570 -6.595 1.00 66.62 214 TRP A N 1
ATOM 1757 C CA . TRP A 1 214 ? 15.250 -13.505 -7.616 1.00 66.62 214 TRP A CA 1
ATOM 1758 C C . TRP A 1 214 ? 16.560 -14.125 -7.129 1.00 66.62 214 TRP A C 1
ATOM 1760 O O . TRP A 1 214 ? 17.127 -14.978 -7.812 1.00 66.62 214 TRP A O 1
ATOM 1770 N N . ASN A 1 215 ? 17.010 -13.764 -5.926 1.00 66.56 215 ASN A N 1
ATOM 1771 C CA . ASN A 1 215 ? 18.238 -14.300 -5.340 1.00 66.56 215 ASN A CA 1
ATOM 1772 C C . ASN A 1 215 ? 18.168 -15.821 -5.151 1.00 66.56 215 ASN A C 1
ATOM 1774 O O . ASN A 1 215 ? 19.139 -16.514 -5.441 1.00 66.56 215 ASN A O 1
ATOM 1778 N N . LYS A 1 216 ? 17.009 -16.354 -4.740 1.00 64.69 216 LYS A N 1
ATOM 1779 C CA . LYS A 1 216 ? 16.813 -17.803 -4.592 1.00 64.69 216 LYS A CA 1
ATOM 1780 C C . LYS A 1 216 ? 16.830 -18.554 -5.922 1.00 64.69 216 LYS A C 1
ATOM 1782 O O . LYS A 1 216 ? 17.382 -19.643 -5.987 1.00 64.69 216 LYS A O 1
ATOM 1787 N N . ALA A 1 217 ? 16.258 -17.987 -6.984 1.00 57.31 217 ALA A N 1
ATOM 1788 C CA . ALA A 1 217 ? 16.297 -18.609 -8.310 1.00 57.31 217 ALA A CA 1
ATOM 1789 C C . ALA A 1 217 ? 17.733 -18.747 -8.860 1.00 57.31 217 ALA A C 1
ATOM 1791 O O . ALA A 1 217 ? 17.996 -19.635 -9.666 1.00 57.31 217 ALA A O 1
ATOM 1792 N N . HIS A 1 218 ? 18.655 -17.887 -8.414 1.00 53.88 218 HIS A N 1
ATOM 1793 C CA . HIS A 1 218 ? 20.056 -17.879 -8.846 1.00 53.88 218 HIS A CA 1
ATOM 1794 C C . HIS A 1 218 ? 21.008 -18.578 -7.860 1.00 53.88 218 HIS A C 1
ATOM 1796 O O . HIS A 1 218 ? 22.142 -18.889 -8.228 1.00 53.88 218 HIS A O 1
ATOM 1802 N N . SER A 1 219 ? 20.572 -18.875 -6.631 1.00 52.34 219 SER A N 1
ATOM 1803 C CA . SER A 1 219 ? 21.274 -19.798 -5.737 1.00 52.34 219 SER A CA 1
ATOM 1804 C C . SER A 1 219 ? 20.940 -21.231 -6.147 1.00 52.34 219 SER A C 1
ATOM 1806 O O . SER A 1 219 ? 19.784 -21.633 -6.092 1.00 52.34 219 SER A O 1
ATOM 1808 N N . TRP A 1 220 ? 21.936 -22.029 -6.530 1.00 41.00 220 TRP A N 1
ATOM 1809 C CA . TRP A 1 220 ? 21.771 -23.425 -6.974 1.00 41.00 220 TRP A CA 1
ATOM 1810 C C . TRP A 1 220 ? 21.296 -24.394 -5.865 1.00 41.00 220 TRP A C 1
ATOM 1812 O O . TRP A 1 220 ? 21.338 -25.612 -6.032 1.00 41.00 220 TRP A O 1
ATOM 1822 N N . GLU A 1 221 ? 20.833 -23.877 -4.728 1.00 38.28 221 GLU A N 1
ATOM 1823 C CA . GLU A 1 221 ? 20.338 -24.651 -3.598 1.00 38.28 221 GLU A CA 1
ATOM 1824 C C . GLU A 1 221 ? 18.809 -24.609 -3.544 1.00 38.28 221 GLU A C 1
ATOM 1826 O O . GLU A 1 221 ? 18.208 -23.610 -3.165 1.00 38.28 221 GLU A O 1
ATOM 1831 N N . GLY A 1 222 ? 18.202 -25.742 -3.905 1.00 42.72 222 GLY A N 1
ATOM 1832 C CA . GLY A 1 222 ? 16.974 -26.259 -3.302 1.00 42.72 222 GLY A CA 1
ATOM 1833 C C . GLY A 1 222 ? 15.752 -25.337 -3.288 1.00 42.72 222 GLY A C 1
ATOM 1834 O O . GLY A 1 222 ? 15.601 -24.455 -2.444 1.00 42.72 222 GLY A O 1
ATOM 1835 N N . VAL A 1 223 ? 14.785 -25.655 -4.147 1.00 40.81 223 VAL A N 1
ATOM 1836 C CA . VAL A 1 223 ? 13.409 -25.147 -4.096 1.00 40.81 223 VAL A CA 1
ATOM 1837 C C . VAL A 1 223 ? 12.811 -25.413 -2.705 1.00 40.81 223 VAL A C 1
ATOM 1839 O O . VAL A 1 223 ? 12.279 -26.489 -2.452 1.00 40.81 223 VAL A O 1
ATOM 1842 N N . SER A 1 224 ? 12.877 -24.451 -1.775 1.00 40.34 224 SER A N 1
ATOM 1843 C CA . SER A 1 224 ? 11.966 -24.487 -0.627 1.00 40.34 224 SER A CA 1
ATOM 1844 C C . SER A 1 224 ? 10.572 -24.130 -1.133 1.00 40.34 224 SER A C 1
ATOM 1846 O O . SER A 1 224 ? 10.353 -23.081 -1.744 1.00 40.34 224 SER A O 1
ATOM 1848 N N . THR A 1 225 ? 9.658 -25.068 -0.969 1.00 40.47 225 THR A N 1
ATOM 1849 C CA . THR A 1 225 ? 8.254 -24.944 -1.331 1.00 40.47 225 THR A CA 1
ATOM 1850 C C . THR A 1 225 ? 7.582 -23.858 -0.497 1.00 40.47 225 THR A C 1
ATOM 1852 O O . THR A 1 225 ? 7.900 -23.704 0.684 1.00 40.47 225 THR A O 1
ATOM 1855 N N . GLY A 1 226 ? 6.612 -23.147 -1.078 1.00 43.50 226 GLY A N 1
ATOM 1856 C CA . GLY A 1 226 ? 5.621 -22.435 -0.272 1.00 43.50 226 GLY A CA 1
ATOM 1857 C C . GLY A 1 226 ? 4.891 -23.396 0.678 1.00 43.50 226 GLY A C 1
ATOM 1858 O O . GLY A 1 226 ? 5.014 -24.616 0.552 1.00 43.50 226 GLY A O 1
ATOM 1859 N N . LEU A 1 227 ? 4.104 -22.860 1.616 1.00 41.66 227 LEU A N 1
ATOM 1860 C CA . LEU A 1 227 ? 3.341 -23.627 2.621 1.00 41.66 227 LEU A CA 1
ATOM 1861 C C . LEU A 1 227 ? 2.451 -24.755 2.039 1.00 41.66 227 LEU A C 1
ATOM 1863 O O . LEU A 1 227 ? 2.028 -25.636 2.780 1.00 41.66 227 LEU A O 1
ATOM 1867 N N . ASP A 1 228 ? 2.177 -24.748 0.732 1.00 39.88 228 ASP A N 1
ATOM 1868 C CA . ASP A 1 228 ? 1.362 -25.725 0.002 1.00 39.88 228 ASP A CA 1
ATOM 1869 C C . ASP A 1 228 ? 2.148 -26.641 -0.959 1.00 39.88 228 ASP A C 1
ATOM 1871 O O . ASP A 1 228 ? 1.539 -27.404 -1.708 1.00 39.88 228 ASP A O 1
ATOM 1875 N N . GLY A 1 229 ? 3.484 -26.591 -0.971 1.00 40.28 229 GLY A N 1
ATOM 1876 C CA . GLY A 1 229 ? 4.271 -27.398 -1.908 1.00 40.28 229 GLY A CA 1
ATOM 1877 C C . GLY A 1 229 ? 4.412 -26.790 -3.308 1.00 40.28 229 GLY A C 1
ATOM 1878 O O . GLY A 1 229 ? 5.116 -27.366 -4.135 1.00 40.28 229 GLY A O 1
ATOM 1879 N N . SER A 1 230 ? 3.766 -25.654 -3.600 1.00 44.78 230 SER A N 1
ATOM 1880 C CA . SER A 1 230 ? 3.831 -25.034 -4.925 1.00 44.78 230 SER A CA 1
ATOM 1881 C C . SER A 1 230 ? 5.118 -24.224 -5.115 1.00 44.78 230 SER A C 1
ATOM 1883 O O . SER A 1 230 ? 5.618 -23.565 -4.194 1.00 44.78 230 SER A O 1
ATOM 1885 N N . GLU A 1 231 ? 5.674 -24.284 -6.329 1.00 46.38 231 GLU A N 1
ATOM 1886 C CA . GLU A 1 231 ? 6.719 -23.365 -6.773 1.00 46.38 231 GLU A CA 1
ATOM 1887 C C . GLU A 1 231 ? 6.132 -21.953 -6.771 1.00 46.38 231 GLU A C 1
ATOM 1889 O O . GLU A 1 231 ? 5.398 -21.564 -7.678 1.00 46.38 231 GLU A O 1
ATOM 1894 N N . GLN A 1 232 ? 6.433 -21.176 -5.732 1.00 50.94 232 GLN A N 1
ATOM 1895 C CA . GLN A 1 232 ? 6.065 -19.768 -5.680 1.00 50.94 232 GLN A CA 1
ATOM 1896 C C . GLN A 1 232 ? 6.915 -19.018 -6.711 1.00 50.94 232 GLN A C 1
ATOM 1898 O O . GLN A 1 232 ? 7.984 -18.486 -6.411 1.00 50.94 232 GLN A O 1
ATOM 1903 N N . LYS A 1 233 ? 6.451 -19.032 -7.967 1.00 51.94 233 LYS A N 1
ATOM 1904 C CA . LYS A 1 233 ? 6.937 -18.156 -9.033 1.00 51.94 233 LYS A CA 1
ATOM 1905 C C . LYS A 1 233 ? 6.904 -16.719 -8.516 1.00 51.94 233 LYS A C 1
ATOM 1907 O O . LYS A 1 233 ? 5.976 -16.344 -7.797 1.00 51.94 233 LYS A O 1
ATOM 1912 N N . LEU A 1 234 ? 7.914 -15.934 -8.898 1.00 54.00 234 LEU A N 1
ATOM 1913 C CA . LEU A 1 234 ? 8.011 -14.494 -8.643 1.00 54.00 234 LEU A CA 1
ATOM 1914 C C . LEU A 1 234 ? 6.619 -13.852 -8.696 1.00 54.00 234 LEU A C 1
ATOM 1916 O O . LEU A 1 234 ? 5.976 -13.830 -9.745 1.00 54.00 234 LEU A O 1
ATOM 1920 N N . ILE A 1 235 ? 6.131 -13.362 -7.554 1.00 68.00 235 ILE A N 1
ATOM 1921 C CA . ILE A 1 235 ? 4.816 -12.727 -7.462 1.00 68.00 235 ILE A CA 1
ATOM 1922 C C . ILE A 1 235 ? 4.939 -11.316 -8.054 1.00 68.00 235 ILE A C 1
ATOM 1924 O O . ILE A 1 235 ? 5.033 -10.317 -7.347 1.00 68.00 235 ILE A O 1
ATOM 1928 N N . LEU A 1 236 ? 4.979 -11.241 -9.382 1.00 74.44 236 LEU A N 1
ATOM 1929 C CA . LEU A 1 236 ? 5.046 -9.994 -10.133 1.00 74.44 236 LEU A CA 1
ATOM 1930 C C . LEU A 1 236 ? 3.667 -9.343 -10.083 1.00 74.44 236 LEU A C 1
ATOM 1932 O O . LEU A 1 236 ? 2.740 -9.829 -10.723 1.00 74.44 236 LEU A O 1
ATOM 1936 N N . LYS A 1 237 ? 3.499 -8.269 -9.311 1.00 84.44 237 LYS A N 1
ATOM 1937 C CA . LYS A 1 237 ? 2.202 -7.593 -9.125 1.00 84.44 237 LYS A CA 1
ATOM 1938 C C . LYS A 1 237 ? 2.326 -6.089 -9.354 1.00 84.44 237 LYS A C 1
ATOM 1940 O O . LYS A 1 237 ? 3.364 -5.496 -9.072 1.00 84.44 237 LYS A O 1
ATOM 1945 N N . CYS A 1 238 ? 1.248 -5.431 -9.783 1.00 85.94 238 CYS A N 1
ATOM 1946 C CA . CYS A 1 238 ? 1.249 -3.974 -9.983 1.00 85.94 238 CYS A CA 1
ATOM 1947 C C . CYS A 1 238 ? 1.292 -3.256 -8.629 1.00 85.94 238 CYS A C 1
ATOM 1949 O O . CYS A 1 238 ? 0.348 -3.444 -7.869 1.00 85.94 238 CYS A O 1
ATOM 1951 N N . PRO A 1 239 ? 2.296 -2.426 -8.293 1.00 86.44 239 PRO A N 1
ATOM 1952 C CA . PRO A 1 239 ? 2.469 -1.880 -6.948 1.00 86.44 239 PRO A CA 1
ATOM 1953 C C . PRO A 1 239 ? 1.467 -0.774 -6.583 1.00 86.44 239 PRO A C 1
ATOM 1955 O O . PRO A 1 239 ? 1.475 -0.303 -5.450 1.00 86.44 239 PRO A O 1
ATOM 1958 N N . LYS A 1 240 ? 0.596 -0.364 -7.514 1.00 86.69 240 LYS A N 1
ATOM 1959 C CA . LYS A 1 240 ? -0.354 0.742 -7.343 1.00 86.69 240 LYS A CA 1
ATOM 1960 C C . LYS A 1 240 ? -1.650 0.257 -6.682 1.00 86.69 240 LYS A C 1
ATOM 1962 O O . LYS A 1 240 ? -2.421 -0.433 -7.351 1.00 86.69 240 LYS A O 1
ATOM 1967 N N . PRO A 1 241 ? -1.949 0.632 -5.421 1.00 88.81 241 PRO A N 1
ATOM 1968 C CA . PRO A 1 241 ? -3.091 0.105 -4.653 1.00 88.81 241 PRO A CA 1
ATOM 1969 C C . PRO A 1 241 ? -4.459 0.223 -5.327 1.00 88.81 241 PRO A C 1
ATOM 1971 O O . PRO A 1 241 ? -5.348 -0.601 -5.126 1.00 88.81 241 PRO A O 1
ATOM 1974 N N . TRP A 1 242 ? -4.626 1.270 -6.127 1.00 85.25 242 TRP A N 1
ATOM 1975 C CA . TRP A 1 242 ? -5.852 1.609 -6.840 1.00 85.25 242 TRP A CA 1
ATOM 1976 C C . TRP A 1 242 ? -6.001 0.880 -8.186 1.00 85.25 242 TRP A C 1
ATOM 1978 O O . TRP A 1 242 ? -7.010 1.052 -8.866 1.00 85.25 242 TRP A O 1
ATOM 1988 N N . CYS A 1 243 ? -5.014 0.078 -8.595 1.00 86.38 243 CYS A N 1
ATOM 1989 C CA . CYS A 1 243 ? -5.055 -0.678 -9.839 1.00 86.38 243 CYS A CA 1
ATOM 1990 C C . CYS A 1 243 ? -5.869 -1.974 -9.696 1.00 86.38 243 CYS A C 1
ATOM 1992 O O . CYS A 1 243 ? -5.734 -2.707 -8.717 1.00 86.38 243 CYS A O 1
ATOM 1994 N N . SER A 1 244 ? -6.645 -2.327 -10.724 1.00 83.25 244 SER A N 1
ATOM 1995 C CA . SER A 1 244 ? -7.352 -3.614 -10.795 1.00 83.25 244 SER A CA 1
ATOM 1996 C C . SER A 1 244 ? -6.416 -4.831 -10.810 1.00 83.25 244 SER A C 1
ATOM 1998 O O . SER A 1 244 ? -6.798 -5.896 -10.340 1.00 83.25 244 SER A O 1
ATOM 2000 N N . PHE A 1 245 ? -5.181 -4.673 -11.298 1.00 83.81 245 PHE A N 1
ATOM 2001 C CA . PHE A 1 245 ? -4.141 -5.711 -11.314 1.00 83.81 245 PHE A CA 1
ATOM 2002 C C . PHE A 1 245 ? -3.277 -5.711 -10.046 1.00 83.81 245 PHE A C 1
ATOM 2004 O O . PHE A 1 245 ? -2.260 -6.395 -9.990 1.00 83.81 245 PHE A O 1
ATOM 2011 N N . PHE A 1 246 ? -3.639 -4.939 -9.018 1.00 87.81 246 PHE A N 1
ATOM 2012 C CA . PHE A 1 246 ? -2.859 -4.867 -7.784 1.00 87.81 246 PHE A CA 1
ATOM 2013 C C . PHE A 1 246 ? -2.788 -6.211 -7.051 1.00 87.81 246 PHE A C 1
ATOM 2015 O O . PHE A 1 246 ? -1.729 -6.579 -6.553 1.00 87.81 246 PHE A O 1
ATOM 2022 N N . THR A 1 247 ? -3.901 -6.945 -7.005 1.00 82.88 247 THR A N 1
ATOM 2023 C CA . THR A 1 247 ? -4.012 -8.254 -6.339 1.00 82.88 247 THR A CA 1
ATOM 2024 C C . THR A 1 247 ? -3.674 -9.421 -7.266 1.00 82.88 247 THR A C 1
ATOM 2026 O O . THR A 1 247 ? -3.495 -10.544 -6.795 1.00 82.88 247 THR A O 1
ATOM 2029 N N . GLY A 1 248 ? -3.620 -9.174 -8.578 1.00 78.50 248 GLY A N 1
ATOM 2030 C CA . GLY A 1 248 ? -3.319 -10.161 -9.611 1.00 78.50 248 GLY A CA 1
ATOM 2031 C C . GLY A 1 248 ? -1.829 -10.221 -9.925 1.00 78.50 248 GLY A C 1
ATOM 2032 O O . GLY A 1 248 ? -1.110 -9.247 -9.715 1.00 78.50 248 GLY A O 1
ATOM 2033 N N . SER A 1 249 ? -1.382 -11.362 -10.441 1.00 77.38 249 SER A N 1
ATOM 2034 C CA . SER A 1 249 ? 0.010 -11.583 -10.832 1.00 77.38 249 SER A CA 1
ATOM 2035 C C . SER A 1 249 ? 0.176 -11.543 -12.350 1.00 77.38 249 SER A C 1
ATOM 2037 O O . SER A 1 249 ? -0.707 -11.978 -13.087 1.00 77.38 249 SER A O 1
ATOM 2039 N N . PHE A 1 250 ? 1.312 -11.030 -12.807 1.00 74.44 250 PHE A N 1
ATOM 2040 C CA . PHE A 1 250 ? 1.738 -11.062 -14.203 1.00 74.44 250 PHE A CA 1
ATOM 2041 C C . PHE A 1 250 ? 2.537 -12.334 -14.481 1.00 74.44 250 PHE A C 1
ATOM 2043 O O . PHE A 1 250 ? 3.279 -12.800 -13.617 1.00 74.44 250 PHE A O 1
ATOM 2050 N N . ALA A 1 251 ? 2.408 -12.871 -15.696 1.00 72.00 251 ALA A N 1
ATOM 2051 C CA . ALA A 1 251 ? 3.169 -14.042 -16.126 1.00 72.00 251 ALA A CA 1
ATOM 2052 C C . ALA A 1 251 ? 4.667 -13.728 -16.273 1.00 72.00 251 ALA A C 1
ATOM 2054 O O . ALA A 1 251 ? 5.513 -14.543 -15.909 1.00 72.00 251 ALA A O 1
ATOM 2055 N N . THR A 1 252 ? 5.004 -12.532 -16.773 1.00 68.88 252 THR A N 1
ATOM 2056 C CA . THR A 1 252 ? 6.391 -12.102 -16.991 1.00 68.88 252 THR A CA 1
ATOM 2057 C C . THR A 1 252 ? 6.654 -10.681 -16.484 1.00 68.88 252 THR A C 1
ATOM 2059 O O . THR A 1 252 ? 5.737 -9.866 -16.349 1.00 68.88 252 THR A O 1
ATOM 2062 N N . ILE A 1 253 ? 7.935 -10.361 -16.239 1.00 69.12 253 ILE A N 1
ATOM 2063 C CA . ILE A 1 253 ? 8.387 -9.003 -15.870 1.00 69.12 253 ILE A CA 1
ATOM 2064 C C . ILE A 1 253 ? 7.997 -8.006 -16.964 1.00 69.12 253 ILE A C 1
ATOM 2066 O O . ILE A 1 253 ? 7.483 -6.932 -16.671 1.00 69.12 253 ILE A O 1
ATOM 2070 N N . LYS A 1 254 ? 8.152 -8.405 -18.230 1.00 68.06 254 LYS A N 1
ATOM 2071 C CA . LYS A 1 254 ? 7.799 -7.582 -19.385 1.00 68.06 254 LYS A CA 1
ATOM 2072 C C . LYS A 1 254 ? 6.315 -7.205 -19.390 1.00 68.06 254 LYS A C 1
ATOM 2074 O O . LYS A 1 254 ? 5.995 -6.046 -19.630 1.00 68.06 254 LYS A O 1
ATOM 2079 N N . ASP A 1 255 ? 5.416 -8.147 -19.099 1.00 71.94 255 ASP A N 1
ATOM 2080 C CA . ASP A 1 255 ? 3.971 -7.871 -19.068 1.00 71.94 255 ASP A CA 1
ATOM 2081 C C . ASP A 1 255 ? 3.601 -6.901 -17.944 1.00 71.94 255 ASP A C 1
ATOM 2083 O O . ASP A 1 255 ? 2.774 -6.004 -18.137 1.00 71.94 255 ASP A O 1
ATOM 2087 N N . ARG A 1 256 ? 4.243 -7.053 -16.778 1.00 78.38 256 ARG A N 1
ATOM 2088 C CA . ARG A 1 256 ? 4.101 -6.114 -15.664 1.00 78.38 256 ARG A CA 1
ATOM 2089 C C . ARG A 1 256 ? 4.594 -4.730 -16.069 1.00 78.38 256 ARG A C 1
ATOM 2091 O O . ARG A 1 256 ? 3.867 -3.765 -15.874 1.00 78.38 256 ARG A O 1
ATOM 2098 N N . ASP A 1 257 ? 5.789 -4.620 -16.635 1.00 72.69 257 ASP A N 1
ATOM 2099 C CA . ASP A 1 257 ? 6.408 -3.329 -16.946 1.00 72.69 257 ASP A CA 1
ATOM 2100 C C . ASP A 1 257 ? 5.616 -2.578 -18.030 1.00 72.69 257 ASP A C 1
ATOM 2102 O O . ASP A 1 257 ? 5.285 -1.407 -17.845 1.00 72.69 257 ASP A O 1
ATOM 2106 N N . VAL A 1 258 ? 5.152 -3.277 -19.075 1.00 70.12 258 VAL A N 1
ATOM 2107 C CA . VAL A 1 258 ? 4.209 -2.727 -20.070 1.00 70.12 258 VAL A CA 1
ATOM 2108 C C . VAL A 1 258 ? 2.907 -2.260 -19.413 1.00 70.12 258 VAL A C 1
ATOM 2110 O O . VAL A 1 258 ? 2.320 -1.250 -19.804 1.00 70.12 258 VAL A O 1
ATOM 2113 N N . HIS A 1 259 ? 2.413 -2.979 -18.405 1.00 79.75 259 HIS A N 1
ATOM 2114 C CA . HIS A 1 259 ? 1.263 -2.529 -17.629 1.00 79.75 259 HIS A CA 1
ATOM 2115 C C . HIS A 1 259 ? 1.575 -1.267 -16.800 1.00 79.75 259 HIS A C 1
ATOM 2117 O O . HIS A 1 259 ? 0.721 -0.383 -16.706 1.00 79.75 259 HIS A O 1
ATOM 2123 N N . LEU A 1 260 ? 2.774 -1.147 -16.219 1.00 73.44 260 LEU A N 1
ATOM 2124 C CA . LEU A 1 260 ? 3.191 0.035 -15.454 1.00 73.44 260 LEU A CA 1
ATOM 2125 C C . LEU A 1 260 ? 3.271 1.293 -16.321 1.00 73.44 260 LEU A C 1
ATOM 2127 O O . LEU A 1 260 ? 2.830 2.355 -15.879 1.00 73.44 260 LEU A O 1
ATOM 2131 N N . GLU A 1 261 ? 3.719 1.172 -17.570 1.00 64.62 261 GLU A N 1
ATOM 2132 C CA . GLU A 1 261 ? 3.734 2.278 -18.538 1.00 64.62 261 GLU A CA 1
ATOM 2133 C C . GLU A 1 261 ? 2.338 2.888 -18.750 1.00 64.62 261 GLU A C 1
ATOM 2135 O O . GLU A 1 261 ? 2.189 4.108 -18.851 1.00 64.62 261 GLU A O 1
ATOM 2140 N N . ARG A 1 262 ? 1.276 2.070 -18.727 1.00 67.06 262 ARG A N 1
ATOM 2141 C CA . ARG A 1 262 ? -0.109 2.555 -18.889 1.00 67.06 262 ARG A CA 1
ATOM 2142 C C . ARG A 1 262 ? -0.543 3.490 -17.765 1.00 67.06 262 ARG A C 1
ATOM 2144 O O . ARG A 1 262 ? -1.366 4.379 -17.990 1.00 67.06 262 ARG A O 1
ATOM 2151 N N . HIS A 1 263 ? 0.021 3.329 -16.567 1.00 70.94 263 HIS A N 1
ATOM 2152 C CA . HIS A 1 263 ? -0.253 4.217 -15.436 1.00 70.94 263 HIS A CA 1
ATOM 2153 C C . HIS A 1 263 ? 0.408 5.584 -15.571 1.00 70.94 263 HIS A C 1
ATOM 2155 O O . HIS A 1 263 ? -0.090 6.539 -14.981 1.00 70.94 263 HIS A O 1
ATOM 2161 N N . GLN A 1 264 ? 1.488 5.698 -16.350 1.00 63.84 264 GLN A N 1
ATOM 2162 C CA . GLN A 1 264 ? 2.140 6.984 -16.615 1.00 63.84 264 GLN A CA 1
ATOM 2163 C C . GLN A 1 264 ? 1.289 7.883 -17.522 1.00 63.84 264 GLN A C 1
ATOM 2165 O O . GLN A 1 264 ? 1.499 9.091 -17.546 1.00 63.84 264 GLN A O 1
ATOM 2170 N N . ARG A 1 265 ? 0.316 7.299 -18.243 1.00 63.16 265 ARG A N 1
ATOM 2171 C CA . ARG A 1 265 ? -0.595 7.990 -19.171 1.00 63.16 265 ARG A CA 1
ATOM 2172 C C . ARG A 1 265 ? 0.114 9.052 -20.028 1.00 63.16 265 ARG A C 1
ATOM 2174 O O . ARG A 1 265 ? -0.310 10.208 -20.043 1.00 63.16 265 ARG A O 1
ATOM 2181 N N . PRO A 1 266 ? 1.181 8.684 -20.758 1.00 57.16 266 PRO A N 1
ATOM 2182 C CA . PRO A 1 266 ? 2.118 9.653 -21.326 1.00 57.16 266 PRO A CA 1
ATOM 2183 C C . PRO A 1 266 ? 1.530 10.500 -22.469 1.00 57.16 266 PRO A C 1
ATOM 2185 O O . PRO A 1 266 ? 2.171 11.438 -22.940 1.00 57.16 266 PRO A O 1
ATOM 2188 N N . PHE A 1 267 ? 0.322 10.191 -22.950 1.00 60.28 267 PHE A N 1
ATOM 2189 C CA . PHE A 1 267 ? -0.289 10.856 -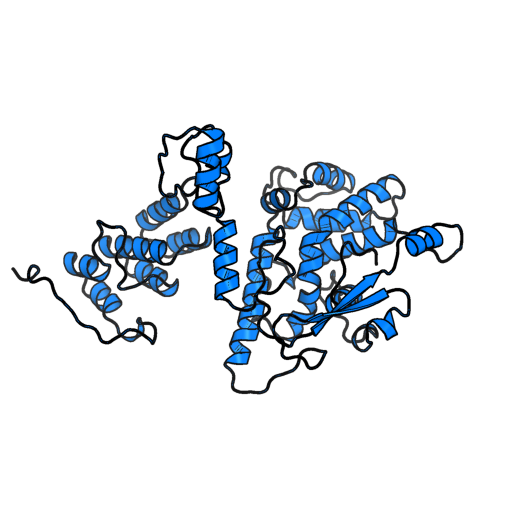24.100 1.00 60.28 267 PHE A CA 1
ATOM 2190 C C . PHE A 1 267 ? -1.309 11.910 -23.657 1.00 60.28 267 PHE A C 1
ATOM 2192 O O . PHE A 1 267 ? -2.416 11.568 -23.258 1.00 60.28 267 PHE A O 1
ATOM 2199 N N . TYR A 1 268 ? -0.988 13.198 -23.775 1.00 60.16 268 TYR A N 1
ATOM 2200 C CA . TYR A 1 268 ? -1.847 14.290 -23.294 1.00 60.16 268 TYR A CA 1
ATOM 2201 C C . TYR A 1 268 ? -2.490 15.081 -24.429 1.00 60.16 268 TYR A C 1
ATOM 2203 O O . TYR A 1 268 ? -1.945 15.217 -25.526 1.00 60.16 268 TYR A O 1
ATOM 2211 N N . CYS A 1 269 ? -3.657 15.659 -24.155 1.00 64.38 269 CYS A N 1
ATOM 2212 C CA . CYS A 1 269 ? -4.282 16.584 -25.090 1.00 64.38 269 CYS A CA 1
ATOM 2213 C C . CYS A 1 269 ? -3.504 17.908 -25.141 1.00 64.38 269 CYS A C 1
ATOM 2215 O O . CYS A 1 269 ? -3.244 18.515 -24.108 1.00 64.38 269 CYS A O 1
ATOM 2217 N N . ALA A 1 270 ? -3.175 18.409 -26.335 1.00 64.38 270 ALA A N 1
ATOM 2218 C CA . ALA A 1 270 ? -2.461 19.681 -26.495 1.00 64.38 270 ALA A CA 1
ATOM 2219 C C . ALA A 1 270 ? -3.300 20.925 -26.121 1.00 64.38 270 ALA A C 1
ATOM 2221 O O . ALA A 1 270 ? -2.750 22.019 -25.971 1.00 64.38 270 ALA A O 1
ATOM 2222 N N . VAL A 1 271 ? -4.622 20.778 -25.971 1.00 71.88 271 VAL A N 1
ATOM 2223 C CA . VAL A 1 271 ? -5.549 21.862 -25.622 1.00 71.88 271 VAL A CA 1
ATOM 2224 C C . VAL A 1 271 ? -5.500 22.114 -24.113 1.00 71.88 271 VAL A C 1
ATOM 2226 O O . VAL A 1 271 ? -6.105 21.372 -23.349 1.00 71.88 271 VAL A O 1
ATOM 2229 N N . GLN A 1 272 ? -4.837 23.190 -23.674 1.00 74.44 272 GLN A N 1
ATOM 2230 C CA . GLN A 1 272 ? -4.589 23.488 -22.248 1.00 74.44 272 GLN A CA 1
ATOM 2231 C C . GLN A 1 272 ? -5.837 23.487 -21.348 1.00 74.44 272 GLN A C 1
ATOM 2233 O O . GLN A 1 272 ? -5.762 23.112 -20.182 1.00 74.44 272 GLN A O 1
ATOM 2238 N N . LYS A 1 273 ? -6.993 23.909 -21.877 1.00 80.31 273 LYS A N 1
ATOM 2239 C CA . LYS A 1 273 ? -8.264 23.948 -21.129 1.00 80.31 273 LYS A CA 1
ATOM 2240 C C . LYS A 1 273 ? -9.013 22.606 -21.109 1.00 80.31 273 LYS A C 1
ATOM 2242 O O . LYS A 1 273 ? -10.072 22.516 -20.499 1.00 80.31 273 LYS A O 1
ATOM 2247 N N . CYS A 1 274 ? -8.504 21.577 -21.782 1.00 76.31 274 CYS A N 1
ATOM 2248 C CA . CYS A 1 274 ? -9.115 20.254 -21.821 1.00 76.31 274 CYS A CA 1
ATOM 2249 C C . CYS A 1 274 ? -8.713 19.422 -20.597 1.00 76.31 274 CYS A C 1
ATOM 2251 O O . CYS A 1 274 ? -7.548 19.423 -20.204 1.00 76.31 274 CYS A O 1
ATOM 2253 N N . PHE A 1 275 ? -9.641 18.646 -20.025 1.00 79.00 275 PHE A N 1
ATOM 2254 C CA . PHE A 1 275 ? -9.341 17.769 -18.880 1.00 79.00 275 PHE A CA 1
ATOM 2255 C C . PHE A 1 275 ? -8.199 16.782 -19.193 1.00 79.00 275 PHE A C 1
ATOM 2257 O O . PHE A 1 275 ? -7.332 16.520 -18.357 1.00 79.00 275 PHE A O 1
ATOM 2264 N N . ALA A 1 276 ? -8.150 16.297 -20.437 1.00 68.25 276 ALA A N 1
ATOM 2265 C CA . ALA A 1 276 ? -7.151 15.352 -20.915 1.00 68.25 276 ALA A CA 1
ATOM 2266 C C . ALA A 1 276 ? -5.748 15.963 -21.102 1.00 68.25 276 ALA A C 1
ATOM 2268 O O . ALA A 1 276 ? -4.794 15.234 -21.362 1.00 68.25 276 ALA A O 1
ATOM 2269 N N . HIS A 1 277 ? -5.601 17.286 -20.964 1.00 65.12 277 HIS A N 1
ATOM 2270 C CA . HIS A 1 277 ? -4.294 17.946 -20.914 1.00 65.12 277 HIS A CA 1
ATOM 2271 C C . HIS A 1 277 ? -3.537 17.620 -19.624 1.00 65.12 277 HIS A C 1
ATOM 2273 O O . HIS A 1 277 ? -2.322 17.491 -19.650 1.00 65.12 277 HIS A O 1
ATOM 2279 N N . LYS A 1 278 ? -4.258 17.462 -18.504 1.00 61.56 278 LYS A N 1
ATOM 2280 C CA . LYS A 1 278 ? -3.673 17.114 -17.200 1.00 61.56 278 LYS A CA 1
ATOM 2281 C C . LYS A 1 278 ? -3.675 15.609 -16.936 1.00 61.56 278 LYS A C 1
ATOM 2283 O O . LYS A 1 278 ? -2.735 15.094 -16.350 1.00 61.56 278 LYS A O 1
ATOM 2288 N N . LEU A 1 279 ? -4.741 14.920 -17.347 1.00 67.94 279 LEU A N 1
ATOM 2289 C CA . LEU A 1 279 ? -4.958 13.503 -17.028 1.00 67.94 279 LEU A CA 1
ATOM 2290 C C . LEU A 1 279 ? -4.224 12.529 -17.956 1.00 67.94 279 LEU A C 1
ATOM 2292 O O . LEU A 1 279 ? -3.850 11.447 -17.510 1.00 67.94 279 LEU A O 1
ATOM 2296 N N . GLY A 1 280 ? -4.062 12.888 -19.230 1.00 65.50 280 GLY A N 1
ATOM 2297 C CA . GLY A 1 280 ? -3.450 12.022 -20.235 1.00 65.50 280 GLY A CA 1
ATOM 2298 C C . GLY A 1 280 ? -4.245 10.750 -20.553 1.00 65.50 280 GLY A C 1
ATOM 2299 O O . GLY A 1 2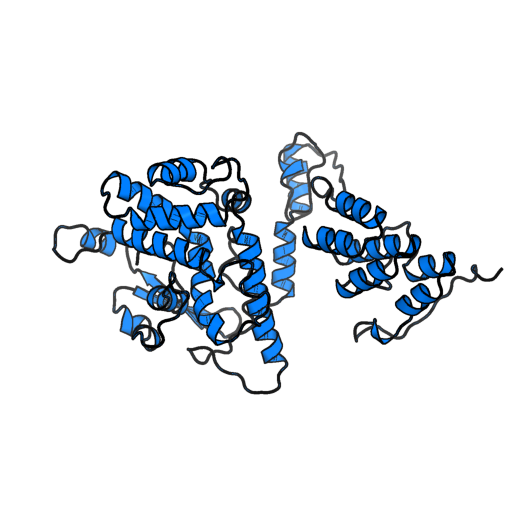80 ? -5.315 10.479 -19.999 1.00 65.50 280 GLY A O 1
ATOM 2300 N N . PHE A 1 281 ? -3.700 9.959 -21.469 1.00 58.94 281 PHE A N 1
ATOM 2301 C CA . PHE A 1 281 ? -4.220 8.678 -21.930 1.00 58.94 281 PHE A CA 1
ATOM 2302 C C . PHE A 1 281 ? -3.136 7.610 -21.843 1.00 58.94 281 PHE A C 1
ATOM 2304 O O . PHE A 1 281 ? -1.952 7.887 -22.020 1.00 58.94 281 PHE A O 1
ATOM 2311 N N . GLU A 1 282 ? -3.562 6.369 -21.624 1.00 58.94 282 GLU A N 1
ATOM 2312 C CA . GLU A 1 282 ? -2.697 5.182 -21.609 1.00 58.94 282 GLU A CA 1
ATOM 2313 C C . GLU A 1 282 ? -2.100 4.836 -22.983 1.00 58.94 282 GLU A C 1
ATOM 2315 O O . GLU A 1 282 ? -1.103 4.127 -23.060 1.00 58.94 282 GLU A O 1
ATOM 2320 N N . SER A 1 283 ? -2.704 5.316 -24.077 1.00 59.34 283 SER A N 1
ATOM 2321 C CA . SER A 1 283 ? -2.277 5.018 -25.445 1.00 59.34 283 SER A CA 1
ATOM 2322 C C . SER A 1 283 ? -2.511 6.193 -26.395 1.00 59.34 283 SER A C 1
ATOM 2324 O O . SER A 1 283 ? -3.430 7.001 -26.214 1.00 59.34 283 SER A O 1
ATOM 2326 N N . LEU A 1 284 ? -1.714 6.246 -27.466 1.00 60.50 284 LEU A N 1
ATOM 2327 C CA . LEU A 1 284 ? -1.876 7.218 -28.549 1.00 60.50 284 LEU A CA 1
ATOM 2328 C C . LEU A 1 284 ? -3.252 7.095 -29.223 1.00 60.50 284 LEU A C 1
ATOM 2330 O O . LEU A 1 284 ? -3.862 8.099 -29.582 1.00 60.50 284 LEU A O 1
ATOM 2334 N N . GLN A 1 285 ? -3.769 5.868 -29.345 1.00 67.00 285 GLN A N 1
ATOM 2335 C CA . GLN A 1 285 ? -5.106 5.605 -29.875 1.00 67.00 285 GLN A CA 1
ATOM 2336 C C . GLN A 1 285 ? -6.200 6.223 -28.991 1.00 67.00 285 GLN A C 1
ATOM 2338 O O . GLN A 1 285 ? -7.148 6.805 -29.515 1.00 67.00 285 GLN A O 1
ATOM 2343 N N . GLY A 1 286 ? -6.056 6.160 -27.662 1.00 67.75 286 GLY A N 1
ATOM 2344 C CA . GLY A 1 286 ? -6.962 6.830 -26.726 1.00 67.75 286 GLY A CA 1
ATOM 2345 C C . GLY A 1 286 ? -6.983 8.347 -26.925 1.00 67.75 286 GLY A C 1
ATOM 2346 O O . GLY A 1 286 ? -8.057 8.940 -27.054 1.00 67.75 286 GLY A O 1
ATOM 2347 N N . LEU A 1 287 ? -5.801 8.959 -27.055 1.00 68.62 287 LEU A N 1
ATOM 2348 C CA . LEU A 1 287 ? -5.667 10.385 -27.365 1.00 68.62 287 LEU A CA 1
ATOM 2349 C C . LEU A 1 287 ? -6.285 10.742 -28.726 1.00 68.62 287 LEU A C 1
ATOM 2351 O O . LEU A 1 287 ? -6.969 11.759 -28.839 1.00 68.62 287 LEU A O 1
ATOM 2355 N N . TYR A 1 288 ? -6.081 9.908 -29.748 1.00 63.44 288 TYR A N 1
ATOM 2356 C CA . TYR A 1 288 ? -6.658 10.103 -31.079 1.00 63.44 288 TYR A CA 1
ATOM 2357 C C . TYR A 1 288 ? -8.189 10.088 -31.045 1.00 63.44 288 TYR A C 1
ATOM 2359 O O . TYR A 1 288 ? -8.832 11.024 -31.522 1.00 63.44 288 TYR A O 1
ATOM 2367 N N . CYS A 1 289 ? -8.777 9.072 -30.409 1.00 71.62 289 CYS A N 1
ATOM 2368 C CA . CYS A 1 289 ? -10.223 8.961 -30.227 1.00 71.62 289 CYS A CA 1
ATOM 2369 C C . CYS A 1 289 ? -10.804 10.164 -29.472 1.00 71.62 289 CYS A C 1
ATOM 2371 O O . CYS A 1 289 ? -11.859 10.673 -29.851 1.00 71.62 289 CYS A O 1
ATOM 2373 N N . HIS A 1 290 ? -10.120 10.639 -28.426 1.00 80.44 290 HIS A N 1
ATOM 2374 C CA . HIS A 1 290 ? -10.495 11.860 -27.710 1.00 80.44 290 HIS A CA 1
ATOM 2375 C C . HIS A 1 290 ? -10.459 13.088 -28.621 1.00 80.44 290 HIS A C 1
ATOM 2377 O O . HIS A 1 290 ? -11.438 13.825 -28.694 1.00 80.44 290 HIS A O 1
ATOM 2383 N N . HIS A 1 291 ? -9.362 13.293 -29.353 1.00 73.38 291 HIS A N 1
ATOM 2384 C CA . HIS A 1 291 ? -9.196 14.449 -30.236 1.00 73.38 291 HIS A CA 1
ATOM 2385 C C . HIS A 1 291 ? -10.304 14.491 -31.295 1.00 73.38 291 HIS A C 1
ATOM 2387 O O . HIS A 1 291 ? -10.987 15.506 -31.435 1.00 73.38 291 HIS A O 1
ATOM 2393 N N . TRP A 1 292 ? -10.546 13.359 -31.959 1.00 70.31 292 TRP A N 1
ATOM 2394 C CA . TRP A 1 292 ? -11.588 13.221 -32.973 1.00 70.31 292 TRP A CA 1
ATOM 2395 C C . TRP A 1 292 ? -12.985 13.552 -32.431 1.00 70.31 292 TRP A C 1
ATOM 2397 O O . TRP A 1 292 ? -13.761 14.241 -33.089 1.00 70.31 292 TRP A O 1
ATOM 2407 N N . ARG A 1 293 ? -13.302 13.102 -31.209 1.00 81.12 293 ARG A N 1
ATOM 2408 C CA . ARG A 1 293 ? -14.611 13.324 -30.570 1.00 81.12 293 ARG A CA 1
ATOM 2409 C C . ARG A 1 293 ? -14.783 14.726 -29.983 1.00 81.12 293 ARG A C 1
ATOM 2411 O O . ARG A 1 293 ? -15.908 15.211 -29.936 1.00 81.12 293 ARG A O 1
ATOM 2418 N N . SER A 1 294 ? -13.710 15.352 -29.498 1.00 77.69 294 SER A N 1
ATOM 2419 C CA . SER A 1 294 ? -13.798 16.534 -28.624 1.00 77.69 294 SER A CA 1
ATOM 2420 C C . SER A 1 294 ? -13.183 17.816 -29.189 1.00 77.69 294 SER A C 1
ATOM 2422 O O . SER A 1 294 ? -13.517 18.891 -28.694 1.00 77.69 294 SER A O 1
ATOM 2424 N N . HIS A 1 295 ? -12.310 17.745 -30.199 1.00 78.12 295 HIS A N 1
ATOM 2425 C CA . HIS A 1 295 ? -11.627 18.925 -30.756 1.00 78.12 295 HIS A CA 1
ATOM 2426 C C . HIS A 1 295 ? -11.651 19.016 -32.298 1.00 78.12 295 HIS A C 1
ATOM 2428 O O . HIS A 1 295 ? -11.110 19.981 -32.830 1.00 78.12 295 HIS A O 1
ATOM 2434 N N . GLN A 1 296 ? -12.345 18.099 -33.000 1.00 67.50 296 GLN A N 1
ATOM 2435 C CA . GLN A 1 296 ? -12.468 18.065 -34.476 1.00 67.50 296 GLN A CA 1
ATOM 2436 C C . GLN A 1 296 ? -11.103 17.825 -35.199 1.00 67.50 296 GLN A C 1
ATOM 2438 O O . GLN A 1 296 ? -10.094 17.651 -34.517 1.00 67.50 296 GLN A O 1
ATOM 2443 N N . PRO A 1 297 ? -11.022 17.657 -36.544 1.00 55.56 297 PRO A N 1
ATOM 2444 C CA . PRO A 1 297 ? -9.961 16.861 -37.177 1.00 55.56 297 PRO A CA 1
ATOM 2445 C C . PRO A 1 297 ? -8.608 17.567 -37.368 1.00 55.56 297 PRO A C 1
ATOM 2447 O O . PRO A 1 297 ? -7.708 16.970 -37.961 1.00 55.56 297 PRO A O 1
ATOM 2450 N N . GLU A 1 298 ? -8.406 18.790 -36.864 1.00 50.25 298 GLU A N 1
ATOM 2451 C CA . GLU A 1 298 ? -7.076 19.419 -36.871 1.00 50.25 298 GLU A CA 1
ATOM 2452 C C . GLU A 1 298 ? -6.177 18.811 -35.783 1.00 50.25 298 GLU A C 1
ATOM 2454 O O . GLU A 1 298 ? -5.934 19.362 -34.709 1.00 50.25 298 GLU A O 1
ATOM 2459 N N . PHE A 1 299 ? -5.670 17.620 -36.094 1.00 48.03 299 PHE A N 1
ATOM 2460 C CA . PHE A 1 299 ? -4.847 16.803 -35.222 1.00 48.03 299 PHE A CA 1
ATOM 2461 C C . PHE A 1 299 ? -3.444 17.402 -35.049 1.00 48.03 299 PHE A C 1
ATOM 2463 O O . PHE A 1 299 ? -2.520 17.094 -35.798 1.00 48.03 299 PHE A O 1
ATOM 2470 N N . ARG A 1 300 ? -3.249 18.248 -34.032 1.00 48.47 300 ARG A N 1
ATOM 2471 C CA . ARG A 1 300 ? -1.897 18.592 -33.561 1.00 48.47 300 ARG A CA 1
ATOM 2472 C C . ARG A 1 300 ? -1.469 17.654 -32.441 1.00 48.47 300 ARG A C 1
ATOM 2474 O O . ARG A 1 300 ? -1.895 17.806 -31.295 1.00 48.47 300 ARG A O 1
ATOM 2481 N N . LEU A 1 301 ? -0.597 16.704 -32.777 1.00 39.47 301 LEU A N 1
ATOM 2482 C CA . LEU A 1 301 ? 0.224 16.006 -31.792 1.00 39.47 301 LEU A CA 1
ATOM 2483 C C . LEU A 1 301 ? 1.146 17.024 -31.125 1.00 39.47 301 LEU A C 1
ATOM 2485 O O . LEU A 1 301 ? 1.893 17.733 -31.797 1.00 39.47 301 LEU A O 1
ATOM 2489 N N . LYS A 1 302 ? 1.135 17.060 -29.797 1.00 40.19 302 LYS A N 1
ATOM 2490 C CA . LYS A 1 302 ? 2.359 17.361 -29.065 1.00 40.19 302 LYS A CA 1
ATOM 2491 C C . LYS A 1 302 ? 2.872 16.024 -28.539 1.00 40.19 302 LYS A C 1
ATOM 2493 O O . LYS A 1 302 ? 2.160 15.363 -27.785 1.00 40.19 302 LYS A O 1
ATOM 2498 N N . SER A 1 303 ? 4.068 15.626 -28.974 1.00 36.25 303 SER A N 1
ATOM 2499 C CA . SER A 1 303 ? 4.896 14.631 -28.276 1.00 36.25 303 SER A CA 1
ATOM 2500 C C . SER A 1 303 ? 5.013 15.018 -26.788 1.00 36.25 303 SER A C 1
ATOM 2502 O O . SER A 1 303 ? 4.831 16.196 -26.462 1.00 36.25 303 SER A O 1
ATOM 2504 N N . PRO A 1 304 ? 5.205 14.046 -25.880 1.00 35.38 304 PRO A N 1
ATOM 2505 C CA . PRO A 1 304 ? 4.713 14.118 -24.508 1.00 35.38 304 PRO A CA 1
ATOM 2506 C C . PRO A 1 304 ? 5.237 15.353 -23.779 1.00 35.38 304 PRO A C 1
ATOM 2508 O O . PRO A 1 304 ? 6.441 15.586 -23.719 1.00 35.38 304 PRO A O 1
ATOM 2511 N N . GLN A 1 305 ? 4.325 16.134 -23.198 1.00 37.16 305 GLN A N 1
ATOM 2512 C CA . GLN A 1 305 ? 4.693 17.013 -22.097 1.00 37.16 305 GLN A CA 1
ATOM 2513 C C . GLN A 1 305 ? 4.490 16.215 -20.809 1.00 37.16 305 GLN A C 1
ATOM 2515 O O . GLN A 1 305 ? 3.337 16.035 -20.413 1.00 37.16 305 GLN A O 1
ATOM 2520 N N . PRO A 1 306 ? 5.559 15.707 -20.166 1.00 38.62 306 PRO A N 1
ATOM 2521 C CA . PRO A 1 306 ? 5.456 15.311 -18.773 1.00 38.62 306 PRO A CA 1
ATOM 2522 C C . PRO A 1 306 ? 4.927 16.515 -17.990 1.00 38.62 306 PRO A C 1
ATOM 2524 O O . PRO A 1 306 ? 5.386 17.644 -18.171 1.00 38.62 306 PRO A O 1
ATOM 2527 N N . SER A 1 307 ? 3.906 16.280 -17.171 1.00 38.78 307 SER A N 1
ATOM 2528 C CA . SER A 1 307 ? 3.355 17.262 -16.243 1.00 38.78 307 SER A CA 1
ATOM 2529 C C . SER A 1 307 ? 4.485 17.991 -15.511 1.00 38.78 307 SER A C 1
ATOM 2531 O O . SER A 1 307 ? 5.257 17.329 -14.825 1.00 38.78 307 SER A O 1
ATOM 2533 N N . GLN A 1 308 ? 4.585 19.312 -15.691 1.00 40.25 308 GLN A N 1
ATOM 2534 C CA . GLN A 1 308 ? 5.426 20.246 -14.927 1.00 40.25 308 GLN A CA 1
ATOM 2535 C C . GLN A 1 308 ? 6.656 19.604 -14.238 1.00 40.25 308 GLN A C 1
ATOM 2537 O O . GLN A 1 308 ? 6.696 19.401 -13.031 1.00 40.25 308 GLN A O 1
ATOM 2542 N N . ASP A 1 309 ? 7.651 19.306 -15.079 1.00 50.00 309 ASP A N 1
ATOM 2543 C CA . ASP A 1 309 ? 9.072 19.603 -14.877 1.00 50.00 309 ASP A CA 1
ATOM 2544 C C . ASP A 1 309 ? 9.906 18.844 -13.817 1.00 50.00 309 ASP A C 1
ATOM 2546 O O . ASP A 1 309 ? 10.856 19.379 -13.243 1.00 50.00 309 ASP A O 1
ATOM 2550 N N . LEU A 1 310 ? 9.708 17.526 -13.702 1.00 49.19 310 LEU A N 1
ATOM 2551 C CA . LEU A 1 310 ? 10.743 16.614 -13.168 1.00 49.19 310 LEU A CA 1
ATOM 2552 C C . LEU A 1 310 ? 12.087 16.688 -13.955 1.00 49.19 310 LEU A C 1
ATOM 2554 O O . LEU A 1 310 ? 13.150 16.644 -13.332 1.00 49.19 310 LEU A O 1
ATOM 2558 N N . PRO A 1 311 ? 12.099 16.894 -15.294 1.00 53.91 311 PRO A N 1
ATOM 2559 C CA . PRO A 1 311 ? 13.330 17.173 -16.040 1.00 53.91 311 PRO A CA 1
ATOM 2560 C C . PRO A 1 311 ? 14.016 18.497 -15.675 1.00 53.91 311 PRO A C 1
ATOM 2562 O O . PRO A 1 311 ? 15.229 18.600 -15.832 1.00 53.91 311 PRO A O 1
ATOM 2565 N N . GLN A 1 312 ? 13.283 19.510 -15.196 1.00 57.31 312 GLN A N 1
ATOM 2566 C CA . GLN A 1 312 ? 13.866 20.793 -14.785 1.00 57.31 312 GLN A CA 1
ATOM 2567 C C . GLN A 1 312 ? 14.588 20.663 -13.444 1.00 57.31 312 GLN A C 1
ATOM 2569 O O . GLN A 1 312 ? 15.727 21.102 -13.337 1.00 57.31 312 GLN A O 1
ATOM 2574 N N . ALA A 1 313 ? 13.984 19.976 -12.469 1.00 59.78 313 ALA A N 1
ATOM 2575 C CA . ALA A 1 313 ? 14.641 19.655 -11.202 1.00 59.78 313 ALA A CA 1
ATOM 2576 C C . ALA A 1 313 ? 15.930 18.843 -11.427 1.00 59.78 313 ALA A C 1
ATOM 2578 O O . ALA A 1 313 ? 16.962 19.125 -10.819 1.00 59.78 313 ALA A O 1
ATOM 2579 N N . LEU A 1 314 ? 15.912 17.891 -12.370 1.00 67.94 314 LEU A N 1
ATOM 2580 C CA . LEU A 1 314 ? 17.107 17.138 -12.755 1.00 67.94 314 LEU A CA 1
ATOM 2581 C C . LEU A 1 314 ? 18.147 18.013 -13.482 1.00 67.94 314 LEU A C 1
ATOM 2583 O O . LEU A 1 314 ? 19.341 17.888 -13.218 1.00 67.94 314 LEU A O 1
ATOM 2587 N N . LYS A 1 315 ? 17.723 18.942 -14.350 1.00 68.81 315 LYS A N 1
ATOM 2588 C CA . LYS A 1 315 ? 18.613 19.929 -14.998 1.00 68.81 315 LYS A CA 1
ATOM 2589 C C . LYS A 1 315 ? 19.235 20.909 -13.997 1.00 68.81 315 LYS A C 1
ATOM 2591 O O . LYS A 1 315 ? 20.396 21.291 -14.156 1.00 68.81 315 LYS A O 1
ATOM 2596 N N . GLU A 1 316 ? 18.498 21.311 -12.969 1.00 61.19 316 GLU A N 1
ATOM 2597 C CA . GLU A 1 316 ? 18.972 22.173 -11.881 1.00 61.19 316 GLU A CA 1
ATOM 2598 C C . GLU A 1 316 ? 19.948 21.424 -10.969 1.00 61.19 316 GLU A C 1
ATOM 2600 O O . GLU A 1 316 ? 21.044 21.924 -10.709 1.00 61.19 316 GLU A O 1
ATOM 2605 N N . ALA A 1 317 ? 19.636 20.177 -10.602 1.00 68.19 317 ALA A N 1
ATOM 2606 C CA . ALA A 1 317 ? 20.555 19.289 -9.894 1.00 68.19 317 ALA A CA 1
ATOM 2607 C C . ALA A 1 317 ? 21.855 19.079 -10.689 1.00 68.19 317 ALA A C 1
ATOM 2609 O O . ALA A 1 317 ? 22.949 19.242 -10.148 1.00 68.19 317 ALA A O 1
ATOM 2610 N N . LEU A 1 318 ? 21.760 18.841 -12.001 1.00 69.25 318 LEU A N 1
ATOM 2611 C CA . LEU A 1 318 ? 22.915 18.780 -12.899 1.00 69.25 318 LEU A CA 1
ATOM 2612 C C . LEU A 1 318 ? 23.660 20.109 -13.027 1.00 69.25 318 LEU A C 1
ATOM 2614 O O . LEU A 1 318 ? 24.811 20.111 -13.442 1.00 69.25 318 LEU A O 1
ATOM 2618 N N . SER A 1 319 ? 23.047 21.249 -12.725 1.00 69.75 319 SER A N 1
ATOM 2619 C CA . SER A 1 319 ? 23.742 22.543 -12.739 1.00 69.75 319 SER A CA 1
ATOM 2620 C C . SER A 1 319 ? 24.584 22.752 -11.477 1.00 69.75 319 SER A C 1
ATOM 2622 O O . SER A 1 319 ? 25.536 23.525 -11.509 1.00 69.75 319 SER A O 1
ATOM 2624 N N . SER A 1 320 ? 24.296 22.005 -10.404 1.00 66.12 320 SER A N 1
ATOM 2625 C CA . SER A 1 320 ? 25.112 21.972 -9.183 1.00 66.12 320 SER A CA 1
ATOM 2626 C C . SER A 1 320 ? 26.355 21.076 -9.286 1.00 66.12 320 SER A C 1
ATOM 2628 O O . SER A 1 320 ? 27.297 21.257 -8.519 1.00 66.12 320 SER A O 1
ATOM 2630 N N . GLY A 1 321 ? 26.358 20.088 -10.193 1.00 63.72 321 GLY A N 1
ATOM 2631 C CA . GLY A 1 321 ? 27.443 19.104 -10.336 1.00 63.72 321 GLY A CA 1
ATOM 2632 C C . GLY A 1 321 ? 27.615 18.152 -9.142 1.00 63.72 321 GLY A C 1
ATOM 2633 O O . GLY A 1 321 ? 28.570 17.376 -9.114 1.00 63.72 321 GLY A O 1
ATOM 2634 N N . ASN A 1 322 ? 26.714 18.196 -8.154 1.00 69.06 322 ASN A N 1
ATOM 2635 C CA . ASN A 1 322 ? 26.815 17.412 -6.930 1.00 69.06 322 ASN A CA 1
ATOM 2636 C C . ASN A 1 322 ? 26.092 16.056 -7.081 1.00 69.06 322 ASN A C 1
ATOM 2638 O O . ASN A 1 322 ? 24.870 16.042 -7.254 1.00 69.06 322 ASN A O 1
ATOM 2642 N N . PRO A 1 323 ? 26.797 14.913 -6.964 1.00 62.88 323 PRO A N 1
ATOM 2643 C CA . PRO A 1 323 ? 26.192 13.590 -7.112 1.00 62.88 323 PRO A CA 1
ATOM 2644 C C . PRO A 1 323 ? 25.102 13.294 -6.076 1.00 62.88 323 PRO A C 1
ATOM 2646 O O . PRO A 1 323 ? 24.166 12.580 -6.403 1.00 62.88 323 PRO A O 1
ATOM 2649 N N . VAL A 1 324 ? 25.160 13.877 -4.874 1.00 65.38 324 VAL A N 1
ATOM 2650 C CA . VAL A 1 324 ? 24.138 13.681 -3.829 1.00 65.38 324 VAL A CA 1
ATOM 2651 C C . VAL A 1 324 ? 22.822 14.353 -4.219 1.00 65.38 324 VAL A C 1
ATOM 2653 O O . VAL A 1 324 ? 21.764 13.745 -4.123 1.00 65.38 324 VAL A O 1
ATOM 2656 N N . VAL A 1 325 ? 22.893 15.587 -4.726 1.00 62.03 325 VAL A N 1
ATOM 2657 C CA . VAL A 1 325 ? 21.712 16.347 -5.175 1.00 62.03 325 VAL A CA 1
ATOM 2658 C C . VAL A 1 325 ? 21.103 15.702 -6.419 1.00 62.03 325 VAL A C 1
ATOM 2660 O O . VAL A 1 325 ? 19.885 15.653 -6.571 1.00 62.03 325 VAL A O 1
ATOM 2663 N N . VAL A 1 326 ? 21.947 15.166 -7.304 1.00 68.81 326 VAL A N 1
ATOM 2664 C CA . VAL A 1 326 ? 21.486 14.405 -8.470 1.00 68.81 326 VAL A CA 1
ATOM 2665 C C . VAL A 1 326 ? 20.863 13.075 -8.045 1.00 68.81 326 VAL A C 1
ATOM 2667 O O . VAL A 1 326 ? 19.817 12.724 -8.572 1.00 68.81 326 VAL A O 1
ATOM 2670 N N . GLU A 1 327 ? 21.430 12.353 -7.078 1.00 76.12 327 GLU A N 1
ATOM 2671 C CA . GLU A 1 327 ? 20.832 11.119 -6.554 1.00 76.12 327 GLU A CA 1
ATOM 2672 C C . GLU A 1 327 ? 19.483 11.373 -5.878 1.00 76.12 327 GLU A C 1
ATOM 2674 O O . GLU A 1 327 ? 18.527 10.632 -6.107 1.00 76.12 327 GLU A O 1
ATOM 2679 N N . GLU A 1 328 ? 19.382 12.448 -5.100 1.00 67.69 328 GLU A N 1
ATOM 2680 C CA . GLU A 1 328 ? 18.135 12.875 -4.477 1.00 67.69 328 GLU A CA 1
ATOM 2681 C C . GLU A 1 328 ? 17.090 13.223 -5.542 1.00 67.69 328 GLU A C 1
ATOM 2683 O O . GLU A 1 328 ? 15.990 12.678 -5.510 1.00 67.69 328 GLU A O 1
ATOM 2688 N N . ALA A 1 329 ? 17.442 14.018 -6.557 1.00 65.00 329 ALA A N 1
ATOM 2689 C CA . ALA A 1 329 ? 16.547 14.327 -7.674 1.00 65.00 329 ALA A CA 1
ATOM 2690 C C . ALA A 1 329 ? 16.124 13.070 -8.457 1.00 65.00 329 ALA A C 1
ATOM 2692 O O . ALA A 1 329 ? 14.958 12.929 -8.828 1.00 65.00 329 ALA A O 1
ATOM 2693 N N . LEU A 1 330 ? 17.049 12.125 -8.657 1.00 70.69 330 LEU A N 1
ATOM 2694 C CA . LEU A 1 330 ? 16.775 10.836 -9.290 1.00 70.69 330 LEU A CA 1
ATOM 2695 C C . LEU A 1 330 ? 15.888 9.922 -8.430 1.00 70.69 330 LEU A C 1
ATOM 2697 O O . LEU A 1 330 ? 15.251 9.013 -8.953 1.00 70.69 330 LEU A O 1
ATOM 2701 N N . SER A 1 331 ? 15.826 10.150 -7.118 1.00 69.00 331 SER A N 1
ATOM 2702 C CA . SER A 1 331 ? 14.963 9.399 -6.200 1.00 69.00 331 SER A CA 1
ATOM 2703 C C . SER A 1 331 ? 13.509 9.889 -6.182 1.00 69.00 331 SER A C 1
ATOM 2705 O O . SER A 1 331 ? 12.627 9.176 -5.701 1.00 69.00 331 SER A O 1
ATOM 2707 N N . LEU A 1 332 ? 13.239 11.085 -6.724 1.00 61.81 332 LEU A N 1
ATOM 2708 C CA . LEU A 1 332 ? 11.915 11.720 -6.716 1.00 61.81 332 LEU A CA 1
ATOM 2709 C C . LEU A 1 332 ? 10.968 11.203 -7.810 1.00 61.81 332 LEU A C 1
ATOM 2711 O O . LEU A 1 332 ? 9.778 11.522 -7.785 1.00 61.81 332 LEU A O 1
ATOM 2715 N N . GLY A 1 333 ? 11.458 10.397 -8.752 1.00 64.50 333 GLY A N 1
ATOM 2716 C CA . GLY A 1 333 ? 10.637 9.801 -9.802 1.00 64.50 333 GLY A CA 1
ATOM 2717 C C . GLY A 1 333 ? 11.330 8.646 -10.515 1.00 64.50 333 GLY A C 1
ATOM 2718 O O . GLY A 1 333 ? 12.495 8.350 -10.270 1.00 64.50 333 GLY A O 1
ATOM 2719 N N . GLU A 1 334 ? 10.597 7.968 -11.394 1.00 64.38 334 GLU A N 1
ATOM 2720 C CA . GLU A 1 334 ? 11.147 6.894 -12.222 1.00 64.38 334 GLU A CA 1
ATOM 2721 C C . GLU A 1 334 ? 11.622 7.476 -13.556 1.00 64.38 334 GLU A C 1
ATOM 2723 O O . GLU A 1 334 ? 10.851 8.099 -14.289 1.00 64.38 334 GLU A O 1
ATOM 2728 N N . PHE A 1 335 ? 12.904 7.286 -13.865 1.00 68.56 335 PHE A N 1
ATOM 2729 C CA . PHE A 1 335 ? 13.518 7.783 -15.091 1.00 68.56 335 PHE A CA 1
ATOM 2730 C C . PHE A 1 335 ? 13.637 6.652 -16.099 1.00 68.56 335 PHE A C 1
ATOM 2732 O O . PHE A 1 335 ? 14.128 5.567 -15.791 1.00 68.56 335 PHE A O 1
ATOM 2739 N N . THR A 1 336 ? 13.205 6.915 -17.329 1.00 77.69 336 THR A N 1
ATOM 2740 C CA . THR A 1 336 ? 13.428 5.969 -18.421 1.00 77.69 336 THR A CA 1
ATOM 2741 C C . THR A 1 336 ? 14.919 5.883 -18.742 1.00 77.69 336 THR A C 1
ATOM 2743 O O . THR A 1 336 ? 15.671 6.842 -18.534 1.00 77.69 336 THR A O 1
ATOM 2746 N N . LYS A 1 337 ? 15.350 4.749 -19.306 1.00 76.06 337 LYS A N 1
ATOM 2747 C CA . LYS A 1 337 ? 16.734 4.557 -19.760 1.00 76.06 337 LYS A CA 1
ATOM 2748 C C . LYS A 1 337 ? 17.196 5.696 -20.684 1.00 76.06 337 LYS A C 1
ATOM 2750 O O . LYS A 1 337 ? 18.301 6.194 -20.511 1.00 76.06 337 LYS A O 1
ATOM 2755 N N . SER A 1 338 ? 16.334 6.181 -21.584 1.00 75.25 338 SER A N 1
ATOM 2756 C CA . SER A 1 338 ? 16.650 7.313 -22.469 1.00 75.25 338 SER A CA 1
ATOM 2757 C C . SER A 1 338 ? 16.815 8.638 -21.717 1.00 75.25 338 SER A C 1
ATOM 2759 O O . SER A 1 338 ? 17.716 9.414 -22.037 1.00 75.25 338 SER A O 1
ATOM 2761 N N . THR A 1 339 ? 16.011 8.898 -20.679 1.00 77.19 339 THR A N 1
ATOM 2762 C CA . THR A 1 339 ? 16.183 10.082 -19.822 1.00 77.19 339 THR A CA 1
ATOM 2763 C C . THR A 1 339 ? 17.505 10.024 -19.059 1.00 77.19 339 THR A C 1
ATOM 2765 O O . THR A 1 339 ? 18.225 11.020 -19.012 1.00 77.19 339 THR A O 1
ATOM 2768 N N . LEU A 1 340 ? 17.869 8.861 -18.514 1.00 80.00 340 LEU A N 1
ATOM 2769 C CA . LEU A 1 340 ? 19.148 8.658 -17.829 1.00 80.00 340 LEU A CA 1
ATOM 2770 C C . LEU A 1 340 ? 20.343 8.806 -18.782 1.00 80.00 340 LEU A C 1
ATOM 2772 O O . LEU A 1 340 ? 21.307 9.481 -18.434 1.00 80.00 340 LEU A O 1
ATOM 2776 N N . THR A 1 341 ? 20.258 8.270 -20.001 1.00 80.25 341 THR A N 1
ATOM 2777 C CA . THR A 1 341 ? 21.270 8.446 -21.059 1.00 80.25 341 THR A CA 1
ATOM 2778 C C . THR A 1 341 ? 21.428 9.908 -21.473 1.00 80.25 341 THR A C 1
ATOM 2780 O O . THR A 1 341 ? 22.541 10.420 -21.561 1.00 80.25 341 THR A O 1
ATOM 2783 N N . THR A 1 342 ? 20.322 10.627 -21.651 1.00 80.88 342 THR A N 1
ATOM 2784 C CA . THR A 1 342 ? 20.334 12.069 -21.952 1.00 80.88 342 THR A CA 1
ATOM 2785 C C . THR A 1 342 ? 20.987 12.860 -20.811 1.00 80.88 342 THR A C 1
ATOM 2787 O O . THR A 1 342 ? 21.818 13.738 -21.039 1.00 80.88 342 THR A O 1
ATOM 2790 N N . THR A 1 343 ? 20.675 12.500 -19.565 1.00 83.50 343 THR A N 1
ATOM 2791 C CA . THR A 1 343 ? 21.264 13.093 -18.352 1.00 83.50 343 THR A CA 1
ATOM 2792 C C . THR A 1 343 ? 22.765 12.788 -18.257 1.00 83.50 343 THR A C 1
ATOM 2794 O O . THR A 1 343 ? 23.546 13.659 -17.871 1.00 83.50 343 THR A O 1
ATOM 2797 N N . LEU A 1 344 ? 23.188 11.590 -18.675 1.00 86.19 344 LEU A N 1
ATOM 2798 C CA . LEU A 1 344 ? 24.590 11.177 -18.739 1.00 86.19 344 LEU A CA 1
ATOM 2799 C C . LEU A 1 344 ? 25.378 12.004 -19.762 1.00 86.19 344 LEU A C 1
ATOM 2801 O O . LEU A 1 344 ? 26.459 12.491 -19.438 1.00 86.19 344 LEU A O 1
ATOM 2805 N N . CYS A 1 345 ? 24.818 12.244 -20.951 1.00 82.94 345 CYS A N 1
ATOM 2806 C CA . CYS A 1 345 ? 25.428 13.112 -21.966 1.00 82.94 345 CYS A CA 1
ATOM 2807 C C . CYS A 1 345 ? 25.633 14.547 -21.434 1.00 82.94 345 CYS A C 1
ATOM 2809 O O . CYS A 1 345 ? 26.693 15.156 -21.606 1.00 82.94 345 CYS A O 1
ATOM 2811 N N . MET A 1 346 ? 24.645 15.086 -20.709 1.00 82.31 346 MET A N 1
ATOM 2812 C CA . MET A 1 346 ? 24.751 16.411 -20.082 1.00 82.31 346 MET A CA 1
ATOM 2813 C C . MET A 1 346 ? 25.804 16.455 -18.964 1.00 82.31 346 MET A C 1
ATOM 2815 O O . MET A 1 346 ? 26.551 17.425 -18.862 1.00 82.31 346 MET A O 1
ATOM 2819 N N . ALA A 1 347 ? 25.896 15.415 -18.133 1.00 85.94 347 ALA A N 1
ATOM 2820 C CA . ALA A 1 347 ? 26.929 15.319 -17.102 1.00 85.94 347 ALA A CA 1
ATOM 2821 C C . ALA A 1 347 ? 28.341 15.211 -17.713 1.00 85.94 347 ALA A C 1
ATOM 2823 O O . ALA A 1 347 ? 29.262 15.891 -17.250 1.00 85.94 347 ALA A O 1
ATOM 2824 N N . ALA A 1 348 ? 28.491 14.437 -18.793 1.00 85.56 348 ALA A N 1
ATOM 2825 C CA . ALA A 1 348 ? 29.746 14.265 -19.523 1.00 85.56 348 ALA A CA 1
ATOM 2826 C C . ALA A 1 348 ? 30.220 15.570 -20.181 1.00 85.56 348 ALA A C 1
ATOM 2828 O O . ALA A 1 348 ? 31.344 16.011 -19.952 1.00 85.56 348 ALA A O 1
ATOM 2829 N N . SER A 1 349 ? 29.339 16.270 -20.902 1.00 81.19 349 SER A N 1
ATOM 2830 C CA . SER A 1 349 ? 29.659 17.576 -21.512 1.00 81.19 349 SER A CA 1
ATOM 2831 C C . SER A 1 349 ? 30.038 18.662 -20.494 1.00 81.19 349 SER A C 1
ATOM 2833 O O . SER A 1 349 ? 30.697 19.643 -20.849 1.00 81.19 349 SER A O 1
ATOM 2835 N N . ARG A 1 350 ? 29.679 18.489 -19.215 1.00 79.12 350 ARG A N 1
ATOM 2836 C CA . ARG A 1 350 ? 30.021 19.405 -18.116 1.00 79.12 350 ARG A CA 1
ATOM 2837 C C . ARG A 1 350 ? 31.213 18.958 -17.262 1.00 79.12 350 ARG A C 1
ATOM 2839 O O . ARG A 1 350 ? 31.686 19.758 -16.461 1.00 79.12 350 ARG A O 1
ATOM 2846 N N . GLY A 1 351 ? 31.747 17.748 -17.450 1.00 82.00 351 GLY A N 1
ATOM 2847 C CA . GLY A 1 351 ? 32.898 17.259 -16.676 1.00 82.00 351 GLY A CA 1
ATOM 2848 C C . GLY A 1 351 ? 32.553 16.623 -15.326 1.00 82.00 351 GLY A C 1
ATOM 2849 O O . GLY A 1 351 ? 33.414 16.538 -14.454 1.00 82.00 351 GLY A O 1
ATOM 2850 N N . PHE A 1 352 ? 31.307 16.201 -15.098 1.00 88.69 352 PHE A N 1
ATOM 2851 C CA . PHE A 1 352 ? 30.878 15.698 -13.788 1.00 88.69 352 PHE A CA 1
ATOM 2852 C C . PHE A 1 352 ? 31.103 14.192 -13.627 1.00 88.69 352 PHE A C 1
ATOM 2854 O O . PHE A 1 352 ? 30.157 13.412 -13.537 1.00 88.69 352 PHE A O 1
ATOM 2861 N N . LEU A 1 353 ? 32.370 13.783 -13.521 1.00 83.50 353 LEU A N 1
ATOM 2862 C CA . LEU A 1 353 ? 32.789 12.376 -13.447 1.00 83.50 353 LEU A CA 1
ATOM 2863 C C . LEU A 1 353 ? 32.028 11.545 -12.391 1.00 83.50 353 LEU A C 1
ATOM 2865 O O . LEU A 1 353 ? 31.604 10.422 -12.666 1.00 83.50 353 LEU A O 1
ATOM 2869 N N . ALA A 1 354 ? 31.827 12.085 -11.183 1.00 81.12 354 ALA A N 1
ATOM 2870 C CA . ALA A 1 354 ? 31.113 11.391 -10.104 1.00 81.12 354 ALA A CA 1
ATOM 2871 C C . ALA A 1 354 ? 29.615 11.202 -10.406 1.00 81.12 354 ALA A C 1
ATOM 2873 O O . ALA A 1 354 ? 29.037 10.168 -10.074 1.00 81.12 354 ALA A O 1
ATOM 2874 N N . VAL A 1 355 ? 29.003 12.175 -11.083 1.00 82.94 355 VAL A N 1
ATOM 2875 C CA . VAL A 1 355 ? 27.606 12.105 -11.526 1.00 82.94 355 VAL A CA 1
ATOM 2876 C C . VAL A 1 355 ? 27.461 11.102 -12.674 1.00 82.94 355 VAL A C 1
ATOM 2878 O O . VAL A 1 355 ? 26.506 10.332 -12.688 1.00 82.94 355 VAL A O 1
ATOM 2881 N N . CYS A 1 356 ? 28.431 11.034 -13.591 1.00 87.31 356 CYS A N 1
ATOM 2882 C CA . CYS A 1 356 ? 28.450 10.030 -14.657 1.00 87.31 356 CYS A CA 1
ATOM 2883 C C . CYS A 1 356 ? 28.473 8.601 -14.092 1.00 87.31 356 CYS A C 1
ATOM 2885 O O . CYS A 1 356 ? 27.669 7.771 -14.508 1.00 87.31 356 CYS A O 1
ATOM 2887 N N . LYS A 1 357 ? 29.320 8.326 -13.088 1.00 85.56 357 LYS A N 1
ATOM 2888 C CA . LYS A 1 357 ? 29.363 7.019 -12.399 1.00 85.56 357 LYS A CA 1
ATOM 2889 C C . LYS A 1 357 ? 28.025 6.653 -11.752 1.00 85.56 357 LYS A C 1
ATOM 2891 O O . LYS A 1 357 ? 27.583 5.512 -11.861 1.00 85.56 357 LYS A O 1
ATOM 2896 N N . LEU A 1 358 ? 27.376 7.623 -11.108 1.00 83.81 358 LEU A N 1
ATOM 2897 C CA . LEU A 1 358 ? 26.050 7.450 -10.517 1.00 83.81 358 LEU A CA 1
ATOM 2898 C C . LEU A 1 358 ? 24.988 7.137 -11.582 1.00 83.81 358 LEU A C 1
ATOM 2900 O O . LEU A 1 358 ? 24.179 6.239 -11.400 1.00 83.81 358 LEU A O 1
ATOM 2904 N N . LEU A 1 359 ? 24.972 7.851 -12.705 1.00 84.88 359 LEU A N 1
ATOM 2905 C CA . LEU A 1 359 ? 23.972 7.638 -13.758 1.00 84.88 359 LEU A CA 1
ATOM 2906 C C . LEU A 1 359 ? 24.141 6.280 -14.449 1.00 84.88 359 LEU A C 1
ATOM 2908 O O . LEU A 1 359 ? 23.149 5.599 -14.713 1.00 84.88 359 LEU A O 1
ATOM 2912 N N . ILE A 1 360 ? 25.386 5.855 -14.673 1.00 86.50 360 ILE A N 1
ATOM 2913 C CA . ILE A 1 360 ? 25.716 4.512 -15.165 1.00 86.50 360 ILE A CA 1
ATOM 2914 C C . ILE A 1 360 ? 25.193 3.443 -14.196 1.00 86.50 360 ILE A C 1
ATOM 2916 O O . ILE A 1 360 ? 24.523 2.507 -14.627 1.00 86.50 360 ILE A O 1
ATOM 2920 N N . SER A 1 361 ? 25.417 3.597 -12.883 1.00 84.31 361 SER A N 1
ATOM 2921 C CA . SER A 1 361 ? 24.942 2.620 -11.889 1.00 84.31 361 SER A CA 1
ATOM 2922 C C . SER A 1 361 ? 23.415 2.559 -11.770 1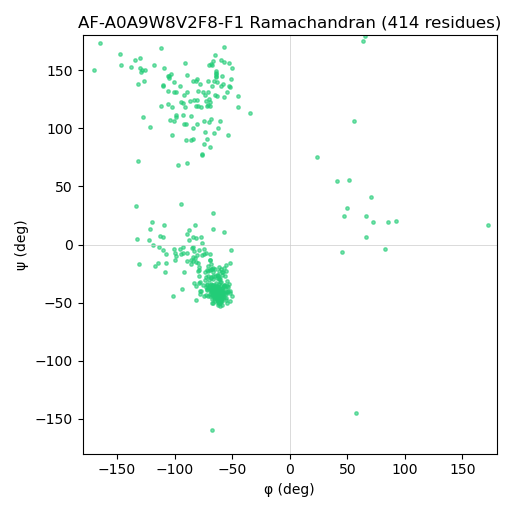.00 84.31 361 SER A C 1
ATOM 2924 O O . SER A 1 361 ? 22.870 1.549 -11.328 1.00 84.31 361 SER A O 1
ATOM 2926 N N . LYS A 1 362 ? 22.707 3.607 -12.212 1.00 81.31 362 LYS A N 1
ATOM 2927 C CA . LYS A 1 362 ? 21.239 3.638 -12.326 1.00 81.31 362 LYS A CA 1
ATOM 2928 C C . LYS A 1 362 ? 20.723 3.104 -13.671 1.00 81.31 362 LYS A C 1
ATOM 2930 O O . LYS A 1 362 ? 19.517 3.126 -13.897 1.00 81.31 362 LYS A O 1
ATOM 2935 N N . GLY A 1 363 ? 21.598 2.602 -14.545 1.00 79.06 363 GLY A N 1
ATOM 2936 C CA . GLY A 1 363 ? 21.221 1.946 -15.799 1.00 79.06 363 GLY A CA 1
ATOM 2937 C C . GLY A 1 363 ? 21.161 2.864 -17.022 1.00 79.06 363 GLY A C 1
ATOM 2938 O O . GLY A 1 363 ? 20.502 2.512 -18.003 1.00 79.06 363 GLY A O 1
ATOM 2939 N N . ALA A 1 364 ? 21.823 4.028 -16.990 1.00 83.31 364 ALA A N 1
ATOM 2940 C CA . ALA A 1 364 ? 22.019 4.842 -18.189 1.00 83.31 364 ALA A CA 1
ATOM 2941 C C . ALA A 1 364 ? 22.757 4.042 -19.276 1.00 83.31 364 ALA A C 1
ATOM 2943 O O . ALA A 1 364 ? 23.724 3.335 -18.995 1.00 83.31 364 ALA A O 1
ATOM 2944 N N . ASP A 1 365 ? 22.325 4.175 -20.530 1.00 80.12 365 ASP A N 1
ATOM 2945 C CA . ASP A 1 365 ? 23.090 3.646 -21.659 1.00 80.12 365 ASP A CA 1
ATOM 2946 C C . ASP A 1 365 ? 24.376 4.449 -21.848 1.00 80.12 365 ASP A C 1
ATOM 2948 O O . ASP A 1 365 ? 24.311 5.649 -22.118 1.00 80.12 365 ASP A O 1
ATOM 2952 N N . ILE A 1 366 ? 25.524 3.787 -21.731 1.00 81.25 366 ILE A N 1
ATOM 2953 C CA . ILE A 1 366 ? 26.841 4.405 -21.902 1.00 81.25 366 ILE A CA 1
ATOM 2954 C C . ILE A 1 366 ? 27.134 4.761 -23.368 1.00 81.25 366 ILE A C 1
ATOM 2956 O O . ILE A 1 366 ? 27.875 5.703 -23.637 1.00 81.25 366 ILE A O 1
ATOM 2960 N N . ASN A 1 367 ? 26.514 4.028 -24.302 1.00 72.88 367 ASN A N 1
ATOM 2961 C CA . ASN A 1 367 ? 26.682 4.191 -25.748 1.00 72.88 367 ASN A CA 1
ATOM 2962 C C . ASN A 1 367 ? 25.453 4.819 -26.412 1.00 72.88 367 ASN A C 1
ATOM 2964 O O . ASN A 1 367 ? 25.472 5.104 -27.610 1.00 72.88 367 ASN A O 1
ATOM 2968 N N . GLY A 1 368 ? 24.359 4.973 -25.666 1.00 67.12 368 GLY A N 1
ATOM 2969 C CA . GLY A 1 368 ? 23.119 5.495 -26.210 1.00 67.12 368 GLY A CA 1
ATOM 2970 C C . GLY A 1 368 ? 23.276 6.965 -26.603 1.00 67.12 368 GLY A C 1
ATOM 2971 O O . GLY A 1 368 ? 23.856 7.741 -25.838 1.00 67.12 368 GLY A O 1
ATOM 2972 N N . PRO A 1 369 ? 22.757 7.374 -27.771 1.00 62.25 369 PRO A N 1
ATOM 2973 C CA . PRO A 1 369 ? 22.660 8.788 -28.089 1.00 62.25 369 PRO A CA 1
ATOM 2974 C C . PRO A 1 369 ? 21.707 9.463 -27.092 1.00 62.25 369 PRO A C 1
ATOM 2976 O O . PRO A 1 369 ? 20.722 8.861 -26.652 1.00 62.25 369 PRO A O 1
ATOM 2979 N N . GLY A 1 370 ? 22.004 10.711 -26.727 1.00 61.19 370 GLY A N 1
ATOM 2980 C CA . GLY A 1 370 ? 21.019 11.575 -26.075 1.00 61.19 370 GLY A CA 1
ATOM 2981 C C . GLY A 1 370 ? 19.881 11.951 -27.037 1.00 61.19 370 GLY A C 1
ATOM 2982 O O . GLY A 1 370 ? 19.670 11.299 -28.059 1.00 61.19 370 GLY A O 1
ATOM 2983 N N . ASP A 1 371 ? 19.159 13.034 -26.738 1.00 61.69 371 ASP A N 1
ATOM 2984 C CA . ASP A 1 371 ? 18.243 13.655 -27.710 1.00 61.69 371 ASP A CA 1
ATOM 2985 C C . ASP A 1 371 ? 18.958 13.952 -29.045 1.00 61.69 371 ASP A C 1
ATOM 2987 O O . ASP A 1 371 ? 20.175 14.135 -29.071 1.00 61.69 371 ASP A O 1
ATOM 2991 N N . GLU A 1 372 ? 18.188 14.044 -30.139 1.00 49.28 372 GLU A N 1
ATOM 2992 C CA . GLU A 1 372 ? 18.619 14.064 -31.557 1.00 49.28 372 GLU A CA 1
ATOM 2993 C C . GLU A 1 372 ? 19.721 15.085 -31.949 1.00 49.28 372 GLU A C 1
ATOM 2995 O O . GLU A 1 372 ? 20.186 15.081 -33.088 1.00 49.28 372 GLU A O 1
ATOM 3000 N N . SER A 1 373 ? 20.161 15.956 -31.037 1.00 55.59 373 SER A N 1
ATOM 3001 C CA . SER A 1 373 ? 21.198 16.977 -31.233 1.00 55.59 373 SER A CA 1
ATOM 3002 C C . SER A 1 373 ? 22.403 16.887 -30.280 1.00 55.59 373 SER A C 1
ATOM 3004 O O . SER A 1 373 ? 23.262 17.769 -30.336 1.00 55.59 373 SER A O 1
ATOM 3006 N N . MET A 1 374 ? 22.491 15.878 -29.404 1.00 60.16 374 MET A N 1
ATOM 3007 C CA . MET A 1 374 ? 23.587 15.755 -28.432 1.00 60.16 374 MET A CA 1
ATOM 3008 C C . MET A 1 374 ? 24.668 14.755 -28.853 1.00 60.16 374 MET A C 1
ATOM 3010 O O . MET A 1 374 ? 24.375 13.666 -29.339 1.00 60.16 374 MET A O 1
ATOM 3014 N N . GLU A 1 375 ? 25.923 15.129 -28.593 1.00 65.06 375 GLU A N 1
ATOM 3015 C CA . GLU A 1 375 ? 27.087 14.239 -28.648 1.00 65.06 375 GLU A CA 1
ATOM 3016 C C . GLU A 1 375 ? 26.904 13.066 -27.671 1.00 65.06 375 GLU A C 1
ATOM 3018 O O . GLU A 1 375 ? 26.342 13.229 -26.581 1.00 65.06 375 GLU A O 1
ATOM 3023 N N . SER A 1 376 ? 27.388 11.881 -28.045 1.00 75.44 376 SER A N 1
ATOM 3024 C CA . SER A 1 376 ? 27.432 10.733 -27.132 1.00 75.44 376 SER A CA 1
ATOM 3025 C C . SER A 1 376 ? 28.284 11.045 -25.888 1.00 75.44 376 SER A C 1
ATOM 3027 O O . SER A 1 376 ? 29.157 11.920 -25.940 1.00 75.44 376 SER A O 1
ATOM 3029 N N . PRO A 1 377 ? 28.109 10.324 -24.759 1.00 78.38 377 PRO A N 1
ATOM 3030 C CA . PRO A 1 377 ? 28.902 10.567 -23.550 1.00 78.38 377 PRO A CA 1
ATOM 3031 C C . PRO A 1 377 ? 30.419 10.507 -23.796 1.00 78.38 377 PRO A C 1
ATOM 3033 O O . PRO A 1 377 ? 31.175 11.293 -23.223 1.00 78.38 377 PRO A O 1
ATOM 3036 N N . LEU A 1 378 ? 30.860 9.617 -24.694 1.00 80.44 378 LEU A N 1
ATOM 3037 C CA . LEU A 1 378 ? 32.261 9.476 -25.087 1.00 80.44 378 LEU A CA 1
ATOM 3038 C C . LEU A 1 378 ? 32.750 10.638 -25.965 1.00 80.44 378 LEU A C 1
ATOM 3040 O O . LEU A 1 378 ? 33.845 11.148 -25.732 1.00 80.44 378 LEU A O 1
ATOM 3044 N N . GLU A 1 379 ? 31.956 11.078 -26.943 1.00 75.25 379 GLU A N 1
ATOM 3045 C CA . GLU A 1 379 ? 32.288 12.240 -27.783 1.00 75.25 379 GLU A CA 1
ATOM 3046 C C . GLU A 1 379 ? 32.392 13.515 -26.941 1.00 75.25 379 GLU A C 1
ATOM 3048 O O . GLU A 1 379 ? 33.365 14.255 -27.077 1.00 75.25 379 GLU A O 1
ATOM 3053 N N . ALA A 1 380 ? 31.472 13.705 -25.992 1.00 77.81 380 ALA A N 1
ATOM 3054 C CA . ALA A 1 380 ? 31.494 14.822 -25.054 1.00 77.81 380 ALA A CA 1
ATOM 3055 C C . ALA A 1 380 ? 32.714 14.787 -24.110 1.00 77.81 380 ALA A C 1
ATOM 3057 O O . ALA A 1 380 ? 33.255 15.829 -23.741 1.00 77.81 380 ALA A O 1
ATOM 3058 N N . ALA A 1 381 ? 33.176 13.600 -23.702 1.00 78.94 381 ALA A N 1
ATOM 3059 C CA . ALA A 1 381 ? 34.395 13.457 -22.904 1.00 78.94 381 ALA A CA 1
ATOM 3060 C C . ALA A 1 381 ? 35.662 13.736 -23.734 1.00 78.94 381 ALA A C 1
ATOM 3062 O O . ALA A 1 381 ? 36.592 14.393 -23.255 1.00 78.94 381 ALA A O 1
ATOM 3063 N N . ALA A 1 382 ? 35.680 13.283 -24.992 1.00 77.56 382 ALA A N 1
ATOM 3064 C CA . ALA A 1 382 ? 36.784 13.488 -25.923 1.00 77.56 382 ALA A CA 1
ATOM 3065 C C . ALA A 1 382 ? 36.922 14.957 -26.354 1.00 77.56 382 ALA A C 1
ATOM 3067 O O . ALA A 1 382 ? 38.034 15.483 -26.346 1.00 77.56 382 ALA A O 1
ATOM 3068 N N . SER A 1 383 ? 35.813 15.646 -26.652 1.00 75.38 383 SER A N 1
ATOM 3069 C CA . SER A 1 383 ? 35.809 17.068 -27.030 1.00 75.38 383 SER A CA 1
ATOM 3070 C C . SER A 1 383 ? 36.331 17.977 -25.911 1.00 75.38 383 SER A C 1
ATOM 3072 O O . SER A 1 383 ? 36.905 19.034 -26.174 1.00 75.38 383 SER A O 1
ATOM 3074 N N . ARG A 1 384 ? 36.209 17.532 -24.654 1.00 77.81 384 ARG A N 1
ATOM 3075 C CA . ARG A 1 384 ? 36.752 18.207 -23.466 1.00 77.81 384 ARG A CA 1
ATOM 3076 C C . ARG A 1 384 ? 38.204 17.856 -23.143 1.00 77.81 384 ARG A C 1
ATOM 3078 O O . ARG A 1 384 ? 38.796 18.522 -22.297 1.00 77.81 384 ARG A O 1
ATOM 3085 N N . GLY A 1 385 ? 38.764 16.810 -23.752 1.00 79.50 385 GLY A N 1
ATOM 3086 C CA . GLY A 1 385 ? 40.088 16.289 -23.402 1.00 79.50 385 GLY A CA 1
ATOM 3087 C C . GLY A 1 385 ? 40.165 15.672 -21.997 1.00 79.50 385 GLY A C 1
ATOM 3088 O O . GLY A 1 385 ? 41.242 15.636 -21.404 1.00 79.50 385 GLY A O 1
ATOM 3089 N N . ASP A 1 386 ? 39.040 15.205 -21.444 1.00 80.19 386 ASP A N 1
ATOM 3090 C CA . ASP A 1 386 ? 38.973 14.657 -20.084 1.00 80.19 386 ASP A CA 1
ATOM 3091 C C . ASP A 1 386 ? 39.333 13.162 -20.081 1.00 80.19 386 ASP A C 1
ATOM 3093 O O . ASP A 1 386 ? 38.488 12.283 -20.267 1.00 80.19 386 ASP A O 1
ATOM 3097 N N . ALA A 1 387 ? 40.625 12.877 -19.904 1.00 80.38 387 ALA A N 1
ATOM 3098 C CA . ALA A 1 387 ? 41.177 11.527 -20.004 1.00 80.38 387 ALA A CA 1
ATOM 3099 C C . ALA A 1 387 ? 40.567 10.529 -19.002 1.00 80.38 387 ALA A C 1
ATOM 3101 O O . ALA A 1 387 ? 40.454 9.344 -19.319 1.00 80.38 387 ALA A O 1
ATOM 3102 N N . ASP A 1 388 ? 40.164 10.977 -17.812 1.00 79.88 388 ASP A N 1
ATOM 3103 C CA . ASP A 1 388 ? 39.596 10.097 -16.786 1.00 79.88 388 ASP A CA 1
ATOM 3104 C C . ASP A 1 388 ? 38.129 9.766 -17.072 1.00 79.88 388 ASP A C 1
ATOM 3106 O O . ASP A 1 388 ? 37.680 8.643 -16.830 1.00 79.88 388 ASP A O 1
ATOM 3110 N N . MET A 1 389 ? 37.392 10.702 -17.667 1.00 83.50 389 MET A N 1
ATOM 3111 C CA . MET A 1 389 ? 36.031 10.452 -18.131 1.00 83.50 389 MET A CA 1
ATOM 3112 C C . MET A 1 389 ? 35.993 9.614 -19.416 1.00 83.50 389 MET A C 1
ATOM 3114 O O . MET A 1 389 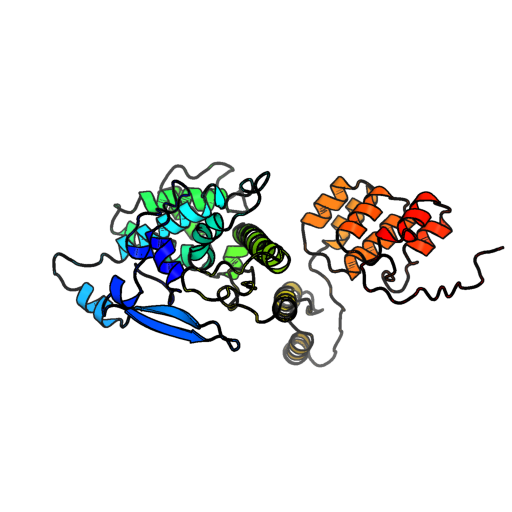? 35.139 8.741 -19.550 1.00 83.50 389 MET A O 1
ATOM 3118 N N . VAL A 1 390 ? 36.965 9.794 -20.318 1.00 81.94 390 VAL A N 1
ATOM 3119 C CA . VAL A 1 390 ? 37.164 8.905 -21.475 1.00 81.94 390 VAL A CA 1
ATOM 3120 C C . VAL A 1 390 ? 37.466 7.478 -21.014 1.00 81.94 390 VAL A C 1
ATOM 3122 O O . VAL A 1 390 ? 36.871 6.537 -21.532 1.00 81.94 390 VAL A O 1
ATOM 3125 N N . LYS A 1 391 ? 38.328 7.295 -20.003 1.00 82.81 391 LYS A N 1
ATOM 3126 C CA . LYS A 1 391 ? 38.568 5.970 -19.410 1.00 82.81 391 LYS A CA 1
ATOM 3127 C C . LYS A 1 391 ? 37.290 5.359 -18.846 1.00 82.81 391 LYS A C 1
ATOM 3129 O O . LYS A 1 391 ? 37.017 4.212 -19.162 1.00 82.81 391 LYS A O 1
ATOM 3134 N N . LEU A 1 392 ? 36.494 6.117 -18.084 1.00 82.81 392 LEU A N 1
ATOM 3135 C CA . LEU A 1 392 ? 35.225 5.633 -17.522 1.00 82.81 392 LEU A CA 1
ATOM 3136 C C . LEU A 1 392 ? 34.277 5.081 -18.599 1.00 82.81 392 LEU A C 1
ATOM 3138 O O . LEU A 1 392 ? 33.626 4.068 -18.371 1.00 82.81 392 LEU A O 1
ATOM 3142 N N . PHE A 1 393 ? 34.199 5.739 -19.759 1.00 78.81 393 PHE A N 1
ATOM 3143 C CA . PHE A 1 393 ? 33.324 5.318 -20.856 1.00 78.81 393 PHE A CA 1
ATOM 3144 C C . PHE A 1 393 ? 33.923 4.232 -21.764 1.00 78.81 393 PHE A C 1
ATOM 3146 O O . PHE A 1 393 ? 33.193 3.594 -22.516 1.00 78.81 393 PHE A O 1
ATOM 3153 N N . LEU A 1 394 ? 35.233 3.983 -21.683 1.00 75.06 394 LEU A N 1
ATOM 3154 C CA . LEU A 1 394 ? 35.925 2.920 -22.421 1.00 75.06 394 LEU A CA 1
ATOM 3155 C C . LEU A 1 394 ? 36.163 1.650 -21.588 1.00 75.06 394 LEU A C 1
ATOM 3157 O O . LEU A 1 394 ? 36.568 0.630 -22.149 1.00 75.06 394 LEU A O 1
ATOM 3161 N N . ASP A 1 395 ? 35.929 1.696 -20.276 1.00 69.81 395 ASP A N 1
ATOM 3162 C CA . ASP A 1 395 ? 36.270 0.614 -19.353 1.00 69.81 395 ASP A CA 1
ATOM 3163 C C . ASP A 1 395 ? 35.343 -0.603 -19.499 1.00 69.81 395 ASP A C 1
ATOM 3165 O O . ASP A 1 395 ? 34.120 -0.491 -19.392 1.00 69.81 395 ASP A O 1
ATOM 3169 N N . ARG A 1 396 ? 35.929 -1.781 -19.757 1.00 50.19 396 ARG A N 1
ATOM 3170 C CA . ARG A 1 396 ? 35.214 -3.009 -20.159 1.00 50.19 396 ARG A CA 1
ATOM 3171 C C . ARG A 1 396 ? 34.314 -3.592 -19.066 1.00 50.19 396 ARG A C 1
ATOM 3173 O O . ARG A 1 396 ? 33.334 -4.249 -19.403 1.00 50.19 396 ARG A O 1
ATOM 3180 N N . ASP A 1 397 ? 34.588 -3.288 -17.801 1.00 50.28 397 ASP A N 1
ATOM 3181 C CA . ASP A 1 397 ? 33.794 -3.746 -16.649 1.00 50.28 397 ASP A CA 1
ATOM 3182 C C . ASP A 1 397 ? 32.498 -2.937 -16.439 1.00 50.28 397 ASP A C 1
ATOM 3184 O O . ASP A 1 397 ? 31.680 -3.260 -15.579 1.00 50.28 397 ASP A O 1
ATOM 3188 N N . VAL A 1 398 ? 32.287 -1.883 -17.234 1.00 51.84 398 VAL A N 1
ATOM 3189 C CA . VAL A 1 398 ? 31.081 -1.040 -17.203 1.00 51.84 398 VAL A CA 1
ATOM 3190 C C . VAL A 1 398 ? 30.040 -1.490 -18.250 1.00 51.84 398 VAL A C 1
ATOM 3192 O O . VAL A 1 398 ? 28.924 -0.972 -18.297 1.00 51.84 398 VAL A O 1
ATOM 3195 N N . TYR A 1 399 ? 30.362 -2.487 -19.083 1.00 47.06 399 TYR A N 1
ATOM 3196 C CA . TYR A 1 399 ? 29.475 -2.990 -20.135 1.00 47.06 399 TYR A CA 1
ATOM 3197 C C . TYR A 1 399 ? 28.615 -4.162 -19.625 1.00 47.06 399 TYR A C 1
ATOM 3199 O O . TYR A 1 399 ? 29.158 -5.135 -19.106 1.00 47.06 399 TYR A O 1
ATOM 3207 N N . PRO 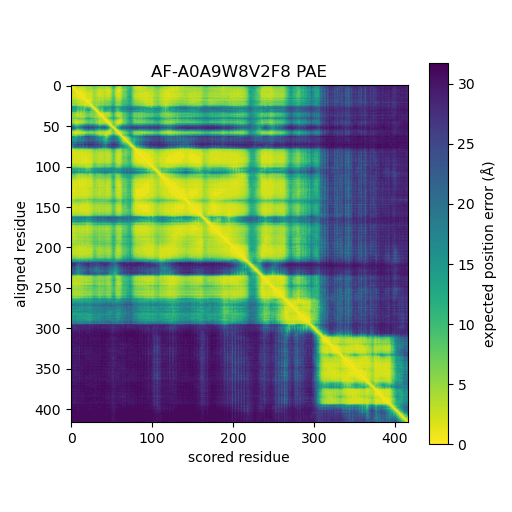A 1 400 ? 27.279 -4.142 -19.801 1.00 45.09 400 PRO A N 1
ATOM 3208 C CA . PRO A 1 400 ? 26.445 -5.306 -19.506 1.00 45.09 400 PRO A CA 1
ATOM 3209 C C . PRO A 1 400 ? 26.776 -6.471 -20.463 1.00 45.09 400 PRO A C 1
ATOM 3211 O O . PRO A 1 400 ? 26.985 -6.247 -21.659 1.00 45.09 400 PRO A O 1
ATOM 3214 N N . GLU A 1 401 ? 26.790 -7.703 -19.933 1.00 41.41 401 GLU A N 1
ATOM 3215 C CA . GLU A 1 401 ? 27.361 -8.954 -20.496 1.00 41.41 401 GLU A CA 1
ATOM 3216 C C . GLU A 1 401 ? 26.863 -9.429 -21.888 1.00 41.41 401 GLU A C 1
ATOM 3218 O O . GLU A 1 401 ? 27.198 -10.527 -22.313 1.00 41.41 401 GLU A O 1
ATOM 3223 N N . ASN A 1 402 ? 26.108 -8.636 -22.655 1.00 43.78 402 ASN A N 1
ATOM 3224 C CA . ASN A 1 402 ? 25.582 -9.023 -23.977 1.00 43.78 402 ASN A CA 1
ATOM 3225 C C . ASN A 1 402 ? 25.761 -7.951 -25.071 1.00 43.78 402 ASN A C 1
ATOM 3227 O O . ASN A 1 402 ? 24.924 -7.813 -25.965 1.00 43.78 402 ASN A O 1
ATOM 3231 N N . SER A 1 403 ? 26.843 -7.174 -25.027 1.00 39.72 403 SER A N 1
ATOM 3232 C CA . SER A 1 403 ? 27.139 -6.187 -26.077 1.00 39.72 403 SER A CA 1
ATOM 3233 C C . SER A 1 403 ? 27.845 -6.861 -27.272 1.00 39.72 403 SER A C 1
ATOM 3235 O O . SER A 1 403 ? 28.878 -7.498 -27.055 1.00 39.72 403 SER A O 1
ATOM 3237 N N . PRO A 1 404 ? 27.342 -6.759 -28.522 1.00 35.25 404 PRO A N 1
ATOM 3238 C CA . PRO A 1 404 ? 28.035 -7.310 -29.687 1.00 35.25 404 PRO A CA 1
ATOM 3239 C C . PRO A 1 404 ? 29.379 -6.601 -29.899 1.00 35.25 404 PRO A C 1
ATOM 3241 O O . PRO A 1 404 ? 29.516 -5.417 -29.587 1.00 35.25 404 PRO A O 1
ATOM 3244 N N . GLU A 1 405 ? 30.365 -7.339 -30.419 1.00 37.12 405 GLU A N 1
ATOM 3245 C CA . GLU A 1 405 ? 31.727 -6.856 -30.660 1.00 37.12 405 GLU A CA 1
ATOM 3246 C C . GLU A 1 405 ? 31.750 -5.465 -31.310 1.00 37.12 405 GLU A C 1
ATOM 3248 O O . GLU A 1 405 ? 31.115 -5.186 -32.329 1.00 37.12 405 GLU A O 1
ATOM 3253 N N . ILE A 1 406 ? 32.513 -4.589 -30.669 1.00 38.22 406 ILE A N 1
ATOM 3254 C CA . ILE A 1 406 ? 32.650 -3.171 -30.963 1.00 38.22 406 ILE A CA 1
ATOM 3255 C C . ILE A 1 406 ? 33.189 -2.976 -32.395 1.00 38.22 406 ILE A C 1
ATOM 3257 O O . ILE A 1 406 ? 34.381 -3.143 -32.654 1.00 38.22 406 ILE A O 1
ATOM 3261 N N . SER A 1 407 ? 32.332 -2.549 -33.328 1.00 31.84 407 SER A N 1
ATOM 3262 C CA . SER A 1 407 ? 32.764 -1.908 -34.576 1.00 31.84 407 SER A CA 1
ATOM 3263 C C . SER A 1 407 ? 32.837 -0.399 -34.346 1.00 31.84 407 SER A C 1
ATOM 3265 O O . SER A 1 407 ? 31.859 0.325 -34.527 1.00 31.84 407 SER A O 1
ATOM 3267 N N . LEU A 1 408 ? 34.005 0.084 -33.914 1.00 33.50 408 LEU A N 1
ATOM 3268 C CA . LEU A 1 408 ? 34.303 1.516 -33.848 1.00 33.50 408 LEU A CA 1
ATOM 3269 C C . LEU A 1 408 ? 34.334 2.091 -35.271 1.00 33.50 408 LEU A C 1
ATOM 3271 O O . LEU A 1 408 ? 35.355 2.036 -35.957 1.00 33.50 408 LEU A O 1
ATOM 3275 N N . LYS A 1 409 ? 33.223 2.671 -35.730 1.00 32.34 409 LYS A N 1
ATOM 3276 C CA . LYS A 1 409 ? 33.243 3.604 -36.862 1.00 32.34 409 LYS A CA 1
ATOM 3277 C C . LYS A 1 409 ? 33.594 4.991 -36.337 1.00 32.34 409 LYS A C 1
ATOM 3279 O O . LYS A 1 409 ? 32.714 5.755 -35.964 1.00 32.34 409 LYS A O 1
ATOM 3284 N N . PHE A 1 410 ? 34.883 5.316 -36.320 1.00 32.91 410 PHE A N 1
ATOM 3285 C CA . PHE A 1 410 ? 35.345 6.683 -36.081 1.00 32.91 410 PHE A CA 1
ATOM 3286 C C . PHE A 1 410 ? 34.972 7.583 -37.278 1.00 32.91 410 PHE A C 1
ATOM 3288 O O . PHE A 1 410 ? 35.402 7.291 -38.399 1.00 32.91 410 PHE A O 1
ATOM 3295 N N . PRO A 1 411 ? 34.224 8.689 -37.103 1.00 30.30 411 PRO A N 1
ATOM 3296 C CA . PRO A 1 411 ? 34.176 9.740 -38.111 1.00 30.30 411 PRO A CA 1
ATOM 3297 C C . PRO A 1 411 ? 35.528 10.471 -38.137 1.00 30.30 411 PRO A C 1
ATOM 3299 O O . PRO A 1 411 ? 36.019 10.957 -37.122 1.00 30.30 411 PRO A O 1
ATOM 3302 N N . ALA A 1 412 ? 36.143 10.539 -39.318 1.00 31.45 412 ALA A N 1
ATOM 3303 C CA . ALA A 1 412 ? 37.523 10.971 -39.574 1.00 31.45 412 ALA A CA 1
ATOM 3304 C C . ALA A 1 412 ? 37.842 12.466 -39.307 1.00 31.45 412 ALA A C 1
ATOM 3306 O O . ALA A 1 412 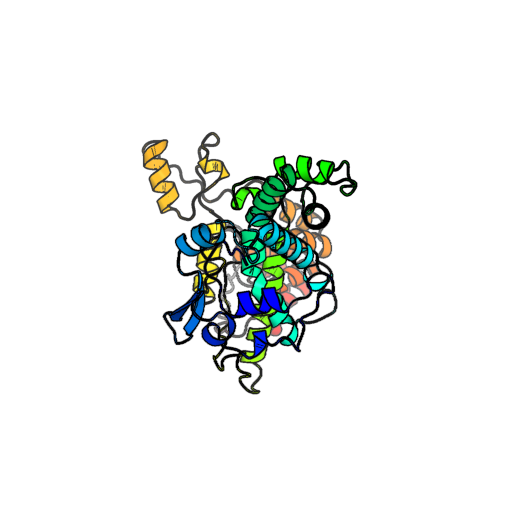? 38.724 13.022 -39.953 1.00 31.45 412 ALA A O 1
ATOM 3307 N N . LYS A 1 413 ? 37.133 13.151 -38.402 1.00 34.62 413 LYS A N 1
ATOM 3308 C CA . LYS A 1 413 ? 37.235 14.612 -38.219 1.00 34.62 413 LYS A CA 1
ATOM 3309 C C . LYS A 1 413 ? 37.849 15.095 -36.902 1.00 34.62 413 LYS A C 1
ATOM 3311 O O . LYS A 1 413 ? 37.854 16.296 -36.676 1.00 34.62 413 LYS A O 1
ATOM 3316 N N . LEU A 1 414 ? 38.391 14.215 -36.060 1.00 32.72 414 LEU A N 1
ATOM 3317 C CA . LEU A 1 414 ? 38.924 14.610 -34.742 1.00 32.72 414 LEU A CA 1
ATOM 3318 C C . LEU A 1 414 ? 40.458 14.559 -34.608 1.00 32.72 414 LEU A C 1
ATOM 3320 O O . LEU A 1 414 ? 40.969 14.612 -33.497 1.00 32.72 414 LEU A O 1
ATOM 3324 N N . TRP A 1 415 ? 41.203 14.509 -35.718 1.00 33.72 415 TRP A N 1
ATOM 3325 C CA . TRP A 1 415 ? 42.669 14.640 -35.698 1.00 33.72 415 TRP A CA 1
ATOM 3326 C C . TRP A 1 415 ? 43.162 15.643 -36.745 1.00 33.72 415 TRP A C 1
ATOM 3328 O O . TRP A 1 415 ? 43.746 15.264 -37.757 1.00 33.72 415 TRP A O 1
ATOM 3338 N N . THR A 1 416 ? 42.913 16.921 -36.480 1.00 33.50 416 THR A N 1
ATOM 3339 C CA . THR A 1 416 ? 43.689 18.084 -36.946 1.00 33.50 416 THR A CA 1
ATOM 3340 C C . THR A 1 416 ? 43.523 19.165 -35.902 1.00 33.50 416 THR A C 1
ATOM 3342 O O . THR A 1 416 ? 44.546 19.764 -35.515 1.00 33.50 416 THR A O 1
#

InterPro domains:
  IPR002110 Ankyrin repeat [PF12796] (317-397)
  IPR002110 Ankyrin repeat [PS50088] (339-371)
  IPR002110 Ankyrin repeat [SM00248] (309-337)
  IPR002110 Ankyrin repeat [SM00248] (339-368)
  IPR002110 Ankyrin repeat [SM00248] (373-402)
  IPR036770 Ankyrin repeat-containing domain superfamily [G3DSA:1.25.40.20] (257-404)
  IPR036770 Ankyrin repeat-containing domain superfamily [SSF48403] (312-398)

Solvent-accessible surface area (backbone atoms only — not comparable to full-atom values): 24122 Å² total; per-residue (Å²): 129,78,70,93,60,72,36,45,48,64,30,54,36,28,69,73,29,48,41,30,83,77,59,42,68,52,87,80,46,72,63,75,82,46,55,68,59,76,70,53,41,90,59,43,43,76,47,69,50,64,49,102,68,93,49,64,46,53,32,36,35,75,70,54,70,63,58,60,54,61,44,67,62,95,57,102,85,54,72,54,64,44,59,37,24,22,52,51,17,22,45,28,20,30,40,68,58,14,65,81,52,40,92,68,54,57,76,87,52,78,84,51,80,78,54,49,60,73,49,48,36,47,63,56,37,70,60,43,32,64,60,23,42,51,48,24,53,61,37,30,78,79,44,70,85,45,53,65,26,48,48,34,37,32,54,29,49,62,75,30,47,68,67,55,71,89,45,81,74,48,76,71,87,47,67,66,53,34,53,63,52,53,73,73,55,56,90,47,58,61,61,33,50,71,47,31,55,55,44,66,47,45,37,50,53,51,52,50,53,46,49,50,47,52,54,49,75,71,42,95,65,73,90,76,54,43,104,81,65,46,81,77,64,68,82,42,50,48,53,47,66,64,43,89,50,31,83,41,70,39,96,43,72,66,61,44,50,60,54,54,54,38,74,65,17,62,33,41,45,71,50,80,90,40,72,42,38,79,62,33,21,64,36,67,65,53,41,48,56,47,38,56,75,73,69,46,86,79,79,66,84,54,78,64,75,72,78,87,50,67,68,51,53,44,52,52,25,59,70,67,59,39,46,68,52,37,50,52,49,56,67,75,53,89,76,52,52,64,57,34,10,31,50,30,23,55,28,30,62,69,68,28,58,67,38,34,56,52,34,47,78,72,56,20,44,75,83,40,64,28,60,102,85,50,58,34,32,51,54,28,14,56,78,68,67,38,65,68,50,36,45,62,72,66,41,74,89,75,56,70,98,80,70,76,84,85,78,83,79,76,76,94,79,84,85,128

Secondary structure (DSSP, 8-state):
---SSPEEHHHHHHHHHEETTTTEE-TT-GGGSS-HHHHHGGGEEEEEEE-SSS-EEEEEEE--HHHHHHTTSS-TT---HHHHHHHHHHHHHHHHHSGGGSTTTTSS----HHHHHHHTTHHHHHHHHHHHHHHHHHHHTT-GGGHHHHHHHHHHHHHHBS-GGGGTTS---SHHHHHHHHTTS-SSHHHHHHHBSHHHHHHHHHHHHHHHHHHHHHS-S--PPPTTS-------B---TTSTTSSSB-SSHHHHHHHHHHHH--B--S-TTSHHHHH-BSSHHHHHHHHHHHT-S---PPPP--GGGHHHHHHHHHHHT-HHHHHHHHHSSPPPHHHHHHHHHHHHHHT-HHHHHHHHHTT--SS---STTPPPHHHHHHHTT-HHHHHHHH-GGGS-TT---------TTS--

Foldseek 3Di:
DPAPDWAFLLLVLLLVQAPLQQRDGNPPDPSLPDDPCRVVPPQWDWDWDDDPDDDTTIIIDGDDCVLVVVLVPDDPPHDDPLVVLLSLLLSLLSNCLGLCLDPCNPVPDQDDPNVVSSCRNVLRSLQCSLVSQVSNLVVCVVPVPSLSSLVSLQNSLVRWFPDCVLPVNDGDDGSVSSVVVSVVQDPQLVSNVVGTNQLVSLVVVLVSQLVNLVVVVPPPDDQPADSVRDRPDNQAFASRSNDPRRVPGDPDPVVSVLVVLLCQLQFADPPPPDPRNPVHGSDPVVNVVCCCVPPNDPDDDDRGDRPPDLVPQLVVLLVVLDLVSNVVSCVVDPDDLQRLQLSLLSCLLVVSQSNNVVSLVVNHDQQDDHPPPTDHSLRSNVVVVPPVSNCVSVPPVSDDPDDPDDPDPDDPPSDD

Mean predicted aligned error: 16.87 Å

Radius of gyration: 26.39 Å; Cα contacts (8 Å, |Δi|>4): 475; chains: 1; bounding box: 76×52×62 Å

Sequence (416 aa):
MVAERPLRWREAQALLCIDAEQSRVDGSSRSRSLQAKEFCGGAVDVYRVTGDDSCSEEMIRILHPKIKESLSAREPGMINIGLEHAKLSRFCSEYLTSQRFRADAFAEKVMTWEDIEFYEPLDYTVQHWYHHAKATIEAYRIHTEYGEAIKSLGIFLWAHMREASYWNGKPPKSIQDVLELFEHIHEGAHERNLQLRLESRVSFIRRQIENLYWNKAHSWEGVSTGLDGSEQKLILKCPKPWCSFFTGSFATIKDRDVHLERHQRPFYCAVQKCFAHKLGFESLQGLYCHHWRSHQPEFRLKSPQPSQDLPQALKEALSSGNPVVVEEALSLGEFTKSTLTTTLCMAASRGFLAVCKLLISKGADINGPGDESMESPLEAAASRGDADMVKLFLDRDVYPENSPEISLKFPAKLWT

Organism: NCBI:txid195108